Protein 8KE9 (pdb70)

Sequence (654 aa):
DLSYVNTQLSADQVVLDALSSGKADLSYVNTQLNSKANLNGAVLVNATTATPPISDNDTSLATTQHVRSFNHSRLAFNAFRGGQQGVPSLSYVTTTAQFNSSSVRSGWGDNFSSNRWLVGEGGTYLITVTTRFATVGGTPPTYFDALLFVGLSGSGVENFLTRSQSVYPSFGYTLSWVGILTFNTGQNVFLNYQVNAVGGGSYSVVLEDVRFSGIQLGDLSYVNTQLSADQVVLDALSSGKADLSYVNTQLNSKANLNGAVLVNATTATPPISDNDTSLATTQHVRSFNHSRLAFNAFRGGQQGVPSLSYVTTTAQFNSSSVRSGWGDNFSSNRWLVGEGGTYLITVTTRFATVGGTPPTYFDALLFVGLSGSGVENFLTRSQSVYPSFGYTLSWVGILTFNTGQNVFLNYQVNAVGGGSYSVVLEDVRFSGIQLGDLSYVNTQLSADQVVLDALSSGKADLSYVNTQLNSKANLNGAVLVNATTATPPISDNDTSLATTQHVRSFNHSRLAFNAFRGGQQGVPSLSYVTTTAQFNSSSVRSGWGDNFSSNRWLVGEGGTYLITVTTRFATVGGTPPTYFDALLFVGLSGSGVENFLTRSQSVYPSFGYTLSWVGILTFNTGQNVFLNYQVNAVGGGSYSVVLEDVRFSGIQLG

B-factor: mean 202.58, std 53.48, range [30.0, 263.95]

Nearest PDB structures (foldseek):
  8ke9-assembly1_A  TM=9.615E-01  e=7.642E-36  unclassified Caudoviricetes
  6a3v-assembly8_O  TM=6.879E-01  e=3.087E-04  Homo sapiens
  6x83-assembly2_E  TM=6.010E-01  e=5.884E-05  Homo sapiens
  4twt-assembly2_D  TM=5.858E-01  e=9.521E-05  Homo sapiens
  7kp8-assembly1_B  TM=5.636E-01  e=6.548E-05  Mus musculus

Secondary structure (DSSP, 8-state):
-HHHHHHHHHHHHHHHHHHHHSS-BHHHHHHHHHHBPBSSS-B-S--B-----TT--SSBBPBHHHHHHHHHHTT-EEEE--SEEE---SBS--EE---SEEEE-SSS--EEETTEEE-SS-EEEEEEEEEEEEEESSBPPSEEEEEEEE-BTTT---EEEEEEEES--TT-EE--EEEEEEE-TT-EE--EEEEEEES-BS-EEEEEEEEEEEE---/---HHHHHHHHHHHHHHHHHHTS--HHHHHHHHHTTS-BTT----S-B-PPPPTT--SSBBPBHHHHHHHHHTT--EEEE--SEEE-S-SB---EE---SEEE--SSS--EEETTEEE-SS-EEEEEEEEEEEEEESSB--SEEEEEEE-PBTTTT---EEEEE--S-TTS-EEEEEEEEEEE-TT-EE--EEEEEEESSBS-EEEEEEEEEEEEE--/-HHHHHHHHHHHHHHHHHHHHHB--HHHHHHHHHHB--SSS---SS-B-PPPPTT--SSBB-BHHHHHHHHHGGG-EEEEEEEEEE-S-TBT--EE---SEEEE-SSSS-EE-SS-EE-SS-EEEEEEEEEEEEEESSBPPSEEEEEEEE--TTT---EEEEE---S-TTS-EEEEEEEEEEE-TT-EE--EEEEEEES-BS-EEEEEEEEEEEEEE-

Foldseek 3Di:
DVVVVVVVVVVVVVVVVVPVVPDDDVVVVVVVVVVDADPPPGDDPDDDDPQDDLPDDDPDDHDPVSVVVVVVLQQAKKFKAPDKDWDDDQAQDWDFDATDDMGGRPDQQWDQPPQKTWASAWAKKKKKKKKKKAKADFFFFQKKKKWKAWAWPPPGDRHTFDMDMDRHRNPIDIPIGIDMDTGHHGTIITIIMTIHTHGTDPIIMMMDTIIITMGRDD/DDDPVVVVVVVVVVVVVVVVVPDDDPVNVVCCPPVNHADVVGDDDPDDDDADDQLDDDPDDHDPVSVVLNVVLQFFKKFKAADKAWDDDQPQPWAFDDTDDMDGHPDQQWDQPPQKTFDSAFWKKKKKKKKKKAKADWFQFQKKWKWKAWQWPPGGDRNTFDIDIDRPRHPMDMDIGIDMDGGHGGTIIHIIMTIHTHHTDPMIMMMHGIMITMGGDD/DVVVVVVVVVVVVVVVVVCVVPDDDPVRVVVVVVVDFDPPPGDDPPDDDDADDLPDDDPDDHDPVNVVLNVVLQQAKKFWAADKDFDDDQAQDKDFDAGPDMGGRPDQQWDADRQWTAASAWDKKKKKKKKKKAKDFWWQFQWKKKWWFFADPPVGPTHTFGMDIDSHRNPIDMDIGIDMDTDHGGDTTTTIMHMHGHGIDRITIIMHGIIITMGDDD

Radius of gyration: 36.48 Å; Cα contacts (8 Å, |Δi|>4): 1668; chains: 3; bounding box: 52×126×84 Å

Solvent-accessible surface area: 24895 Å² total; per-residue (Å²): 120,71,66,120,1,54,85,52,28,62,55,0,77,96,67,2,81,57,10,40,87,28,10,0,64,52,90,79,0,63,80,52,12,122,55,19,9,65,56,94,45,4,105,21,131,82,3,36,7,66,62,13,91,46,56,24,78,66,46,8,7,0,0,2,46,1,0,44,39,3,2,21,15,39,27,0,1,30,0,74,18,34,48,125,46,44,12,91,33,40,64,89,61,67,19,23,0,68,24,93,57,50,74,52,22,95,50,30,55,10,61,21,51,86,40,84,0,46,0,16,43,17,28,29,0,24,1,6,6,4,1,14,1,4,2,73,49,54,79,50,0,84,22,1,1,0,22,6,8,5,0,20,24,96,72,51,56,60,52,63,5,2,58,1,16,6,55,40,0,35,48,0,30,20,40,18,2,18,3,29,27,92,11,99,99,41,49,66,1,13,7,8,2,41,1,27,15,76,35,35,28,114,46,75,8,23,0,12,32,0,29,1,5,0,31,11,11,43,178,27,67,128,0,21,87,89,1,56,40,3,44,98,84,1,82,53,16,28,93,37,25,0,47,61,75,74,0,49,64,64,10,89,67,114,5,7,74,67,40,9,110,24,53,114,4,49,11,62,53,16,87,41,70,24,84,81,47,17,9,1,0,0,65,1,0,30,43,2,6,46,17,18,23,1,2,29,0,76,7,40,52,115,38,45,21,91,38,41,71,77,68,59,15,58,0,90,20,87,63,53,69,59,24,97,50,34,55,9,53,14,45,97,38,41,0,48,1,14,46,35,21,38,0,29,2,12,2,3,2,34,1,6,12,77,50,51,75,55,2,90,37,1,0,0,22,0,0,6,0,46,42,90,71,26,47,77,64,68,3,2,52,25,3,14,26,65,0,45,95,3,32,26,6,22,3,14,6,36,34,101,14,90,87,44,61,51,1,33,3,4,1,27,1,16,6,86,23,42,31,114,46,59,4,16,0,8,16,0,28,4,13,0,35,2,19,42,103,85,69,83,2,51,84,24,6,49,58,6,65,90,61,13,74,56,16,52,83,31,25,1,77,99,79,84,2,53,76,52,34,118,53,31,10,85,30,80,52,6,88,30,68,119,4,36,14,80,38,19,94,46,59,21,79,58,56,13,9,0,0,0,72,2,0,17,36,1,9,50,23,15,33,2,0,31,2,68,40,51,45,85,16,47,24,96,35,28,75,87,62,51,24,29,0,54,23,108,71,53,58,53,17,104,57,29,56,16,73,26,59,96,29,64,0,52,0,10,45,26,35,32,1,18,1,16,0,0,1,20,0,4,6,102,48,50,78,54,1,95,52,3,0,0,34,0,2,5,0,40,80,94,74,44,89,68,56,43,3,6,54,27,3,11,57,74,0,39,62,0,18,28,6,28,2,12,1,30,13,92,17,96,86,44,67,87,2,20,2,1,3,26,0,27,11,85,28,36,30,105,49,68,2,18,1,47,12,0,31,2,14,0,36,6,19,65

Organism: NCBI:txid1775256

Structure (mmCIF, N/CA/C/O backbone):
data_8KE9
#
_entry.id   8KE9
#
_cell.length_a   1.00
_cell.length_b   1.00
_cell.length_c   1.00
_cell.angle_alpha   90.00
_cell.angle_beta   90.00
_cell.angle_gamma   90.00
#
_symmetry.space_group_name_H-M   'P 1'
#
loop_
_atom_site.group_PDB
_atom_site.id
_atom_site.type_symbol
_atom_site.label_atom_id
_atom_site.label_alt_id
_atom_site.label_comp_id
_atom_site.label_asym_id
_atom_site.label_entity_id
_atom_site.label_seq_id
_atom_site.pdbx_PDB_ins_code
_atom_site.Cartn_x
_atom_site.Cartn_y
_atom_site.Cartn_z
_atom_site.occupancy
_atom_site.B_iso_or_equiv
_atom_site.auth_seq_id
_atom_site.auth_comp_id
_atom_site.auth_asym_id
_atom_site.auth_atom_id
_atom_site.pdbx_PDB_model_num
ATOM 1 N N . ASP A 1 245 ? 101.073 18.978 66.584 1.00 116.60 245 ASP A N 1
ATOM 2 C CA . ASP A 1 245 ? 101.462 20.092 65.730 1.00 116.60 245 ASP A CA 1
ATOM 3 C C . ASP A 1 245 ? 102.496 20.968 66.414 1.00 116.60 245 ASP A C 1
ATOM 4 O O . ASP A 1 245 ? 102.210 21.590 67.432 1.00 116.60 245 ASP A O 1
ATOM 9 N N . LEU A 1 246 ? 103.697 21.027 65.849 1.00 116.79 246 LEU A N 1
ATOM 10 C CA . LEU A 1 246 ? 104.732 21.876 66.418 1.00 116.79 246 LEU A CA 1
ATOM 11 C C . LEU A 1 246 ? 104.468 23.332 66.092 1.00 116.79 246 LEU A C 1
ATOM 12 O O . LEU A 1 246 ? 104.742 24.207 66.902 1.00 116.79 246 LEU A O 1
ATOM 17 N N . SER A 1 247 ? 103.913 23.597 64.915 1.00 113.15 247 SER A N 1
ATOM 18 C CA . SER A 1 247 ? 103.578 24.967 64.541 1.00 113.15 247 SER A CA 1
ATOM 19 C C . SER A 1 247 ? 102.680 25.603 65.586 1.00 113.15 247 SER A C 1
ATOM 20 O O . SER A 1 247 ? 102.815 26.788 65.871 1.00 113.15 247 SER A O 1
ATOM 23 N N . TYR A 1 248 ? 101.764 24.826 66.155 1.00 112.70 248 TYR A N 1
ATOM 24 C CA . TYR A 1 248 ? 100.904 25.333 67.214 1.00 112.70 248 TYR A CA 1
ATOM 25 C C . TYR A 1 248 ? 101.735 25.885 68.360 1.00 112.70 248 TYR A C 1
ATOM 26 O O . TYR A 1 248 ? 101.619 27.057 68.710 1.00 112.70 248 TYR A O 1
ATOM 35 N N . VAL A 1 249 ? 102.586 25.045 68.941 1.00 112.38 249 VAL A N 1
ATOM 36 C CA . VAL A 1 249 ? 103.436 25.492 70.041 1.00 112.38 249 VAL A CA 1
ATOM 37 C C . VAL A 1 249 ? 104.316 26.667 69.630 1.00 112.38 249 VAL A C 1
ATOM 38 O O . VAL A 1 249 ? 104.494 27.592 70.409 1.00 112.38 249 VAL A O 1
ATOM 42 N N . ASN A 1 250 ? 104.814 26.667 68.396 1.00 113.55 250 ASN A N 1
ATOM 43 C CA . ASN A 1 250 ? 105.712 27.726 67.954 1.00 113.55 250 ASN A CA 1
ATOM 44 C C . ASN A 1 250 ? 105.022 29.079 67.929 1.00 113.55 250 ASN A C 1
ATOM 45 O O . ASN A 1 250 ? 105.606 30.078 68.333 1.00 113.55 250 ASN A O 1
ATOM 50 N N . THR A 1 251 ? 103.779 29.114 67.464 1.00 113.29 251 THR A N 1
ATOM 51 C CA . THR A 1 251 ? 103.046 30.372 67.394 1.00 113.29 251 THR A CA 1
ATOM 52 C C . THR A 1 251 ? 102.646 30.858 68.777 1.00 113.29 251 THR A C 1
ATOM 53 O O . THR A 1 251 ? 102.624 32.059 69.035 1.00 113.29 251 THR A O 1
ATOM 57 N N . GLN A 1 252 ? 102.337 29.930 69.673 1.00 111.03 252 GLN A N 1
ATOM 58 C CA . GLN A 1 252 ? 101.990 30.313 71.032 1.00 111.03 252 GLN A CA 1
ATOM 59 C C . GLN A 1 252 ? 103.233 30.747 71.792 1.00 111.03 252 GLN A C 1
ATOM 60 O O . GLN A 1 252 ? 103.155 31.574 72.698 1.00 111.03 252 GLN A O 1
ATOM 66 N N . LEU A 1 253 ? 104.386 30.196 71.427 1.00 110.40 253 LEU A N 1
ATOM 67 C CA . LEU A 1 253 ? 105.634 30.590 72.065 1.00 110.40 253 LEU A CA 1
ATOM 68 C C . LEU A 1 253 ? 106.045 31.935 71.517 1.00 110.40 253 LEU A C 1
ATOM 69 O O . LEU A 1 253 ? 106.694 32.712 72.204 1.00 110.40 253 LEU A O 1
ATOM 74 N N . SER A 1 254 ? 105.671 32.219 70.275 1.00 111.49 254 SER A N 1
ATOM 75 C CA . SER A 1 254 ? 105.964 33.524 69.708 1.00 111.49 254 SER A CA 1
ATOM 76 C C . SER A 1 254 ? 105.124 34.556 70.431 1.00 111.49 254 SER A C 1
ATOM 77 O O . SER A 1 254 ? 105.589 35.659 70.679 1.00 111.49 254 SER A O 1
ATOM 80 N N . ALA A 1 255 ? 103.894 34.198 70.791 1.00 111.15 255 ALA A N 1
ATOM 81 C CA . ALA A 1 255 ? 103.051 35.111 71.551 1.00 111.15 255 ALA A CA 1
ATOM 82 C C . ALA A 1 255 ? 103.676 35.355 72.912 1.00 111.15 255 ALA A C 1
ATOM 83 O O . ALA A 1 255 ? 103.740 36.494 73.369 1.00 111.15 255 ALA A O 1
ATOM 85 N N . ASP A 1 256 ? 104.149 34.293 73.557 1.00 110.65 256 ASP A N 1
ATOM 86 C CA . ASP A 1 256 ? 104.819 34.440 74.844 1.00 110.65 256 ASP A CA 1
ATOM 87 C C . ASP A 1 256 ? 106.008 35.371 74.693 1.00 110.65 256 ASP A C 1
ATOM 88 O O . ASP A 1 256 ? 106.191 36.280 75.494 1.00 110.65 256 ASP A O 1
ATOM 93 N N . GLN A 1 257 ? 106.807 35.157 73.653 1.00 108.69 257 GLN A N 1
ATOM 94 C CA . GLN A 1 257 ? 107.984 35.985 73.425 1.00 108.69 257 GLN A CA 1
ATOM 95 C C . GLN A 1 257 ? 107.640 37.444 73.169 1.00 108.69 257 GLN A C 1
ATOM 96 O O . GLN A 1 257 ? 108.380 38.327 73.579 1.00 108.69 257 GLN A O 1
ATOM 102 N N . VAL A 1 258 ? 106.525 37.706 72.496 1.00 107.53 258 VAL A N 1
ATOM 103 C CA . VAL A 1 258 ? 106.104 39.085 72.281 1.00 107.53 258 VAL A CA 1
ATOM 104 C C . VAL A 1 258 ? 105.955 39.773 73.632 1.00 107.53 258 VAL A C 1
ATOM 105 O O . VAL A 1 258 ? 106.594 40.794 73.883 1.00 107.53 258 VAL A O 1
ATOM 109 N N . VAL A 1 259 ? 105.153 39.194 74.521 1.00 107.05 259 VAL A N 1
ATOM 110 C CA . VAL A 1 259 ? 104.987 39.772 75.848 1.00 107.05 259 VAL A CA 1
ATOM 111 C C . VAL A 1 259 ? 106.332 39.881 76.545 1.00 107.05 259 VAL A C 1
ATOM 112 O O . VAL A 1 259 ? 106.683 40.947 77.037 1.00 107.05 259 VAL A O 1
ATOM 116 N N . LEU A 1 260 ? 107.089 38.789 76.571 1.00 107.26 260 LEU A N 1
ATOM 117 C CA . LEU A 1 260 ? 108.399 38.783 77.218 1.00 107.26 260 LEU A CA 1
ATOM 118 C C . LEU A 1 260 ? 109.283 39.936 76.768 1.00 107.26 260 LEU A C 1
ATOM 119 O O . LEU A 1 260 ? 109.688 40.756 77.584 1.00 107.26 260 LEU A O 1
ATOM 124 N N . ASP A 1 261 ? 109.579 40.016 75.477 1.00 108.28 261 ASP A N 1
ATOM 125 C CA . ASP A 1 261 ? 110.494 41.050 74.999 1.00 108.28 261 ASP A CA 1
ATOM 126 C C . ASP A 1 261 ? 109.950 42.467 75.168 1.00 108.28 261 ASP A C 1
ATOM 127 O O . ASP A 1 261 ? 110.722 43.406 75.351 1.00 108.28 261 ASP A O 1
ATOM 132 N N . ALA A 1 262 ? 108.631 42.626 75.127 1.00 107.12 262 ALA A N 1
ATOM 133 C CA . ALA A 1 262 ? 108.045 43.941 75.334 1.00 107.12 262 ALA A CA 1
ATOM 134 C C . ALA A 1 262 ? 108.245 44.371 76.775 1.00 107.12 262 ALA A C 1
ATOM 135 O O . ALA A 1 262 ? 108.686 45.486 77.040 1.00 107.12 262 ALA A O 1
ATOM 137 N N . LEU A 1 263 ? 107.921 43.487 77.709 1.00 105.99 263 LEU A N 1
ATOM 138 C CA . LEU A 1 263 ? 108.060 43.831 79.113 1.00 105.99 263 LEU A CA 1
ATOM 139 C C . LEU A 1 263 ? 109.529 43.959 79.506 1.00 105.99 263 LEU A C 1
ATOM 140 O O . LEU A 1 263 ? 109.841 44.621 80.486 1.00 105.99 263 LEU A O 1
ATOM 145 N N . SER A 1 264 ? 110.431 43.346 78.742 1.00 106.59 264 SER A N 1
ATOM 146 C CA . SER A 1 264 ? 111.843 43.492 79.054 1.00 106.59 264 SER A CA 1
ATOM 147 C C . SER A 1 264 ? 112.316 44.882 78.667 1.00 106.59 264 SER A C 1
ATOM 148 O O . SER A 1 264 ? 112.935 45.579 79.471 1.00 106.59 264 SER A O 1
ATOM 151 N N . SER A 1 265 ? 112.021 45.293 77.438 1.00 107.34 265 SER A N 1
ATOM 152 C CA . SER A 1 265 ? 112.452 46.606 76.975 1.00 107.34 265 SER A CA 1
ATOM 153 C C . SER A 1 265 ? 111.777 47.702 77.779 1.00 107.34 265 SER A C 1
ATOM 154 O O . SER A 1 265 ? 112.429 48.644 78.224 1.00 107.34 265 SER A O 1
ATOM 157 N N . GLY A 1 266 ? 110.471 47.578 77.978 1.00 106.17 266 GLY A N 1
ATOM 158 C CA . GLY A 1 266 ? 109.747 48.569 78.749 1.00 106.17 266 GLY A CA 1
ATOM 159 C C . GLY A 1 266 ? 109.675 48.196 80.210 1.00 106.17 266 GLY A C 1
ATOM 160 O O . GLY A 1 266 ? 108.659 47.653 80.634 1.00 106.17 266 GLY A O 1
ATOM 161 N N . LYS A 1 267 ? 110.736 48.469 80.968 1.00 105.66 267 LYS A N 1
ATOM 162 C CA . LYS A 1 267 ? 110.760 48.182 82.403 1.00 105.66 267 LYS A CA 1
ATOM 163 C C . LYS A 1 267 ? 111.889 48.953 83.057 1.00 105.66 267 LYS A C 1
ATOM 164 O O . LYS A 1 267 ? 112.890 49.263 82.413 1.00 105.66 267 LYS A O 1
ATOM 170 N N . ALA A 1 268 ? 111.741 49.260 84.338 1.00 107.30 268 ALA A N 1
ATOM 171 C CA . ALA A 1 268 ? 112.797 49.949 85.060 1.00 107.30 268 ALA A CA 1
ATOM 172 C C . ALA A 1 268 ? 113.767 48.928 85.633 1.00 107.30 268 ALA A C 1
ATOM 173 O O . ALA A 1 268 ? 113.379 48.092 86.451 1.00 107.30 268 ALA A O 1
ATOM 175 N N . ASP A 1 269 ? 115.025 48.989 85.210 1.00 110.56 269 ASP A N 1
ATOM 176 C CA . ASP A 1 269 ? 116.019 48.010 85.653 1.00 110.56 269 ASP A CA 1
ATOM 177 C C . ASP A 1 269 ? 116.696 48.420 86.944 1.00 110.56 269 ASP A C 1
ATOM 178 O O . ASP A 1 269 ? 117.252 49.509 87.013 1.00 110.56 269 ASP A O 1
ATOM 183 N N . LEU A 1 270 ? 116.688 47.546 87.946 1.00 108.97 270 LEU A N 1
ATOM 184 C CA . LEU A 1 270 ? 117.240 47.885 89.266 1.00 108.97 270 LEU A CA 1
ATOM 185 C C . LEU A 1 270 ? 118.500 48.752 89.351 1.00 108.97 270 LEU A C 1
ATOM 186 O O . LEU A 1 270 ? 118.451 49.793 89.986 1.00 108.97 270 LEU A O 1
ATOM 191 N N . SER A 1 271 ? 119.622 48.337 88.763 1.00 110.18 271 SER A N 1
ATOM 192 C CA . SER A 1 271 ? 120.840 49.122 88.928 1.00 110.18 271 SER A CA 1
ATOM 193 C C . SER A 1 271 ? 120.618 50.563 88.487 1.00 110.18 271 SER A C 1
ATOM 194 O O . SER A 1 271 ? 121.002 51.509 89.186 1.00 110.18 271 SER A O 1
ATOM 197 N N . TYR A 1 272 ? 119.987 50.747 87.327 1.00 109.25 272 TYR A N 1
ATOM 198 C CA . TYR A 1 272 ? 119.689 52.094 86.852 1.00 109.25 272 TYR A CA 1
ATOM 199 C C . TYR A 1 272 ? 118.757 52.821 87.810 1.00 109.25 272 TYR A C 1
ATOM 200 O O . TYR A 1 272 ? 118.941 54.014 88.079 1.00 109.25 272 TYR A O 1
ATOM 209 N N . VAL A 1 273 ? 117.742 52.125 88.321 1.00 109.64 273 VAL A N 1
ATOM 210 C CA . VAL A 1 273 ? 116.806 52.756 89.246 1.00 109.64 273 VAL A CA 1
ATOM 211 C C . VAL A 1 273 ? 117.537 53.234 90.490 1.00 109.64 273 VAL A C 1
ATOM 212 O O . VAL A 1 273 ? 117.324 54.357 90.963 1.00 109.64 273 VAL A O 1
ATOM 216 N N . ASN A 1 274 ? 118.401 52.386 91.046 1.00 108.96 274 ASN A N 1
ATOM 217 C CA . ASN A 1 274 ? 119.155 52.772 92.231 1.00 108.96 274 ASN A CA 1
ATOM 218 C C . ASN A 1 274 ? 120.071 53.947 91.932 1.00 108.96 274 ASN A C 1
ATOM 219 O O . ASN A 1 274 ? 120.220 54.852 92.760 1.00 108.96 274 ASN A O 1
ATOM 224 N N . THR A 1 275 ? 120.704 53.948 90.759 1.00 111.47 275 THR A N 1
ATOM 225 C CA . THR A 1 275 ? 121.546 55.078 90.382 1.00 111.47 275 THR A CA 1
ATOM 226 C C . THR A 1 275 ? 120.739 56.369 90.369 1.00 111.47 275 THR A C 1
ATOM 227 O O . THR A 1 275 ? 121.129 57.371 90.983 1.00 111.47 275 THR A O 1
ATOM 231 N N . GLN A 1 276 ? 119.597 56.358 89.680 1.00 112.48 276 GLN A N 1
ATOM 232 C CA . GLN A 1 276 ? 118.767 57.555 89.623 1.00 112.48 276 GLN A CA 1
ATOM 233 C C . GLN A 1 276 ? 118.360 58.000 91.021 1.00 112.48 276 GLN A C 1
ATOM 234 O O . GLN A 1 276 ? 118.480 59.182 91.364 1.00 112.48 276 GLN A O 1
ATOM 240 N N . LEU A 1 277 ? 117.885 57.066 91.844 1.00 113.20 277 LEU A N 1
ATOM 241 C CA . LEU A 1 277 ? 117.466 57.417 93.196 1.00 113.20 277 LEU A CA 1
ATOM 242 C C . LEU A 1 277 ? 118.609 58.058 93.968 1.00 113.20 277 LEU A C 1
ATOM 243 O O . LEU A 1 277 ? 118.439 59.108 94.598 1.00 113.20 277 LEU A O 1
ATOM 248 N N . ASN A 1 278 ? 119.788 57.437 93.927 1.00 114.42 278 ASN A N 1
ATOM 249 C CA . ASN A 1 278 ? 120.947 58.016 94.592 1.00 114.42 278 ASN A CA 1
ATOM 250 C C . ASN A 1 278 ? 121.201 59.429 94.093 1.00 114.42 278 ASN A C 1
ATOM 251 O O . ASN A 1 278 ? 121.621 60.303 94.861 1.00 114.42 278 ASN A O 1
ATOM 256 N N . SER A 1 279 ? 120.951 59.675 92.805 1.00 116.57 279 SER A N 1
ATOM 257 C CA . SER A 1 279 ? 121.069 61.035 92.292 1.00 116.57 279 SER A CA 1
ATOM 258 C C . SER A 1 279 ? 120.022 61.954 92.906 1.00 116.57 279 SER A C 1
ATOM 259 O O . SER A 1 279 ? 120.255 63.161 93.037 1.00 116.57 279 SER A O 1
ATOM 262 N N . LYS A 1 280 ? 118.869 61.410 93.288 1.00 118.70 280 LYS A N 1
ATOM 263 C CA . LYS A 1 280 ? 117.809 62.220 93.866 1.00 118.70 280 LYS A CA 1
ATOM 264 C C . LYS A 1 280 ? 118.187 62.641 95.284 1.00 118.70 280 LYS A C 1
ATOM 265 O O . LYS A 1 280 ? 119.178 62.181 95.857 1.00 118.70 280 LYS A O 1
ATOM 271 N N . ALA A 1 281 ? 117.382 63.531 95.858 1.00 122.99 281 ALA A N 1
ATOM 272 C CA . ALA A 1 281 ? 117.664 64.127 97.158 1.00 122.99 281 ALA A CA 1
ATOM 273 C C . ALA A 1 281 ? 116.834 63.416 98.221 1.00 122.99 281 ALA A C 1
ATOM 274 O O . ALA A 1 281 ? 115.600 63.415 98.158 1.00 122.99 281 ALA A O 1
ATOM 276 N N . ASN A 1 282 ? 117.513 62.813 99.194 1.00 124.71 282 ASN A N 1
ATOM 277 C CA . ASN A 1 282 ? 116.819 62.190 100.310 1.00 124.71 282 ASN A CA 1
ATOM 278 C C . ASN A 1 282 ? 116.176 63.253 101.190 1.00 124.71 282 ASN A C 1
ATOM 279 O O . ASN A 1 282 ? 116.782 64.284 101.493 1.00 124.71 282 ASN A O 1
ATOM 284 N N . LEU A 1 283 ? 114.934 62.993 101.602 1.00 126.80 283 LEU A N 1
ATOM 285 C CA . LEU A 1 283 ? 113.994 63.789 102.384 1.00 126.80 283 LEU A CA 1
ATOM 286 C C . LEU A 1 283 ? 114.523 64.061 103.787 1.00 126.80 283 LEU A C 1
ATOM 287 O O . LEU A 1 283 ? 114.383 65.174 104.304 1.00 126.80 283 LEU A O 1
ATOM 292 N N . ASN A 1 284 ? 115.127 63.057 104.422 1.00 131.47 284 ASN A N 1
ATOM 293 C CA . ASN A 1 284 ? 115.571 63.188 105.806 1.00 131.47 284 ASN A CA 1
ATOM 294 C C . ASN A 1 284 ? 116.982 63.766 105.904 1.00 131.47 284 ASN A C 1
ATOM 295 O O . ASN A 1 284 ? 117.187 64.822 106.510 1.00 131.47 284 ASN A O 1
ATOM 300 N N . GLY A 1 285 ? 117.960 63.090 105.309 1.00 133.95 285 GLY A N 1
ATOM 301 C CA . GLY A 1 285 ? 119.328 63.568 105.335 1.00 133.95 285 GLY A CA 1
ATOM 302 C C . GLY A 1 285 ? 119.667 64.390 104.110 1.00 133.95 285 GLY A C 1
ATOM 303 O O . GLY A 1 285 ? 120.656 64.118 103.424 1.00 133.95 285 GLY A O 1
ATOM 304 N N . ALA A 1 286 ? 118.856 65.405 103.831 1.00 134.45 286 ALA A N 1
ATOM 305 C CA . ALA A 1 286 ? 118.972 66.161 102.589 1.00 134.45 286 ALA A CA 1
ATOM 306 C C . ALA A 1 286 ? 120.245 66.996 102.617 1.00 134.45 286 ALA A C 1
ATOM 307 O O . ALA A 1 286 ? 120.390 67.899 103.449 1.00 134.45 286 ALA A O 1
ATOM 309 N N . VAL A 1 287 ? 121.168 66.696 101.706 1.00 134.94 287 VAL A N 1
ATOM 310 C CA . VAL A 1 287 ? 122.363 67.506 101.506 1.00 134.94 287 VAL A CA 1
ATOM 311 C C . VAL A 1 287 ? 122.621 67.588 100.009 1.00 134.94 287 VAL A C 1
ATOM 312 O O . VAL A 1 287 ? 123.083 66.621 99.394 1.00 134.94 287 VAL A O 1
ATOM 316 N N . LEU A 1 288 ? 122.330 68.740 99.415 1.00 133.33 288 LEU A N 1
ATOM 317 C CA . LEU A 1 288 ? 122.300 69.236 98.047 1.00 133.33 288 LEU A CA 1
ATOM 318 C C . LEU A 1 288 ? 123.354 70.294 97.755 1.00 133.33 288 LEU A C 1
ATOM 319 O O . LEU A 1 288 ? 123.609 71.182 98.573 1.00 133.33 288 LEU A O 1
ATOM 324 N N . VAL A 1 289 ? 123.966 70.188 96.575 1.00 132.58 289 VAL A N 1
ATOM 325 C CA . VAL A 1 289 ? 124.979 71.160 96.176 1.00 132.58 289 VAL A CA 1
ATOM 326 C C . VAL A 1 289 ? 124.390 72.564 96.185 1.00 132.58 289 VAL A C 1
ATOM 327 O O . VAL A 1 289 ? 124.970 73.499 96.748 1.00 132.58 289 VAL A O 1
ATOM 331 N N . ASN A 1 290 ? 123.229 72.731 95.561 1.00 132.43 290 ASN A N 1
ATOM 332 C CA . ASN A 1 290 ? 122.535 74.007 95.575 1.00 132.43 290 ASN A CA 1
ATOM 333 C C . ASN A 1 290 ? 121.074 73.764 95.238 1.00 132.43 290 ASN A C 1
ATOM 334 O O . ASN A 1 290 ? 120.695 72.690 94.766 1.00 132.43 290 ASN A O 1
ATOM 339 N N . ALA A 1 291 ? 120.253 74.777 95.495 1.00 139.03 291 ALA A N 1
ATOM 340 C CA . ALA A 1 291 ? 118.828 74.684 95.220 1.00 139.03 291 ALA A CA 1
ATOM 341 C C . ALA A 1 291 ? 118.226 76.073 95.329 1.00 139.03 291 ALA A C 1
ATOM 342 O O . ALA 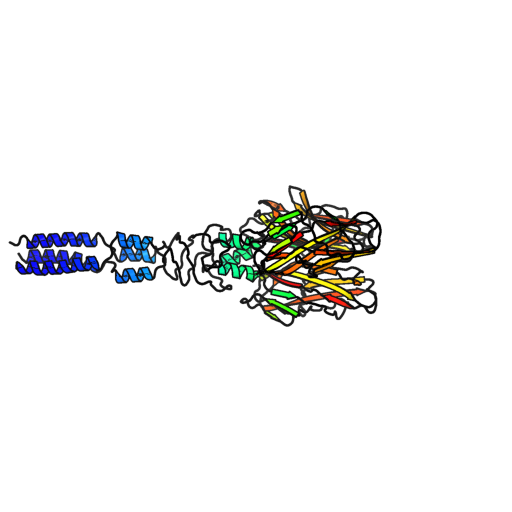A 1 291 ? 118.664 76.877 96.155 1.00 139.03 291 ALA A O 1
ATOM 344 N N . THR A 1 292 ? 117.226 76.344 94.499 1.00 143.45 292 THR A N 1
ATOM 345 C CA . THR A 1 292 ? 116.606 77.656 94.429 1.00 143.45 292 THR A CA 1
ATOM 346 C C . THR A 1 292 ? 115.096 77.512 94.529 1.00 143.45 292 THR A C 1
ATOM 347 O O . THR A 1 292 ? 114.533 76.447 94.268 1.00 143.45 292 THR A O 1
ATOM 351 N N . THR A 1 293 ? 114.445 78.598 94.934 1.00 147.56 293 THR A N 1
ATOM 352 C CA . THR A 1 293 ? 112.994 78.657 95.003 1.00 147.56 293 THR A CA 1
ATOM 353 C C . THR A 1 293 ? 112.550 80.078 94.695 1.00 147.56 293 THR A C 1
ATOM 354 O O . THR A 1 293 ? 113.338 81.022 94.786 1.00 147.56 293 THR A O 1
ATOM 358 N N . ALA A 1 294 ? 111.280 80.222 94.331 1.00 151.16 294 ALA A N 1
ATOM 359 C CA . ALA A 1 294 ? 110.733 81.546 94.080 1.00 151.16 294 ALA A CA 1
ATOM 360 C C . ALA A 1 294 ? 110.894 82.415 95.318 1.00 151.16 294 ALA A C 1
ATOM 361 O O . ALA A 1 294 ? 110.584 81.989 96.435 1.00 151.16 294 ALA A O 1
ATOM 363 N N . THR A 1 295 ? 111.388 83.632 95.121 1.00 154.33 295 THR A N 1
ATOM 364 C CA . THR A 1 295 ? 111.555 84.559 96.230 1.00 154.33 295 THR A CA 1
ATOM 365 C C . THR A 1 295 ? 110.206 84.755 96.912 1.00 154.33 295 THR A C 1
ATOM 366 O O . THR A 1 295 ? 109.316 85.396 96.340 1.00 154.33 295 THR A O 1
ATOM 370 N N . PRO A 1 296 ? 110.006 84.228 98.117 1.00 154.45 296 PRO A N 1
ATOM 371 C CA . PRO A 1 296 ? 108.708 84.372 98.772 1.00 154.45 296 PRO A CA 1
ATOM 372 C C . PRO A 1 296 ? 108.451 85.821 99.140 1.00 154.45 296 PRO A C 1
ATOM 373 O O . PRO A 1 296 ? 109.399 86.601 99.317 1.00 154.45 296 PRO A O 1
ATOM 377 N N . PRO A 1 297 ? 107.188 86.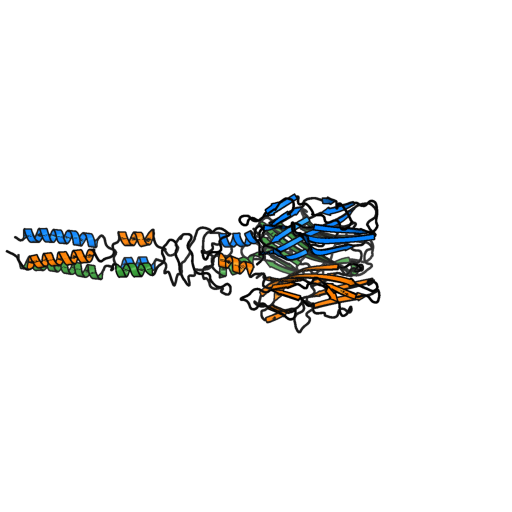224 99.261 1.00 160.54 297 PRO A N 1
ATOM 378 C CA . PRO A 1 297 ? 106.899 87.625 99.579 1.00 160.54 297 PRO A CA 1
ATOM 379 C C . PRO A 1 297 ? 107.510 88.015 100.914 1.00 160.54 297 PRO A C 1
ATOM 380 O O . PRO A 1 297 ? 107.607 87.207 101.839 1.00 160.54 297 PRO A O 1
ATOM 384 N N . ILE A 1 298 ? 107.927 89.280 101.005 1.00 171.08 298 ILE A N 1
ATOM 385 C CA . ILE A 1 298 ? 108.628 89.738 102.199 1.00 171.08 298 ILE A CA 1
ATOM 386 C C . ILE A 1 298 ? 107.781 89.509 103.441 1.00 171.08 298 ILE A C 1
ATOM 387 O O . ILE A 1 298 ? 108.305 89.157 104.505 1.00 171.08 298 ILE A O 1
ATOM 392 N N . SER A 1 299 ? 106.471 89.696 103.332 1.00 167.10 299 SER A N 1
ATOM 393 C CA . SER A 1 299 ? 105.567 89.591 104.468 1.00 167.10 299 SER A CA 1
ATOM 394 C C . SER A 1 299 ? 105.388 88.163 104.966 1.00 167.10 299 SER A C 1
ATOM 395 O O . SER A 1 299 ? 104.817 87.970 106.044 1.00 167.10 299 SER A O 1
ATOM 398 N N . ASP A 1 300 ? 105.855 87.164 104.223 1.00 161.63 300 ASP A N 1
ATOM 399 C CA . ASP A 1 300 ? 105.590 85.780 104.591 1.00 161.63 300 ASP A CA 1
ATOM 400 C C . ASP A 1 300 ? 106.188 85.469 105.957 1.00 161.63 300 ASP A C 1
ATOM 401 O O . ASP A 1 300 ? 107.269 85.956 106.301 1.00 161.63 300 ASP A O 1
ATOM 406 N N . ASN A 1 301 ? 105.476 84.655 106.736 1.00 162.29 301 ASN A N 1
ATOM 407 C CA . ASN A 1 301 ? 105.938 84.220 108.048 1.00 162.29 301 ASN A CA 1
ATOM 408 C C . ASN A 1 301 ? 105.742 82.724 108.261 1.00 162.29 301 ASN A C 1
ATOM 409 O O . ASN A 1 301 ? 105.825 82.255 109.401 1.00 162.29 301 ASN A O 1
ATOM 414 N N . ASP A 1 302 ? 105.479 81.965 107.202 1.00 158.45 302 ASP A N 1
ATOM 415 C CA . ASP A 1 302 ? 105.299 80.525 107.320 1.00 158.45 302 ASP A CA 1
ATOM 416 C C . ASP A 1 302 ? 106.671 79.864 107.442 1.00 158.45 302 ASP A C 1
ATOM 417 O O . ASP A 1 302 ? 107.694 80.527 107.631 1.00 158.45 302 ASP A O 1
ATOM 422 N N . THR A 1 303 ? 106.708 78.537 107.331 1.00 151.95 303 THR A N 1
ATOM 423 C CA . THR A 1 303 ? 107.955 77.791 107.380 1.00 151.95 303 THR A CA 1
ATOM 424 C C . THR A 1 303 ? 108.551 77.574 105.996 1.00 151.95 303 THR A C 1
ATOM 425 O O . THR A 1 303 ? 109.366 76.662 105.814 1.00 151.95 303 THR A O 1
ATOM 429 N N . SER A 1 304 ? 108.154 78.383 105.020 1.00 154.60 304 SER A N 1
ATOM 430 C CA . SER A 1 304 ? 108.721 78.283 103.685 1.00 154.60 304 SER A CA 1
ATOM 431 C C . SER A 1 304 ? 110.187 78.693 103.704 1.00 154.60 304 SER A C 1
ATOM 432 O O . SER A 1 304 ? 110.599 79.554 104.485 1.00 154.60 304 SER A O 1
ATOM 435 N N . LEU A 1 305 ? 110.976 78.071 102.834 1.00 150.65 305 LEU A N 1
ATOM 436 C CA . LEU A 1 305 ? 112.400 78.361 102.781 1.00 150.65 305 LEU A CA 1
ATOM 437 C C . LEU A 1 305 ? 112.636 79.800 102.345 1.00 150.65 305 LEU A C 1
ATOM 438 O O . LEU A 1 305 ? 111.831 80.387 101.618 1.00 150.65 305 LEU A O 1
ATOM 443 N N . ALA A 1 306 ? 113.749 80.369 102.798 1.00 153.97 306 ALA A N 1
ATOM 444 C CA . ALA A 1 306 ? 114.074 81.765 102.538 1.00 153.97 306 ALA A CA 1
ATOM 445 C C . ALA A 1 306 ? 115.130 81.850 101.444 1.00 153.97 306 ALA A C 1
ATOM 446 O O . ALA A 1 306 ? 116.049 81.026 101.393 1.00 153.97 306 ALA A O 1
ATOM 448 N N . THR A 1 307 ? 114.995 82.844 100.573 1.00 154.70 307 THR A N 1
ATOM 449 C CA . THR A 1 307 ? 115.983 83.091 99.537 1.00 154.70 307 THR A CA 1
ATOM 450 C C . THR A 1 307 ? 116.902 84.235 99.946 1.00 154.70 307 THR A C 1
ATOM 451 O O . THR A 1 307 ? 116.531 85.119 100.724 1.00 154.70 307 THR A O 1
ATOM 455 N N . THR A 1 308 ? 118.118 84.215 99.399 1.00 157.88 308 THR A N 1
ATOM 456 C CA . THR A 1 308 ? 119.042 85.315 99.642 1.00 157.88 308 THR A CA 1
ATOM 457 C C . THR A 1 308 ? 118.388 86.646 99.300 1.00 157.88 308 THR A C 1
ATOM 458 O O . THR A 1 308 ? 118.555 87.637 100.023 1.00 157.88 308 THR A O 1
ATOM 462 N N . GLN A 1 309 ? 117.627 86.684 98.203 1.00 158.70 309 GLN A N 1
ATOM 463 C CA . GLN A 1 309 ? 116.863 87.884 97.886 1.00 158.70 309 GLN A CA 1
ATOM 464 C C . GLN A 1 309 ? 115.919 88.235 99.023 1.00 158.70 309 GLN A C 1
ATOM 465 O O . GLN A 1 309 ? 115.799 89.405 99.404 1.00 158.70 309 GLN A O 1
ATOM 471 N N . HIS A 1 310 ? 115.233 87.233 99.574 1.00 160.08 310 HIS A N 1
ATOM 472 C CA . HIS A 1 310 ? 114.313 87.488 100.675 1.00 160.08 310 HIS A CA 1
ATOM 473 C C . HIS A 1 310 ? 115.052 88.004 101.901 1.00 160.08 310 HIS A C 1
ATOM 474 O O . HIS A 1 310 ? 114.578 88.924 102.577 1.00 160.08 310 HIS A O 1
ATOM 481 N N . VAL A 1 311 ? 116.210 87.418 102.211 1.00 162.88 311 VAL A N 1
ATOM 482 C CA . VAL A 1 311 ? 116.977 87.878 103.363 1.00 162.88 311 VAL A CA 1
ATOM 483 C C . VAL A 1 311 ? 117.373 89.335 103.183 1.00 162.88 311 VAL A C 1
ATOM 484 O O . VAL A 1 311 ? 117.210 90.156 104.095 1.00 162.88 311 VAL A O 1
ATOM 488 N N . ARG A 1 312 ? 117.896 89.684 102.007 1.00 173.99 312 ARG A N 1
ATOM 489 C CA . ARG A 1 312 ? 118.271 91.073 101.760 1.00 173.99 312 ARG A CA 1
ATOM 490 C C . ARG A 1 312 ? 117.064 91.991 101.886 1.00 173.99 312 ARG A C 1
ATOM 491 O O . ARG A 1 312 ? 117.116 93.017 102.576 1.00 173.99 312 ARG A O 1
ATOM 499 N N . SER A 1 313 ? 115.962 91.632 101.231 1.00 172.50 313 SER A N 1
ATOM 500 C CA . SER A 1 313 ? 114.790 92.492 101.230 1.00 172.50 313 SER A CA 1
ATOM 501 C C . SER A 1 313 ? 114.253 92.720 102.633 1.00 172.50 313 SER A C 1
ATOM 502 O O . SER A 1 313 ? 113.957 93.863 102.997 1.00 172.50 313 SER A O 1
ATOM 505 N N . PHE A 1 314 ? 114.129 91.663 103.436 1.00 174.60 314 PHE A N 1
ATOM 506 C CA . PHE A 1 314 ? 113.532 91.823 104.755 1.00 174.60 314 PHE A CA 1
ATOM 507 C C . PHE A 1 314 ? 114.335 92.799 105.602 1.00 174.60 314 PHE A C 1
ATOM 508 O O . PHE A 1 314 ? 113.777 93.738 106.181 1.00 174.60 314 PHE A O 1
ATOM 516 N N . ASN A 1 315 ? 115.651 92.597 105.688 1.00 181.56 315 ASN A N 1
ATOM 517 C CA . ASN A 1 315 ? 116.483 93.553 106.408 1.00 181.56 315 ASN A CA 1
ATOM 518 C C . ASN A 1 315 ? 116.302 94.951 105.841 1.00 181.56 315 ASN A C 1
ATOM 519 O O . ASN A 1 315 ? 116.080 95.911 106.587 1.00 181.56 315 ASN A O 1
ATOM 524 N N . HIS A 1 316 ? 116.382 95.083 104.517 1.00 184.84 316 HIS A N 1
ATOM 525 C CA . HIS A 1 316 ? 116.132 96.376 103.895 1.00 184.84 316 HIS A CA 1
ATOM 526 C C . HIS A 1 316 ? 114.689 96.813 104.109 1.00 184.84 316 HIS A C 1
ATOM 527 O O . HIS A 1 316 ? 114.390 98.012 104.124 1.00 184.84 316 HIS A O 1
ATOM 534 N N . SER A 1 317 ? 113.778 95.852 104.279 1.00 187.88 317 SER A N 1
ATOM 535 C CA . SER A 1 317 ? 112.378 96.194 104.501 1.00 187.88 317 SER A CA 1
ATOM 536 C C . SER A 1 317 ? 112.128 96.665 105.927 1.00 187.88 317 SER A C 1
ATOM 537 O O . SER A 1 317 ? 111.103 97.301 106.195 1.00 187.88 317 SER A O 1
ATOM 540 N N . ARG A 1 318 ? 113.040 96.373 106.848 1.00 191.20 318 ARG A N 1
ATOM 541 C CA . ARG A 1 318 ? 112.821 96.722 108.249 1.00 191.20 318 ARG A CA 1
ATOM 542 C C . ARG A 1 318 ? 113.002 98.208 108.529 1.00 191.20 318 ARG A C 1
ATOM 543 O O . ARG A 1 318 ? 112.967 98.593 109.704 1.00 191.20 318 ARG A O 1
ATOM 551 N N . LEU A 1 319 ? 113.193 99.058 107.520 1.00 207.30 319 LEU A N 1
ATOM 552 C CA . LEU A 1 319 ? 113.336 100.490 107.746 1.00 207.30 319 LEU A CA 1
ATOM 553 C C . LEU A 1 319 ? 112.026 101.163 108.131 1.00 207.30 319 LEU A C 1
ATOM 554 O O . LEU A 1 319 ? 112.053 102.309 108.589 1.00 207.30 319 LEU A O 1
ATOM 559 N N . ALA A 1 320 ? 110.890 100.495 107.942 1.00 210.10 320 ALA A N 1
ATOM 560 C CA . ALA A 1 320 ? 109.598 101.037 108.346 1.00 210.10 320 ALA A CA 1
ATOM 561 C C . ALA A 1 320 ? 109.230 102.251 107.503 1.00 210.10 320 ALA A C 1
ATOM 562 O O . ALA A 1 320 ? 108.365 102.161 106.627 1.00 210.10 320 ALA A O 1
ATOM 564 N N . PHE A 1 321 ? 109.872 103.388 107.753 1.00 219.57 321 PHE A N 1
ATOM 565 C CA . PHE A 1 321 ? 109.543 104.606 107.023 1.00 219.57 321 PHE A CA 1
ATOM 566 C C . PHE A 1 321 ? 110.618 105.650 107.287 1.00 219.57 321 PHE A C 1
ATOM 567 O O . PHE A 1 321 ? 111.532 105.445 108.089 1.00 219.57 321 PHE A O 1
ATOM 575 N N . ASN A 1 322 ? 110.485 106.779 106.595 1.00 224.66 322 ASN A N 1
ATOM 576 C CA . ASN A 1 322 ? 111.370 107.917 106.781 1.00 224.66 322 ASN A CA 1
ATOM 577 C C . ASN A 1 322 ? 110.633 109.181 106.371 1.00 224.66 322 ASN A C 1
ATOM 578 O O . ASN A 1 322 ? 109.819 109.158 105.445 1.00 224.66 322 ASN A O 1
ATOM 583 N N . ALA A 1 323 ? 110.923 110.281 107.063 1.00 230.31 323 ALA A N 1
ATOM 584 C CA . ALA A 1 323 ? 110.353 111.577 106.728 1.00 230.31 323 ALA A CA 1
ATOM 585 C C . ALA A 1 323 ? 111.411 112.652 106.922 1.00 230.31 323 ALA A C 1
ATOM 586 O O . ALA A 1 323 ? 112.140 112.657 107.918 1.00 230.31 323 ALA A O 1
ATOM 588 N N . PHE A 1 324 ? 111.483 113.567 105.958 1.00 236.56 324 PHE A N 1
ATOM 589 C CA . PHE A 1 324 ? 112.487 114.619 105.962 1.00 236.56 324 PHE A CA 1
ATOM 590 C C . PHE A 1 324 ? 111.844 115.919 105.506 1.00 236.56 324 PHE A C 1
ATOM 591 O O . PHE A 1 324 ? 110.909 115.919 104.701 1.00 236.56 324 PHE A O 1
ATOM 599 N N . ARG A 1 325 ? 112.357 117.029 106.031 1.00 240.94 325 ARG A N 1
ATOM 600 C CA . ARG A 1 325 ? 111.916 118.366 105.653 1.00 240.94 325 ARG A CA 1
ATOM 601 C C . ARG A 1 325 ? 113.069 119.085 104.972 1.00 240.94 325 ARG A C 1
ATOM 602 O O . ARG A 1 325 ? 114.186 119.114 105.500 1.00 240.94 325 ARG A O 1
ATOM 610 N N . GLY A 1 326 ? 112.793 119.672 103.809 1.00 240.12 326 GLY A N 1
ATOM 611 C CA . GLY A 1 326 ? 113.757 120.504 103.114 1.00 240.12 326 GLY A CA 1
ATOM 612 C C . GLY A 1 326 ? 113.390 121.969 103.262 1.00 240.12 326 GLY A C 1
ATOM 613 O O . GLY A 1 326 ? 112.272 122.377 102.937 1.00 240.12 326 GLY A O 1
ATOM 614 N N . GLY A 1 327 ? 114.339 122.748 103.757 1.00 243.37 327 GLY A N 1
ATOM 615 C CA . GLY A 1 327 ? 114.155 124.169 103.953 1.00 243.37 327 GLY A CA 1
ATOM 616 C C . GLY A 1 327 ? 113.920 124.530 105.406 1.00 243.37 327 GLY A C 1
ATOM 617 O O . GLY A 1 327 ? 114.196 123.758 106.330 1.00 243.37 327 GLY A O 1
ATOM 618 N N . GLN A 1 328 ? 113.393 125.737 105.605 1.00 245.91 328 GLN A N 1
ATOM 619 C CA . GLN A 1 328 ? 113.148 126.280 106.933 1.00 245.91 328 GLN A CA 1
ATOM 620 C C . GLN A 1 328 ? 111.690 126.688 107.066 1.00 245.91 328 GLN A C 1
ATOM 621 O O . GLN A 1 328 ? 111.079 127.172 106.109 1.00 245.91 328 GLN A O 1
ATOM 627 N N . GLN A 1 329 ? 111.141 126.489 108.261 1.00 246.18 329 GLN A N 1
ATOM 628 C CA . GLN A 1 329 ? 109.793 126.918 108.601 1.00 246.18 329 GLN A CA 1
ATOM 629 C C . GLN A 1 329 ? 109.851 127.740 109.878 1.00 246.18 329 GLN A C 1
ATOM 630 O O . GLN A 1 329 ? 110.700 127.501 110.740 1.00 246.18 329 GLN A O 1
ATOM 636 N N . GLY A 1 330 ? 108.950 128.712 109.993 1.00 250.49 330 GLY A N 1
ATOM 637 C CA . GLY A 1 330 ? 108.903 129.539 111.187 1.00 250.49 330 GLY A CA 1
ATOM 638 C C . GLY A 1 330 ? 108.026 128.915 112.262 1.00 250.49 330 GLY A C 1
ATOM 639 O O . GLY A 1 330 ? 106.946 128.391 111.991 1.00 250.49 330 GLY A O 1
ATOM 640 N N . VAL A 1 331 ? 108.507 128.979 113.499 1.00 253.90 331 VAL A N 1
ATOM 641 C CA . VAL A 1 331 ? 107.748 128.483 114.643 1.00 253.90 331 VAL A CA 1
ATOM 642 C C . VAL A 1 331 ? 106.601 129.456 114.892 1.00 253.90 331 VAL A C 1
ATOM 643 O O . VAL A 1 331 ? 106.845 130.652 115.109 1.00 253.90 331 VAL A O 1
ATOM 647 N N . PRO A 1 332 ? 105.344 129.003 114.874 1.00 252.40 332 PRO A N 1
ATOM 648 C CA . PRO A 1 332 ? 104.239 129.973 114.947 1.00 252.40 332 PRO A CA 1
ATOM 649 C C . PRO A 1 332 ? 104.125 130.672 116.288 1.00 252.40 332 PRO A C 1
ATOM 650 O O . PRO A 1 332 ? 104.006 131.903 116.326 1.00 252.40 332 PRO A O 1
ATOM 654 N N . SER A 1 333 ? 104.160 129.930 117.393 1.00 254.62 333 SER A N 1
ATOM 655 C CA . SER A 1 333 ? 103.875 130.484 118.712 1.00 254.62 333 SER A CA 1
ATOM 656 C C . SER A 1 333 ? 104.893 129.972 119.717 1.00 254.62 333 SER A C 1
ATOM 657 O O . SER A 1 333 ? 105.146 128.766 119.790 1.00 254.62 333 SER A O 1
ATOM 660 N N . LEU A 1 334 ? 105.469 130.888 120.486 1.00 254.90 334 LEU A N 1
ATOM 661 C CA . LEU A 1 334 ? 106.347 130.551 121.607 1.00 254.90 334 LEU A CA 1
ATOM 662 C C . LEU A 1 334 ? 105.565 130.525 122.913 1.00 254.90 334 LEU A C 1
ATOM 663 O O . LEU A 1 334 ? 105.938 131.162 123.897 1.00 254.90 334 LEU A O 1
ATOM 668 N N . SER A 1 335 ? 104.461 129.782 122.932 1.00 254.86 335 SER A N 1
ATOM 669 C CA . SER A 1 335 ? 103.546 129.775 124.067 1.00 254.86 335 SER A CA 1
ATOM 670 C C . SER A 1 335 ? 103.089 128.357 124.379 1.00 254.86 335 SER A C 1
ATOM 671 O O . SER A 1 335 ? 101.908 128.110 124.642 1.00 254.86 335 SER A O 1
ATOM 674 N N . TYR A 1 336 ? 104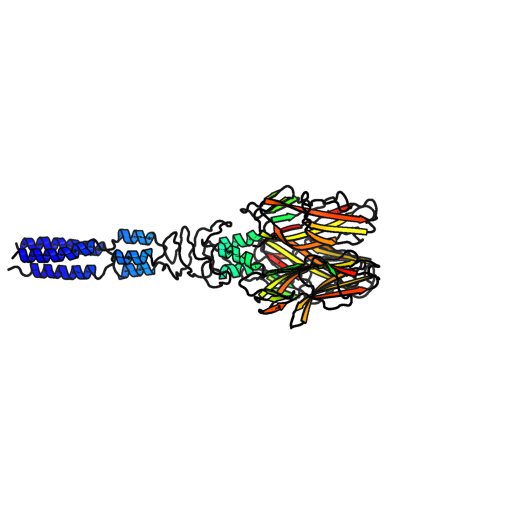.021 127.405 124.358 1.00 253.51 336 TYR A N 1
ATOM 675 C CA . TYR A 1 336 ? 103.700 126.002 124.620 1.00 253.51 336 TYR A CA 1
ATOM 676 C C . TYR A 1 336 ? 102.523 125.546 123.764 1.00 253.51 336 TYR A C 1
ATOM 677 O O . TYR A 1 336 ? 101.659 124.788 124.208 1.00 253.51 336 TYR A O 1
ATOM 686 N N . VAL A 1 337 ? 102.483 126.021 122.525 1.00 253.14 337 VAL A N 1
ATOM 687 C CA . VAL A 1 337 ? 101.406 125.687 121.603 1.00 253.14 337 VAL A CA 1
ATOM 688 C C . VAL A 1 337 ? 101.725 124.347 120.958 1.00 253.14 337 VAL A C 1
ATOM 689 O O . VAL A 1 337 ? 102.765 124.191 120.308 1.00 253.14 337 VAL A O 1
ATOM 693 N N . THR A 1 338 ? 100.833 123.378 121.138 1.00 247.99 338 THR A N 1
ATOM 694 C CA . THR A 1 338 ? 100.997 122.073 120.513 1.00 247.99 338 THR A CA 1
ATOM 695 C C . THR A 1 338 ? 100.998 122.252 119.001 1.00 247.99 338 THR A C 1
ATOM 696 O O . THR A 1 338 ? 99.959 122.548 118.403 1.00 247.99 338 THR A O 1
ATOM 700 N N . THR A 1 339 ? 102.161 122.074 118.380 1.00 247.32 339 THR A N 1
ATOM 701 C CA . THR A 1 339 ? 102.325 122.282 116.949 1.00 247.32 339 THR A CA 1
ATOM 702 C C . THR A 1 339 ? 102.956 121.048 116.326 1.00 247.32 339 THR A C 1
ATOM 703 O O . THR A 1 339 ? 103.904 120.479 116.875 1.00 247.32 339 THR A O 1
ATOM 707 N N . THR A 1 340 ? 102.426 120.644 115.177 1.00 241.67 340 THR A N 1
ATOM 708 C CA . THR A 1 340 ? 102.914 119.486 114.440 1.00 241.67 340 THR A CA 1
ATOM 709 C C . THR A 1 340 ? 103.701 119.974 113.232 1.00 241.67 340 THR A C 1
ATOM 710 O O . THR A 1 340 ? 103.134 120.595 112.327 1.00 241.67 340 THR A O 1
ATOM 714 N N . ALA A 1 341 ? 105.000 119.690 113.219 1.00 241.69 341 ALA A N 1
ATOM 715 C CA . ALA A 1 341 ? 105.840 120.107 112.106 1.00 241.69 341 ALA A CA 1
ATOM 716 C C . ALA A 1 341 ? 105.464 119.344 110.844 1.00 241.69 341 ALA A C 1
ATOM 717 O O . ALA A 1 341 ? 105.245 118.130 110.873 1.00 241.69 341 ALA A O 1
ATOM 719 N N . GLN A 1 342 ? 105.393 120.063 109.730 1.00 240.23 342 GLN A N 1
ATOM 720 C CA . GLN A 1 342 ? 105.061 119.461 108.450 1.00 240.23 342 GLN A CA 1
ATOM 721 C C . GLN A 1 342 ? 106.324 118.945 107.768 1.00 240.23 342 GLN A C 1
ATOM 722 O O . GLN A 1 342 ? 107.447 119.312 108.121 1.00 240.23 342 GLN A O 1
ATOM 728 N N . PHE A 1 343 ? 106.124 118.082 106.777 1.00 235.87 343 PHE A N 1
ATOM 729 C CA . PHE A 1 343 ? 107.213 117.432 106.068 1.00 235.87 343 PHE A CA 1
ATOM 730 C C . PHE A 1 343 ? 107.053 117.628 104.568 1.00 235.87 343 PHE A C 1
ATOM 731 O O . PHE A 1 343 ? 105.939 117.610 104.036 1.00 235.87 343 PHE A O 1
ATOM 739 N N . ASN A 1 344 ? 108.185 117.813 103.891 1.00 236.31 344 ASN A N 1
ATOM 740 C CA . ASN A 1 344 ? 108.202 117.978 102.445 1.00 236.31 344 ASN A CA 1
ATOM 741 C C . ASN A 1 344 ? 108.442 116.673 101.701 1.00 236.31 344 ASN A C 1
ATOM 742 O O . ASN A 1 344 ? 107.993 116.539 100.558 1.00 236.31 344 ASN A O 1
ATOM 747 N N . SER A 1 345 ? 109.132 115.716 102.318 1.00 234.30 345 SER A N 1
ATOM 748 C CA . SER A 1 345 ? 109.422 114.438 101.685 1.00 234.30 345 SER A CA 1
ATOM 749 C C . SER A 1 345 ? 109.385 113.347 102.743 1.00 234.30 345 SER A C 1
ATOM 750 O O . SER A 1 345 ? 109.793 113.568 103.886 1.00 234.30 345 SER A O 1
ATOM 753 N N . SER A 1 346 ? 108.899 112.170 102.354 1.00 226.69 346 SER A N 1
ATOM 754 C CA . SER A 1 346 ? 108.828 111.041 103.269 1.00 226.69 346 SER A CA 1
ATOM 755 C C . SER A 1 346 ? 108.575 109.773 102.469 1.00 226.69 346 SER A C 1
ATOM 756 O O . SER A 1 346 ? 107.772 109.776 101.534 1.00 226.69 346 SER A O 1
ATOM 759 N N . SER A 1 347 ? 109.261 108.697 102.849 1.00 221.19 347 SER A N 1
ATOM 760 C CA . SER A 1 347 ? 109.135 107.408 102.190 1.00 221.19 347 SER A CA 1
ATOM 761 C C . SER A 1 347 ? 108.812 106.338 103.221 1.00 221.19 347 SER A C 1
ATOM 762 O O . SER A 1 347 ? 109.233 106.421 104.378 1.00 221.19 347 SER A O 1
ATOM 765 N N . VAL A 1 348 ? 108.060 105.327 102.786 1.00 215.18 348 VAL A N 1
ATOM 766 C CA . VAL A 1 348 ? 107.646 104.229 103.646 1.00 215.18 348 VAL A CA 1
ATOM 767 C C . VAL A 1 348 ? 107.990 102.913 102.966 1.00 215.18 348 VAL A C 1
ATOM 768 O O . VAL A 1 348 ? 108.045 102.814 101.738 1.00 215.18 348 VAL A O 1
ATOM 772 N N . ARG A 1 349 ? 108.224 101.894 103.786 1.00 202.80 349 ARG A N 1
ATOM 773 C CA . ARG A 1 349 ? 108.396 100.548 103.264 1.00 202.80 349 ARG A CA 1
ATOM 774 C C . ARG A 1 349 ? 107.073 100.056 102.694 1.00 202.80 349 ARG A C 1
ATOM 775 O O . ARG A 1 349 ? 106.007 100.318 103.260 1.00 202.80 349 ARG A O 1
ATOM 783 N N . SER A 1 350 ? 107.137 99.348 101.574 1.00 197.08 350 SER A N 1
ATOM 784 C CA . SER A 1 350 ? 105.929 98.813 100.972 1.00 197.08 350 SER A CA 1
ATOM 785 C C . SER A 1 350 ? 105.632 97.420 101.519 1.00 197.08 350 SER A C 1
ATOM 786 O O . SER A 1 350 ? 106.487 96.760 102.115 1.00 197.08 350 SER A O 1
ATOM 789 N N . GLY A 1 351 ? 104.397 96.976 101.305 1.00 193.01 351 GLY A N 1
ATOM 790 C CA . GLY A 1 351 ? 103.993 95.647 101.714 1.00 193.01 351 GLY A CA 1
ATOM 791 C C . GLY A 1 351 ? 103.673 95.492 103.182 1.00 193.01 351 GLY A C 1
ATOM 792 O O . GLY A 1 351 ? 103.655 94.364 103.682 1.00 193.01 351 GLY A O 1
ATOM 793 N N . TRP A 1 352 ? 103.428 96.591 103.897 1.00 195.14 352 TRP A N 1
ATOM 794 C CA . TRP A 1 352 ? 103.054 96.511 105.302 1.00 195.14 352 TRP A CA 1
ATOM 795 C C . TRP A 1 352 ? 101.923 97.452 105.687 1.00 195.14 352 TRP A C 1
ATOM 796 O O . TRP A 1 352 ? 101.511 97.441 106.851 1.00 195.14 352 TRP A O 1
ATOM 807 N N . GLY A 1 353 ? 101.414 98.262 104.764 1.00 205.03 353 GLY A N 1
ATOM 808 C CA . GLY A 1 353 ? 100.396 99.235 105.084 1.00 205.03 353 GLY A CA 1
ATOM 809 C C . GLY A 1 353 ? 100.921 100.522 105.675 1.00 205.03 353 GLY A C 1
ATOM 810 O O . GLY A 1 353 ? 100.125 101.431 105.943 1.00 205.03 353 GLY A O 1
ATOM 811 N N . ASP A 1 354 ? 102.228 100.633 105.887 1.00 213.59 354 ASP A N 1
ATOM 812 C CA . ASP A 1 354 ? 102.798 101.864 106.410 1.00 213.59 354 ASP A CA 1
ATOM 813 C C . ASP A 1 354 ? 102.565 103.009 105.433 1.00 213.59 354 ASP A C 1
ATOM 814 O O . ASP A 1 354 ? 102.708 102.860 104.217 1.00 213.59 354 ASP A O 1
ATOM 819 N N . ASN A 1 355 ? 102.197 104.163 105.980 1.00 220.11 355 ASN A N 1
ATOM 820 C CA . ASN A 1 355 ? 101.969 105.347 105.169 1.00 220.11 355 ASN A CA 1
ATOM 821 C C . ASN A 1 355 ? 102.257 106.584 106.002 1.00 220.11 355 ASN A C 1
ATOM 822 O O . ASN A 1 355 ? 101.930 106.641 107.191 1.00 220.11 355 ASN A O 1
ATOM 827 N N . PHE A 1 356 ? 102.868 107.575 105.363 1.00 226.16 356 PHE A N 1
ATOM 828 C CA . PHE A 1 356 ? 103.149 108.867 105.980 1.00 226.16 356 PHE A CA 1
ATOM 829 C C . PHE A 1 356 ? 102.373 109.917 105.195 1.00 226.16 356 PHE A C 1
ATOM 830 O O . PHE A 1 356 ? 102.817 110.363 104.132 1.00 226.16 356 PHE A O 1
ATOM 838 N N . SER A 1 357 ? 101.215 110.308 105.718 1.00 228.98 357 SER A N 1
ATOM 839 C CA . SER A 1 357 ? 100.329 111.244 105.046 1.00 228.98 357 SER A CA 1
ATOM 840 C C . SER A 1 357 ? 99.956 112.372 105.994 1.00 228.98 357 SER A C 1
ATOM 841 O O . SER A 1 357 ? 99.904 112.191 107.214 1.00 228.98 357 SER A O 1
ATOM 844 N N . SER A 1 358 ? 99.696 113.544 105.416 1.00 231.48 358 SER A N 1
ATOM 845 C CA . SER A 1 358 ? 99.275 114.716 106.181 1.00 231.48 358 SER A CA 1
ATOM 846 C C . SER A 1 358 ? 100.313 115.081 107.236 1.00 231.48 358 SER A C 1
ATOM 847 O O . SER A 1 358 ? 99.989 115.641 108.284 1.00 231.48 358 SER A O 1
ATOM 850 N N . ASN A 1 359 ? 101.577 114.770 106.954 1.00 234.14 359 ASN A N 1
ATOM 851 C CA . ASN A 1 359 ? 102.659 114.982 107.909 1.00 234.14 359 ASN A CA 1
ATOM 852 C C . ASN A 1 359 ? 102.446 114.159 109.174 1.00 234.14 359 ASN A C 1
ATOM 853 O O . ASN A 1 359 ? 102.804 114.585 110.275 1.00 234.14 359 ASN A O 1
ATOM 858 N N . ARG A 1 360 ? 101.857 112.974 109.025 1.00 232.61 360 ARG A N 1
ATOM 859 C CA . ARG A 1 360 ? 101.572 112.097 110.148 1.00 232.61 360 ARG A CA 1
ATOM 860 C C . ARG A 1 360 ? 101.798 110.655 109.724 1.00 232.61 360 ARG A C 1
ATOM 861 O O . ARG A 1 360 ? 101.297 110.212 108.688 1.00 232.61 360 ARG A O 1
ATOM 869 N N . TRP A 1 361 ? 102.555 109.925 110.536 1.00 223.68 361 TRP A N 1
ATOM 870 C CA . TRP A 1 361 ? 102.910 108.544 110.239 1.00 223.68 361 TRP A CA 1
ATOM 871 C C . TRP A 1 361 ? 101.770 107.630 110.665 1.00 223.6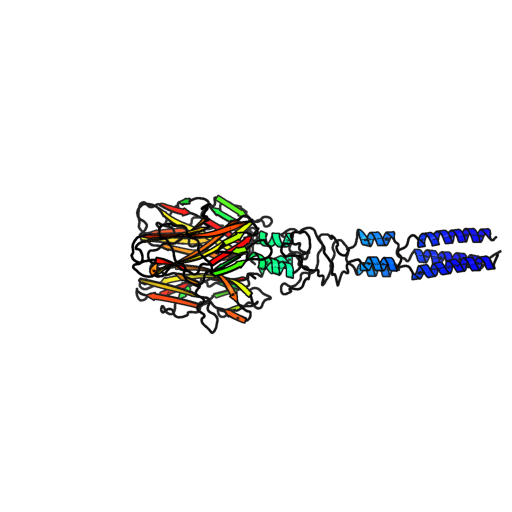8 361 TRP A C 1
ATOM 872 O O . TRP A 1 361 ? 101.424 107.573 111.849 1.00 223.68 361 TRP A O 1
ATOM 883 N N . LEU A 1 362 ? 101.193 106.922 109.701 1.00 221.96 362 LEU A N 1
ATOM 884 C CA . LEU A 1 362 ? 100.206 105.891 109.982 1.00 221.96 362 LEU A CA 1
ATOM 885 C C . LEU A 1 362 ? 100.942 104.588 110.259 1.00 221.96 362 LEU A C 1
ATOM 886 O O . LEU A 1 362 ? 101.760 104.147 109.446 1.00 221.96 362 LEU A O 1
ATOM 891 N N . VAL A 1 363 ? 100.657 103.976 111.405 1.00 222.23 363 VAL A N 1
ATOM 892 C CA . VAL A 1 363 ? 101.336 102.741 111.783 1.00 222.23 363 VAL A CA 1
ATOM 893 C C . VAL A 1 363 ? 100.730 101.605 110.968 1.00 222.23 363 VAL A C 1
ATOM 894 O O . VAL A 1 363 ? 99.692 101.050 111.335 1.00 222.23 363 VAL A O 1
ATOM 898 N N . GLY A 1 364 ? 101.382 101.255 109.859 1.00 216.46 364 GLY A N 1
ATOM 899 C CA . GLY A 1 364 ? 100.890 100.155 109.049 1.00 216.46 364 GLY A CA 1
ATOM 900 C C . GLY A 1 364 ? 100.869 98.845 109.809 1.00 216.46 364 GLY A C 1
ATOM 901 O O . GLY A 1 364 ? 99.905 98.081 109.721 1.00 216.46 364 GLY A O 1
ATOM 902 N N . GLU A 1 365 ? 101.927 98.569 110.566 1.00 215.09 365 GLU A N 1
ATOM 903 C CA . GLU A 1 365 ? 102.025 97.351 111.353 1.00 215.09 365 GLU A CA 1
ATOM 904 C C . GLU A 1 365 ? 102.339 97.709 112.795 1.00 215.09 365 GLU A C 1
ATOM 905 O O . GLU A 1 365 ? 103.266 98.478 113.064 1.00 215.09 365 GLU A O 1
ATOM 911 N N . GLY A 1 366 ? 101.561 97.152 113.720 1.00 219.17 366 GLY A N 1
ATOM 912 C CA . GLY A 1 366 ? 101.862 97.312 115.130 1.00 219.17 366 GLY A CA 1
ATOM 913 C C . GLY A 1 366 ? 103.122 96.548 115.502 1.00 219.17 366 GLY A C 1
ATOM 914 O O . GLY A 1 366 ? 103.564 95.648 114.789 1.00 219.17 366 GLY A O 1
ATOM 915 N N . GLY A 1 367 ? 103.703 96.922 116.632 1.00 219.24 367 GLY A N 1
ATOM 916 C CA . GLY A 1 367 ? 104.902 96.249 117.104 1.00 219.24 367 GLY A CA 1
ATOM 917 C C . GLY A 1 367 ? 105.831 97.231 117.797 1.00 219.24 367 GLY A C 1
ATOM 918 O O . GLY A 1 367 ? 105.410 98.306 118.225 1.00 219.24 367 GLY A O 1
ATOM 919 N N . THR A 1 368 ? 107.095 96.831 117.891 1.00 214.52 368 THR A N 1
ATOM 920 C CA . THR A 1 368 ? 108.132 97.623 118.535 1.00 214.52 368 THR A CA 1
ATOM 921 C C . THR A 1 368 ? 108.954 98.329 117.467 1.00 214.52 368 THR A C 1
ATOM 922 O O . THR A 1 368 ? 109.508 97.679 116.574 1.00 214.52 368 THR A O 1
ATOM 926 N N . TYR A 1 369 ? 109.031 99.652 117.561 1.00 216.45 369 TYR A N 1
ATOM 927 C CA . TYR A 1 369 ? 109.730 100.465 116.580 1.00 216.45 369 TYR A CA 1
ATOM 928 C C . TYR A 1 369 ? 110.707 101.392 117.284 1.00 216.45 369 TYR A C 1
ATOM 929 O O . TYR A 1 369 ? 110.421 101.921 118.361 1.00 216.45 369 TYR A O 1
ATOM 938 N N . LEU A 1 370 ? 111.863 101.587 116.660 1.00 218.61 370 LEU A N 1
ATOM 939 C CA . LEU A 1 370 ? 112.834 102.576 117.103 1.00 218.61 370 LEU A CA 1
ATOM 940 C C . LEU A 1 370 ? 112.602 103.858 116.321 1.00 218.61 370 LEU A C 1
ATOM 941 O O . LEU A 1 370 ? 112.663 103.856 115.089 1.00 218.61 370 LEU A O 1
ATOM 946 N N . ILE A 1 371 ? 112.338 104.946 117.037 1.00 224.24 371 ILE A N 1
ATOM 947 C CA . ILE A 1 371 ? 111.943 106.214 116.438 1.00 224.24 371 ILE A CA 1
ATOM 948 C C . ILE A 1 371 ? 113.129 107.164 116.486 1.00 224.24 371 ILE A C 1
ATOM 949 O O . ILE A 1 371 ? 113.798 107.284 117.521 1.00 224.24 371 ILE A O 1
ATOM 954 N N . THR A 1 372 ? 113.388 107.836 115.368 1.00 228.49 372 THR A N 1
ATOM 955 C CA . THR A 1 372 ? 114.477 108.793 115.243 1.00 228.49 372 THR A CA 1
ATOM 956 C C . THR A 1 372 ? 113.898 110.145 114.856 1.00 228.49 372 THR A C 1
ATOM 957 O O . THR A 1 372 ? 113.220 110.262 113.830 1.00 228.49 372 THR A O 1
ATOM 961 N N . VAL A 1 373 ? 114.169 111.160 115.673 1.00 236.56 373 VAL A N 1
ATOM 962 C CA . VAL A 1 373 ? 113.621 112.496 115.472 1.00 236.56 373 VAL A CA 1
ATOM 963 C C . VAL A 1 373 ? 114.739 113.515 115.640 1.00 236.56 373 VAL A C 1
ATOM 964 O O . VAL A 1 373 ? 115.535 113.431 116.581 1.00 236.56 373 VAL A O 1
ATOM 968 N N . THR A 1 374 ? 114.800 114.475 114.720 1.00 241.52 374 THR A N 1
ATOM 969 C CA . THR A 1 374 ? 115.771 115.562 114.800 1.00 241.52 374 THR A CA 1
ATOM 970 C C . THR A 1 374 ? 115.075 116.845 114.382 1.00 241.52 374 THR A C 1
ATOM 971 O O . THR A 1 374 ? 114.549 116.928 113.268 1.00 241.52 374 THR A O 1
ATOM 975 N N . THR A 1 375 ? 115.073 117.838 115.267 1.00 247.55 375 THR A N 1
ATOM 976 C CA . THR A 1 375 ? 114.473 119.133 114.983 1.00 247.55 375 THR A CA 1
ATOM 977 C C . THR A 1 375 ? 115.359 120.221 115.565 1.00 247.55 375 THR A C 1
ATOM 978 O O . THR A 1 375 ? 115.952 120.038 116.632 1.00 247.55 375 THR A O 1
ATOM 982 N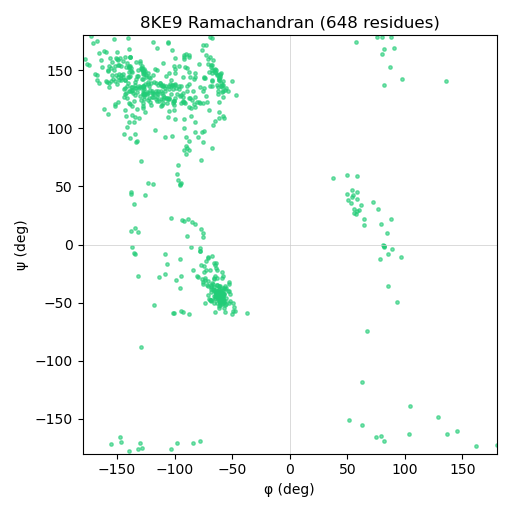 N . ARG A 1 376 ? 115.445 121.349 114.867 1.00 250.34 376 ARG A N 1
ATOM 983 C CA . ARG A 1 376 ? 116.203 122.503 115.330 1.00 250.34 376 ARG A CA 1
ATOM 984 C C . ARG A 1 376 ? 115.274 123.698 115.484 1.00 250.34 376 ARG A C 1
ATOM 985 O O . ARG A 1 376 ? 114.558 124.059 114.545 1.00 250.34 376 ARG A O 1
ATOM 993 N N . PHE A 1 377 ? 115.297 124.312 116.665 1.00 251.98 377 PHE A N 1
ATOM 994 C CA . PHE A 1 377 ? 114.560 125.541 116.940 1.00 251.98 377 PHE A CA 1
ATOM 995 C C . PHE A 1 377 ? 115.573 126.660 117.132 1.00 251.98 377 PHE A C 1
ATOM 996 O O . PHE A 1 377 ? 116.404 126.599 118.045 1.00 251.98 377 PHE A O 1
ATOM 1004 N N . ALA A 1 378 ? 115.501 127.681 116.282 1.00 254.37 378 ALA A N 1
ATOM 1005 C CA . ALA A 1 378 ? 116.395 128.825 116.359 1.00 254.37 378 ALA A CA 1
ATOM 1006 C C . ALA A 1 378 ? 115.584 130.110 116.291 1.00 254.37 378 ALA A C 1
ATOM 1007 O O . ALA A 1 378 ? 114.567 130.185 115.596 1.00 254.37 378 ALA A O 1
ATOM 1009 N N . THR A 1 379 ? 116.042 131.120 117.024 1.00 254.41 379 THR A N 1
ATOM 1010 C CA . THR A 1 379 ? 115.426 132.438 117.027 1.00 254.41 379 THR A CA 1
ATOM 1011 C C . THR A 1 379 ? 116.216 133.360 116.108 1.00 254.41 379 THR A C 1
ATOM 1012 O O . THR A 1 379 ? 117.451 133.341 116.107 1.00 254.41 379 THR A O 1
ATOM 1016 N N . VAL A 1 380 ? 115.501 134.156 115.316 1.00 255.32 380 VAL A N 1
ATOM 1017 C CA . VAL A 1 380 ? 116.096 134.957 114.253 1.00 255.32 380 VAL A CA 1
ATOM 1018 C C . VAL A 1 380 ? 115.651 136.403 114.413 1.00 255.32 380 VAL A C 1
ATOM 1019 O O . VAL A 1 380 ? 114.455 136.678 114.564 1.00 255.32 380 VAL A O 1
ATOM 1023 N N . GLY A 1 381 ? 116.613 137.321 114.376 1.00 257.82 381 GLY A N 1
ATOM 1024 C CA . GLY A 1 381 ? 116.317 138.741 114.379 1.00 257.82 381 GLY A CA 1
ATOM 1025 C C . GLY A 1 381 ? 116.045 139.282 115.772 1.00 257.82 381 GLY A C 1
ATOM 1026 O O . GLY A 1 381 ? 115.879 138.552 116.748 1.00 257.82 381 GLY A O 1
ATOM 1027 N N . GLY A 1 382 ? 116.006 140.610 115.849 1.00 256.91 382 GLY A N 1
ATOM 1028 C CA . GLY A 1 382 ? 115.678 141.300 117.081 1.00 256.91 382 GLY A CA 1
ATOM 1029 C C . GLY A 1 382 ? 116.492 140.847 118.274 1.00 256.91 382 GLY A C 1
ATOM 1030 O O . GLY A 1 382 ? 117.640 140.416 118.129 1.00 256.91 382 GLY A O 1
ATOM 1031 N N . THR A 1 383 ? 115.902 140.941 119.463 1.00 257.73 383 THR A N 1
ATOM 1032 C CA . THR A 1 383 ? 116.585 140.553 120.690 1.00 257.73 383 THR A CA 1
ATOM 1033 C C . THR A 1 383 ? 116.291 139.091 120.999 1.00 257.73 383 THR A C 1
ATOM 1034 O O . THR A 1 383 ? 115.115 138.721 121.112 1.00 257.73 383 THR A O 1
ATOM 1038 N N . PRO A 1 384 ? 117.301 138.233 121.134 1.00 255.35 384 PRO A N 1
ATOM 1039 C CA . PRO A 1 384 ? 117.027 136.852 121.517 1.00 255.35 384 PRO A CA 1
ATOM 1040 C C . PRO A 1 384 ? 116.361 136.800 122.876 1.00 255.35 384 PRO A C 1
ATOM 1041 O O . PRO A 1 384 ? 116.682 137.601 123.774 1.00 255.35 384 PRO A O 1
ATOM 1045 N N . PRO A 1 385 ? 115.426 135.872 123.078 1.00 256.51 385 PRO A N 1
ATOM 1046 C CA . PRO A 1 385 ? 114.737 135.807 124.371 1.00 256.51 385 PRO A CA 1
ATOM 1047 C C . PRO A 1 385 ? 115.696 135.504 125.511 1.00 256.51 385 PRO A C 1
ATOM 1048 O O . PRO A 1 385 ? 116.678 134.776 125.353 1.00 256.51 385 PRO A O 1
ATOM 1052 N N . THR A 1 386 ? 115.397 136.082 126.673 1.00 257.83 386 THR A N 1
ATOM 1053 C CA . THR A 1 386 ? 116.174 135.847 127.883 1.00 257.83 386 THR A CA 1
ATOM 1054 C C . THR A 1 386 ? 116.106 134.399 128.354 1.00 257.83 386 THR A C 1
ATOM 1055 O O . THR A 1 386 ? 116.922 133.992 129.188 1.00 257.83 386 THR A O 1
ATOM 1059 N N . TYR A 1 387 ? 115.147 133.619 127.862 1.00 255.04 387 TYR A N 1
ATOM 1060 C CA . TYR A 1 387 ? 115.123 132.190 128.131 1.00 255.04 387 TYR A CA 1
ATOM 1061 C C . TYR A 1 387 ? 114.299 131.517 127.049 1.00 255.04 387 TYR A C 1
ATOM 1062 O O . TYR A 1 387 ? 113.379 132.127 126.496 1.00 255.04 387 TYR A O 1
ATOM 1071 N N . PHE A 1 388 ? 114.638 130.267 126.751 1.00 254.19 388 PHE A N 1
ATOM 1072 C CA . PHE A 1 388 ? 113.960 129.498 125.723 1.00 254.19 388 PHE A CA 1
ATOM 1073 C C . PHE A 1 388 ? 113.526 128.147 126.274 1.00 254.19 388 PHE A C 1
ATOM 1074 O O . PHE A 1 388 ? 114.172 127.582 127.162 1.00 254.19 388 PHE A O 1
ATOM 1082 N N . ASP A 1 389 ? 112.427 127.632 125.730 1.00 255.15 389 ASP A N 1
ATOM 1083 C CA . ASP A 1 389 ? 111.879 126.350 126.160 1.00 255.15 389 ASP A CA 1
ATOM 1084 C C . ASP A 1 389 ? 111.194 125.703 124.968 1.00 255.15 389 ASP A C 1
ATOM 1085 O O . ASP A 1 389 ? 110.290 126.300 124.377 1.00 255.15 389 ASP A O 1
ATOM 1090 N N . ALA A 1 390 ? 111.626 124.495 124.611 1.00 253.50 390 ALA A N 1
ATOM 1091 C CA . ALA A 1 390 ? 111.019 123.771 123.497 1.00 253.50 390 ALA A CA 1
ATOM 1092 C C . ALA A 1 390 ? 110.970 122.294 123.857 1.00 253.50 390 ALA A C 1
ATOM 1093 O O . ALA A 1 390 ? 112.011 121.635 123.927 1.00 253.50 390 ALA A O 1
ATOM 1095 N N . LEU A 1 391 ? 109.763 121.782 124.080 1.00 251.00 391 LEU A N 1
ATOM 1096 C CA . LEU A 1 391 ? 109.561 120.379 124.406 1.00 251.00 391 LEU A CA 1
ATOM 1097 C C . LEU A 1 391 ? 109.386 119.575 123.125 1.00 251.00 391 LEU A C 1
ATOM 1098 O O . LEU A 1 391 ? 108.677 120.001 122.208 1.00 251.00 391 LEU A O 1
ATOM 1103 N N . LEU A 1 392 ? 110.033 118.415 123.067 1.00 247.17 392 LEU A N 1
ATOM 1104 C CA . LEU A 1 392 ? 109.909 117.490 121.949 1.00 247.17 392 LEU A CA 1
ATOM 1105 C C . LEU A 1 392 ? 109.229 116.222 122.446 1.00 247.17 392 LEU A C 1
ATOM 1106 O O . LEU A 1 392 ? 109.711 115.584 123.388 1.00 247.17 392 LEU A O 1
ATOM 1111 N N . PHE A 1 393 ? 108.117 115.861 121.812 1.00 246.40 393 PHE A N 1
ATOM 1112 C CA . PHE A 1 393 ? 107.350 114.696 122.223 1.00 246.40 393 PHE A CA 1
ATOM 1113 C C . PHE A 1 393 ? 106.607 114.133 121.022 1.00 246.40 393 PHE A C 1
ATOM 1114 O O . PHE A 1 393 ? 106.241 114.873 120.106 1.00 246.40 393 PHE A O 1
ATOM 1122 N N . VAL A 1 394 ? 106.389 112.820 121.037 1.00 244.27 394 VAL A N 1
ATOM 1123 C CA . VAL A 1 394 ? 105.721 112.127 119.938 1.00 244.27 394 VAL A CA 1
ATOM 1124 C C . VAL A 1 394 ? 104.221 112.179 120.209 1.00 244.27 394 VAL A C 1
ATOM 1125 O O . VAL A 1 394 ? 103.663 111.280 120.839 1.00 244.27 394 VAL A O 1
ATOM 1129 N N . GLY A 1 395 ? 103.562 113.229 119.730 1.00 245.71 395 GLY A N 1
ATOM 1130 C CA . GLY A 1 395 ? 102.122 113.297 119.841 1.00 245.71 395 GLY A CA 1
ATOM 1131 C C . GLY A 1 395 ? 101.443 112.198 119.048 1.00 245.71 395 GLY A C 1
ATOM 1132 O O . GLY A 1 395 ? 101.936 111.727 118.024 1.00 245.71 395 GLY A O 1
ATOM 1133 N N . LEU A 1 396 ? 100.279 111.779 119.539 1.00 248.47 396 LEU A N 1
ATOM 1134 C CA . LEU A 1 396 ? 99.549 110.664 118.948 1.00 248.47 396 LEU A CA 1
ATOM 1135 C C . LEU A 1 396 ? 98.157 111.139 118.566 1.00 248.47 396 LEU A C 1
ATOM 1136 O O . LEU A 1 396 ? 97.421 111.655 119.412 1.00 248.47 396 LEU A O 1
ATOM 1141 N N . SER A 1 397 ? 97.803 110.966 117.296 1.00 249.18 397 SER A N 1
ATOM 1142 C CA . SER A 1 397 ? 96.480 111.349 116.823 1.00 249.18 397 SER A CA 1
ATOM 1143 C C . SER A 1 397 ? 95.411 110.457 117.440 1.00 249.18 397 SER A C 1
ATOM 1144 O O . SER A 1 397 ? 95.605 109.250 117.607 1.00 249.18 397 SER A O 1
ATOM 1147 N N . GLY A 1 398 ? 94.274 111.060 117.776 1.00 261.98 398 GLY A N 1
ATOM 1148 C CA . GLY A 1 398 ? 93.145 110.311 118.290 1.00 261.98 398 GLY A CA 1
ATOM 1149 C C . GLY A 1 398 ? 93.205 110.067 119.783 1.00 261.98 398 GLY A C 1
ATOM 1150 O O . GLY A 1 398 ? 92.171 110.068 120.458 1.00 261.98 398 GLY A O 1
ATOM 1151 N N . SER A 1 399 ? 94.410 109.858 120.313 1.00 260.73 399 SER A N 1
ATOM 1152 C CA . SER A 1 399 ? 94.599 109.574 121.729 1.00 260.73 399 SER A CA 1
ATOM 1153 C C . SER A 1 399 ? 95.220 110.724 122.504 1.00 260.73 399 SER A C 1
ATOM 1154 O O . SER A 1 399 ? 95.009 110.818 123.714 1.00 260.73 399 SER A O 1
ATOM 1157 N N . GLY A 1 400 ? 95.974 111.599 121.842 1.00 258.39 400 GLY A N 1
ATOM 1158 C CA . GLY A 1 400 ? 96.611 112.702 122.532 1.00 258.39 400 GLY A CA 1
ATOM 1159 C C . GLY A 1 400 ? 97.775 112.311 123.411 1.00 258.39 400 GLY A C 1
ATOM 1160 O O . GLY A 1 400 ? 97.946 112.894 124.486 1.00 258.39 400 GLY A O 1
ATOM 1161 N N . VAL A 1 401 ? 98.580 111.335 122.993 1.00 254.80 401 VAL A N 1
ATOM 1162 C CA . VAL A 1 401 ? 99.728 110.889 123.776 1.00 254.80 401 VAL A CA 1
ATOM 1163 C C . VAL A 1 401 ? 100.959 111.693 123.380 1.00 254.80 401 VAL A C 1
ATOM 1164 O O . VAL A 1 401 ? 101.670 111.333 122.434 1.00 254.80 401 VAL A O 1
ATOM 1168 N N . GLU A 1 402 ? 101.221 112.785 124.099 1.00 247.62 402 GLU A N 1
ATOM 1169 C CA . GLU A 1 402 ? 102.428 113.583 123.887 1.00 247.62 402 GLU A CA 1
ATOM 1170 C C . GLU A 1 402 ? 103.544 112.997 124.747 1.00 247.62 402 GLU A C 1
ATOM 1171 O O . GLU A 1 402 ? 103.857 113.477 125.839 1.00 247.62 402 GLU A O 1
ATOM 1177 N N . ASN A 1 403 ? 104.155 111.931 124.233 1.00 246.59 403 ASN A N 1
ATOM 1178 C CA . ASN A 1 403 ? 105.221 111.237 124.949 1.00 246.59 403 ASN A CA 1
ATOM 1179 C C . ASN A 1 403 ? 106.421 112.161 125.097 1.00 246.59 403 ASN A C 1
ATOM 1180 O O . ASN A 1 403 ? 107.147 112.409 124.130 1.00 246.59 403 ASN A O 1
ATOM 1185 N N . PHE A 1 404 ? 106.639 112.660 126.310 1.00 246.28 404 PHE A N 1
ATOM 1186 C CA . PHE A 1 404 ? 107.737 113.584 126.572 1.00 246.28 404 PHE A CA 1
ATOM 1187 C C . PHE A 1 404 ? 109.062 112.895 126.271 1.00 246.28 404 PHE A C 1
ATOM 1188 O O . PHE A 1 404 ? 109.443 111.939 126.954 1.00 246.28 404 PHE A O 1
ATOM 1196 N N . LEU A 1 405 ? 109.768 113.377 125.247 1.00 243.36 405 LEU A N 1
ATOM 1197 C CA . LEU A 1 405 ? 111.061 112.820 124.862 1.00 243.36 405 LEU A CA 1
ATOM 1198 C C . LEU A 1 405 ? 112.221 113.659 125.385 1.00 243.36 405 LEU A C 1
ATOM 1199 O O . LEU A 1 405 ? 113.071 113.160 126.127 1.00 243.36 405 LEU A O 1
ATOM 1204 N N . THR A 1 406 ? 112.269 114.935 125.009 1.00 247.11 406 THR A N 1
ATOM 1205 C CA . THR A 1 406 ? 113.360 115.807 125.411 1.00 247.11 406 THR A CA 1
ATOM 1206 C C . THR A 1 406 ? 112.885 117.250 125.369 1.00 247.11 406 THR A C 1
ATOM 1207 O O . THR A 1 406 ? 111.889 117.580 124.719 1.00 247.11 406 THR A O 1
ATOM 1211 N N . ARG A 1 407 ? 113.617 118.109 126.075 1.00 251.61 407 ARG A N 1
ATOM 1212 C CA . ARG A 1 407 ? 113.266 119.518 126.206 1.00 251.61 407 ARG A CA 1
ATOM 1213 C C . ARG A 1 407 ? 114.488 120.349 125.855 1.00 251.61 407 ARG A C 1
ATOM 1214 O O . ARG A 1 407 ? 115.555 120.165 126.448 1.00 251.61 407 ARG A O 1
ATOM 1222 N N . SER A 1 408 ? 114.333 121.257 124.897 1.00 252.09 408 SER A N 1
ATOM 1223 C CA . SER A 1 408 ? 115.413 122.132 124.462 1.00 252.09 408 SER A CA 1
ATOM 1224 C C . SER A 1 408 ? 115.241 123.496 125.113 1.00 252.09 408 SER A C 1
ATOM 1225 O O . SER A 1 408 ? 114.193 124.133 124.966 1.00 252.09 408 SER A O 1
ATOM 1228 N N . GLN A 1 409 ? 116.270 123.935 125.830 1.00 252.81 409 GLN A N 1
ATOM 1229 C CA . GLN A 1 409 ? 116.219 125.175 126.585 1.00 252.81 409 GLN A CA 1
ATOM 1230 C C . GLN A 1 409 ? 117.520 125.934 126.380 1.00 252.81 409 GLN A C 1
ATOM 1231 O O . GLN A 1 409 ? 118.576 125.325 126.188 1.00 252.81 409 GLN A O 1
ATOM 1237 N N . SER A 1 410 ? 117.439 127.261 126.419 1.00 253.85 410 SER A N 1
ATOM 1238 C CA . SER A 1 410 ? 118.627 128.095 126.302 1.00 253.85 410 SER A CA 1
ATOM 1239 C C . SER A 1 410 ? 118.236 129.548 126.517 1.00 253.85 410 SER A C 1
ATOM 1240 O O . SER A 1 410 ? 117.090 129.945 126.287 1.00 253.85 410 SER A O 1
ATOM 1243 N N . VAL A 1 411 ? 119.215 130.337 126.959 1.00 253.41 411 VAL A N 1
ATOM 1244 C CA . VAL A 1 411 ? 119.064 131.777 127.123 1.00 253.41 411 VAL A CA 1
ATOM 1245 C C . VAL A 1 411 ? 119.565 132.546 125.912 1.00 253.41 411 VAL A C 1
ATOM 1246 O O . VAL A 1 411 ? 119.274 133.745 125.787 1.00 253.41 411 VAL A O 1
ATOM 1250 N N . TYR A 1 412 ? 120.285 131.893 125.002 1.00 251.71 412 TYR A N 1
ATOM 1251 C CA . TYR A 1 412 ? 120.725 132.495 123.743 1.00 251.71 412 TYR A CA 1
ATOM 1252 C C . TYR A 1 412 ? 120.340 131.565 122.599 1.00 251.71 412 TYR A C 1
ATOM 1253 O O . TYR A 1 412 ? 121.196 130.917 121.986 1.00 251.71 412 TYR A O 1
ATOM 1262 N N . PRO A 1 413 ? 119.043 131.477 122.286 1.00 254.48 413 PRO A N 1
ATOM 1263 C CA . PRO A 1 413 ? 118.593 130.581 121.213 1.00 254.48 413 PRO A CA 1
ATOM 1264 C C . PRO A 1 413 ? 118.683 131.197 119.826 1.00 254.48 413 PRO A C 1
ATOM 1265 O O . PRO A 1 413 ? 118.025 130.725 118.893 1.00 254.48 413 PRO A O 1
ATOM 1269 N N . SER A 1 414 ? 119.481 132.243 119.674 1.00 251.38 414 SER A N 1
ATOM 1270 C CA . SER A 1 414 ? 119.607 132.907 118.380 1.00 251.38 414 SER A CA 1
ATOM 1271 C C . SER A 1 414 ? 120.451 132.132 117.392 1.00 251.38 414 SER A C 1
ATOM 1272 O O . SER A 1 414 ? 120.776 132.685 116.332 1.00 251.38 414 SER A O 1
ATOM 1275 N N . PHE A 1 415 ? 120.819 130.885 117.691 1.00 253.07 415 PHE A N 1
ATOM 1276 C CA . PHE A 1 415 ? 121.647 130.089 116.800 1.00 253.07 415 PHE A CA 1
ATOM 1277 C C . PHE A 1 415 ? 121.146 128.665 116.611 1.00 253.07 415 PHE A C 1
ATOM 1278 O O . PHE A 1 415 ? 121.692 127.950 115.764 1.00 253.07 415 PHE A O 1
ATOM 1286 N N . GLY A 1 416 ? 120.141 128.230 117.368 1.00 253.26 416 GLY A N 1
ATOM 1287 C CA . GLY A 1 416 ? 119.531 126.934 117.151 1.00 253.26 416 GLY A CA 1
ATOM 1288 C C . GLY A 1 416 ? 120.044 125.837 118.059 1.00 253.26 416 GLY A C 1
ATOM 1289 O O . GLY A 1 416 ? 121.235 125.781 118.375 1.00 253.26 416 GLY A O 1
ATOM 1290 N N . TYR A 1 417 ? 119.138 124.955 118.485 1.00 252.63 417 TYR A N 1
ATOM 1291 C CA . TYR A 1 417 ? 119.509 123.790 119.287 1.00 252.63 417 TYR A CA 1
ATOM 1292 C C . TYR A 1 417 ? 118.755 122.594 118.716 1.00 252.63 417 TYR A C 1
ATOM 1293 O O . TYR A 1 417 ? 117.524 122.621 118.625 1.00 252.63 417 TYR A O 1
ATOM 1302 N N . THR A 1 418 ? 119.496 121.558 118.336 1.00 248.59 418 THR A N 1
ATOM 1303 C CA . THR A 1 418 ? 118.905 120.345 117.780 1.00 248.59 418 THR A CA 1
ATOM 1304 C C . THR A 1 418 ? 119.034 119.235 118.815 1.00 248.59 418 THR A C 1
ATOM 1305 O O . THR A 1 418 ? 120.045 118.530 118.865 1.00 248.59 418 THR A O 1
ATOM 1309 N N . LEU A 1 419 ? 118.007 119.078 119.645 1.00 246.74 419 LEU A N 1
ATOM 1310 C CA . LEU A 1 419 ? 117.952 118.004 120.633 1.00 246.74 419 LEU A CA 1
ATOM 1311 C C . LEU A 1 419 ? 117.287 116.803 119.970 1.00 246.74 419 LEU A C 1
ATOM 1312 O O . LEU A 1 419 ? 116.106 116.529 120.195 1.00 246.74 419 LEU A O 1
ATOM 1317 N N . SER A 1 420 ? 118.052 116.091 119.150 1.00 240.58 420 SER A N 1
ATOM 1318 C CA . SER A 1 420 ? 117.565 114.888 118.495 1.00 240.58 420 SER A CA 1
ATOM 1319 C C . SER A 1 420 ? 117.480 113.761 119.510 1.00 240.58 420 SER A C 1
ATOM 1320 O O . SER A 1 420 ? 118.323 113.651 120.405 1.00 240.58 420 SER A O 1
ATOM 1323 N N . TRP A 1 421 ? 116.458 112.925 119.369 1.00 235.37 421 TRP A N 1
ATOM 1324 C CA . TRP A 1 421 ? 116.188 111.865 120.325 1.00 235.37 421 TRP A CA 1
ATOM 1325 C C . TRP A 1 421 ? 116.092 110.523 119.615 1.00 235.37 421 TRP A C 1
ATOM 1326 O O . TRP A 1 421 ? 115.682 110.449 118.452 1.00 235.37 421 TRP A O 1
ATOM 1337 N N . VAL A 1 422 ? 116.472 109.467 120.327 1.00 230.70 422 VAL A N 1
ATOM 1338 C CA . VAL A 1 422 ? 116.385 108.102 119.826 1.00 230.70 422 VAL A CA 1
ATOM 1339 C C . VAL A 1 422 ? 115.987 107.187 120.974 1.00 230.70 422 VAL A C 1
ATOM 1340 O O . VAL A 1 422 ? 116.441 107.362 122.110 1.00 230.70 422 VAL A O 1
ATOM 1344 N N . GLY A 1 423 ? 115.137 106.213 120.674 1.00 223.58 423 GLY A N 1
ATOM 1345 C CA . GLY A 1 423 ? 114.735 105.228 121.661 1.00 223.58 423 GLY A CA 1
ATOM 1346 C C . GLY A 1 423 ? 113.762 104.253 121.044 1.00 223.58 423 GLY A C 1
ATOM 1347 O O . GLY A 1 423 ? 113.514 104.267 119.835 1.00 223.58 423 GLY A O 1
ATOM 1348 N N . ILE A 1 424 ? 113.207 103.401 121.899 1.00 216.76 424 ILE A N 1
ATOM 1349 C CA . ILE A 1 424 ? 112.335 102.314 121.472 1.00 216.76 424 ILE A CA 1
ATOM 1350 C C . ILE A 1 424 ? 110.904 102.650 121.864 1.00 216.76 424 ILE A C 1
ATOM 1351 O O . ILE A 1 424 ? 110.621 102.939 123.033 1.00 216.76 424 ILE A O 1
ATOM 1356 N N . LEU A 1 425 ? 110.002 102.608 120.886 1.00 222.63 425 LEU A N 1
ATOM 1357 C CA . LEU A 1 425 ? 108.585 102.856 121.096 1.00 222.63 425 LEU A CA 1
ATOM 1358 C C . LEU A 1 425 ? 107.768 101.697 120.544 1.00 222.63 425 LEU A C 1
ATOM 1359 O O . LEU A 1 425 ? 108.135 101.079 119.539 1.00 222.63 425 LEU A O 1
ATOM 1364 N N . THR A 1 426 ? 106.652 101.413 121.209 1.00 219.05 426 THR A N 1
ATOM 1365 C CA . THR A 1 426 ? 105.712 100.384 120.786 1.00 219.05 426 THR A CA 1
ATOM 1366 C C . THR A 1 426 ? 104.465 101.063 120.241 1.00 219.05 426 THR A C 1
ATOM 1367 O O . THR A 1 426 ? 104.070 102.126 120.731 1.00 219.05 426 THR A O 1
ATOM 1371 N N . PHE A 1 427 ? 103.854 100.457 119.228 1.00 221.79 427 PHE A N 1
ATOM 1372 C CA . PHE A 1 427 ? 102.646 100.995 118.623 1.00 221.79 427 PHE A CA 1
ATOM 1373 C C . PHE A 1 427 ? 101.735 99.857 118.192 1.00 221.79 427 PHE A C 1
ATOM 1374 O O . PHE A 1 427 ? 102.205 98.789 117.791 1.00 221.79 427 PHE A O 1
ATOM 1382 N N . ASN A 1 428 ? 100.432 100.096 118.280 1.00 219.54 428 ASN A N 1
ATOM 1383 C CA . ASN A 1 428 ? 99.436 99.142 117.824 1.00 219.54 428 ASN A CA 1
ATOM 1384 C C . ASN A 1 428 ? 99.086 99.405 116.366 1.00 219.54 428 ASN A C 1
ATOM 1385 O O . ASN A 1 428 ? 99.187 100.532 115.874 1.00 219.54 428 ASN A O 1
ATOM 1390 N N . THR A 1 429 ? 98.672 98.346 115.677 1.00 220.82 429 THR A N 1
ATOM 1391 C CA . THR A 1 429 ? 98.376 98.449 114.255 1.00 220.82 429 THR A CA 1
ATOM 1392 C C . THR A 1 429 ? 97.309 99.504 114.002 1.00 220.82 429 THR A C 1
ATOM 1393 O O . THR A 1 429 ? 96.316 99.599 114.728 1.00 220.82 429 THR A O 1
ATOM 1397 N N . GLY A 1 430 ? 97.524 100.305 112.961 1.00 222.20 430 GLY A N 1
ATOM 1398 C CA . GLY A 1 430 ? 96.553 101.282 112.526 1.00 222.20 430 GLY A CA 1
ATOM 1399 C C . GLY A 1 430 ? 96.609 102.611 113.244 1.00 222.20 430 GLY A C 1
ATOM 1400 O O . GLY A 1 430 ? 95.915 103.548 112.831 1.00 222.20 430 GLY A O 1
ATOM 1401 N N . GLN A 1 431 ? 97.408 102.730 114.301 1.00 224.24 431 GLN A N 1
ATOM 1402 C CA . GLN A 1 431 ? 97.530 104.007 114.988 1.00 224.24 431 GLN A CA 1
ATOM 1403 C C . GLN A 1 431 ? 98.112 105.053 114.048 1.00 224.24 431 GLN A C 1
ATOM 1404 O O . GLN A 1 431 ? 99.117 104.810 113.374 1.00 224.24 431 GLN A O 1
ATOM 1410 N N . ASN A 1 432 ? 97.479 106.220 114.007 1.00 231.08 432 ASN A N 1
ATOM 1411 C CA . ASN A 1 432 ? 98.009 107.359 113.272 1.00 231.08 432 ASN A CA 1
ATOM 1412 C C . ASN A 1 432 ? 98.880 108.173 114.219 1.00 231.08 432 ASN A C 1
ATOM 1413 O O . ASN A 1 432 ? 98.407 108.636 115.261 1.00 231.08 432 ASN A O 1
ATOM 1418 N N . VAL A 1 433 ? 100.148 108.344 113.857 1.00 232.07 433 VAL A N 1
ATOM 1419 C CA . VAL A 1 433 ? 101.128 108.974 114.729 1.00 232.07 433 VAL A CA 1
ATOM 1420 C C . VAL A 1 433 ? 101.733 110.177 114.022 1.00 232.07 433 VAL A C 1
ATOM 1421 O O . VAL A 1 433 ? 102.070 110.127 112.835 1.00 232.07 433 VAL A O 1
ATOM 1425 N N . PHE A 1 434 ? 101.862 111.268 114.773 1.00 240.07 434 PHE A N 1
ATOM 1426 C CA . PHE A 1 434 ? 102.551 112.466 114.322 1.00 240.07 434 PHE A CA 1
ATOM 1427 C C . PHE A 1 434 ? 103.569 112.852 115.386 1.00 240.07 434 PHE A C 1
ATOM 1428 O O . PHE A 1 434 ? 103.773 112.131 116.367 1.00 240.07 434 PHE A O 1
ATOM 1436 N N . LEU A 1 435 ? 104.221 113.992 115.187 1.00 240.16 435 LEU A N 1
ATOM 1437 C CA . LEU A 1 435 ? 105.131 114.553 116.174 1.00 240.16 435 LEU A CA 1
ATOM 1438 C C . LEU A 1 435 ? 104.667 115.958 116.518 1.00 240.16 435 LEU A C 1
ATOM 1439 O O . LEU A 1 435 ? 104.400 116.766 115.623 1.00 240.16 435 LEU A O 1
ATOM 1444 N N . ASN A 1 436 ? 104.566 116.244 117.810 1.00 243.96 436 ASN A N 1
ATOM 1445 C CA . ASN A 1 436 ? 104.156 117.554 118.285 1.00 243.96 436 ASN A CA 1
ATOM 1446 C C . ASN A 1 436 ? 105.244 118.141 119.170 1.00 243.96 436 ASN A C 1
ATOM 1447 O O . ASN A 1 436 ? 105.911 117.427 119.925 1.00 243.96 436 ASN A O 1
ATOM 1452 N N . TYR A 1 437 ? 105.424 119.451 119.054 1.00 247.74 437 TYR A N 1
ATOM 1453 C CA . TYR A 1 437 ? 106.414 120.174 119.832 1.00 247.74 437 TYR A CA 1
ATOM 1454 C C . TYR A 1 437 ? 105.768 121.422 120.411 1.00 247.74 437 TYR A C 1
ATOM 1455 O O . TYR A 1 437 ? 105.055 122.151 119.716 1.00 247.74 437 TYR A O 1
ATOM 1464 N N . GLN A 1 438 ? 106.023 121.658 121.693 1.00 251.26 438 GLN A N 1
ATOM 1465 C CA . GLN A 1 438 ? 105.553 122.848 122.387 1.00 251.26 438 GLN A CA 1
ATOM 1466 C C . GLN A 1 438 ? 106.750 123.735 122.687 1.00 251.26 438 GLN A C 1
ATOM 1467 O O . GLN A 1 438 ? 107.718 123.288 123.311 1.00 251.26 438 GLN A O 1
ATOM 1473 N N . VAL A 1 439 ? 106.679 124.986 122.242 1.00 254.66 439 VAL A N 1
ATOM 1474 C CA . VAL A 1 439 ? 107.789 125.926 122.330 1.00 254.66 439 VAL A CA 1
ATOM 1475 C C . VAL A 1 439 ? 107.345 127.118 123.160 1.00 254.66 439 VAL A C 1
ATOM 1476 O O . VAL A 1 439 ? 106.259 127.667 122.939 1.00 254.66 439 VAL A O 1
ATOM 1480 N N . ASN A 1 440 ? 108.182 127.512 124.115 1.00 254.98 440 ASN A N 1
ATOM 1481 C CA . ASN A 1 440 ? 107.940 128.703 124.909 1.00 254.98 440 ASN A CA 1
ATOM 1482 C C . ASN A 1 440 ? 109.252 129.449 125.091 1.00 254.98 440 ASN A C 1
ATOM 1483 O O . ASN A 1 440 ? 110.279 128.856 125.430 1.00 254.98 440 ASN A O 1
ATOM 1488 N N . ALA A 1 441 ? 109.206 130.757 124.856 1.00 255.99 441 ALA A N 1
ATOM 1489 C CA . ALA A 1 441 ? 110.372 131.615 124.989 1.00 255.99 441 ALA A CA 1
ATOM 1490 C C . ALA A 1 441 ? 110.018 132.785 125.890 1.00 255.99 441 ALA A C 1
ATOM 1491 O O . ALA A 1 441 ? 108.861 133.211 125.940 1.00 255.99 441 ALA A O 1
ATOM 1493 N N . VAL A 1 442 ? 111.018 133.301 126.599 1.00 256.24 442 VAL A N 1
ATOM 1494 C CA . VAL A 1 442 ? 110.833 134.380 127.560 1.00 256.24 442 VAL A CA 1
ATOM 1495 C C . VAL A 1 442 ? 111.822 135.488 127.233 1.00 256.24 442 VAL A C 1
ATOM 1496 O O . VAL A 1 442 ? 113.010 135.223 127.014 1.00 256.24 442 VAL A O 1
ATOM 1500 N N . GLY A 1 443 ? 111.334 136.721 127.205 1.00 256.88 443 GLY A N 1
ATOM 1501 C CA . GLY A 1 443 ? 112.172 137.858 126.898 1.00 256.88 443 GLY A CA 1
ATOM 1502 C C . GLY A 1 443 ? 112.370 138.045 125.409 1.00 256.88 443 GLY A C 1
ATOM 1503 O O . GLY A 1 443 ? 111.720 137.419 124.565 1.00 256.88 443 GLY A O 1
ATOM 1504 N N . GLY A 1 444 ? 113.305 138.934 125.085 1.00 256.66 444 GLY A N 1
ATOM 1505 C CA . GLY A 1 444 ? 113.617 139.229 123.704 1.00 256.66 444 GLY A CA 1
ATOM 1506 C C . GLY A 1 444 ? 112.561 140.106 123.062 1.00 256.66 444 GLY A C 1
ATOM 1507 O O . GLY A 1 444 ? 111.551 140.475 123.663 1.00 256.66 444 GLY A O 1
ATOM 1508 N N . GLY A 1 445 ? 112.807 140.442 121.799 1.00 256.90 445 GLY A N 1
ATOM 1509 C CA . GLY A 1 445 ? 111.878 141.267 121.055 1.00 256.90 445 GLY A CA 1
ATOM 1510 C C . GLY A 1 445 ? 112.180 141.324 119.573 1.00 256.90 445 GLY A C 1
ATOM 1511 O O . GLY A 1 445 ? 113.343 141.268 119.165 1.00 256.90 445 GLY A O 1
ATOM 1512 N N . SER A 1 446 ? 111.131 141.436 118.757 1.00 255.81 446 SER A N 1
ATOM 1513 C CA . SER A 1 446 ? 111.272 141.562 117.307 1.00 255.81 446 SER A CA 1
ATOM 1514 C C . SER A 1 446 ? 112.109 140.424 116.730 1.00 255.81 446 SER A C 1
ATOM 1515 O O . SER A 1 446 ? 112.939 140.627 115.842 1.00 255.81 446 SER A O 1
ATOM 1518 N N . TYR A 1 447 ? 111.882 139.214 117.230 1.00 257.02 447 TYR A N 1
ATOM 1519 C CA . TYR A 1 447 ? 112.611 138.038 116.788 1.00 257.02 447 TYR A CA 1
ATOM 1520 C C . TYR A 1 447 ? 111.642 137.008 116.223 1.00 257.02 447 TYR A C 1
ATOM 1521 O O . TYR A 1 447 ? 110.555 136.782 116.760 1.00 257.02 447 TYR A O 1
ATOM 1530 N N . SER A 1 448 ? 112.054 136.390 115.119 1.00 256.00 448 SER A N 1
ATOM 1531 C CA . SER A 1 448 ? 111.290 135.341 114.462 1.00 256.00 448 SER A CA 1
ATOM 1532 C C . SER A 1 448 ? 111.989 134.008 114.678 1.00 256.00 448 SER A C 1
ATOM 1533 O O . SER A 1 448 ? 113.202 133.893 114.480 1.00 256.00 448 SER A O 1
ATOM 1536 N N . VAL A 1 449 ? 111.218 133.004 115.083 1.00 255.63 449 VAL A N 1
ATOM 1537 C CA . VAL A 1 449 ? 111.742 131.693 115.444 1.00 255.63 449 VAL A CA 1
ATOM 1538 C C . VAL A 1 449 ? 111.557 130.753 114.263 1.00 255.63 449 VAL A C 1
ATOM 1539 O O . VAL A 1 449 ? 110.484 130.712 113.649 1.00 255.63 449 VAL A O 1
ATOM 1543 N N . VAL A 1 450 ? 112.605 129.995 113.949 1.00 254.66 450 VAL A N 1
ATOM 1544 C CA . VAL A 1 450 ? 112.657 129.173 112.747 1.00 254.66 450 VAL A CA 1
ATOM 1545 C C . VAL A 1 450 ? 112.865 127.718 113.139 1.00 254.66 450 VAL A C 1
ATOM 1546 O O . VAL A 1 450 ? 113.722 127.403 113.973 1.00 254.66 450 VAL A O 1
ATOM 1550 N N . LEU A 1 451 ? 112.071 126.836 112.541 1.00 249.31 451 LEU A N 1
ATOM 1551 C CA . LEU A 1 451 ? 112.233 125.395 112.669 1.00 249.31 451 LEU A CA 1
ATOM 1552 C C . LEU A 1 451 ? 112.820 124.861 111.370 1.00 249.31 451 LEU A C 1
ATOM 1553 O O . LEU A 1 451 ? 112.262 125.095 110.293 1.00 249.31 451 LEU A O 1
ATOM 1558 N N . GLU A 1 452 ? 113.941 124.151 111.470 1.00 247.45 452 GLU A N 1
ATOM 1559 C CA . GLU A 1 452 ? 114.667 123.727 110.282 1.00 247.45 452 GLU A CA 1
ATOM 1560 C C . GLU A 1 452 ? 115.221 122.326 110.485 1.00 247.45 452 GLU A C 1
ATOM 1561 O O . GLU A 1 452 ? 115.441 121.877 111.613 1.00 247.45 452 GLU A O 1
ATOM 1567 N N . ASP A 1 453 ? 115.450 121.643 109.366 1.00 245.40 453 ASP A N 1
ATOM 1568 C CA . ASP A 1 453 ? 116.117 120.345 109.349 1.00 245.40 453 ASP A CA 1
ATOM 1569 C C . ASP A 1 453 ? 115.356 119.332 110.202 1.00 245.40 453 ASP A C 1
ATOM 1570 O O . ASP A 1 453 ? 115.880 118.756 111.158 1.00 245.40 453 ASP A O 1
ATOM 1575 N N . VAL A 1 454 ? 114.097 119.119 109.837 1.00 241.52 454 VAL A N 1
ATOM 1576 C CA . VAL A 1 454 ? 113.229 118.194 110.554 1.00 241.52 454 VAL A CA 1
ATOM 1577 C C . VAL A 1 454 ? 113.334 116.823 109.902 1.00 241.52 454 VAL A C 1
ATOM 1578 O O . VAL A 1 454 ? 112.830 116.611 108.794 1.00 241.52 454 VAL A O 1
ATOM 1582 N N . ARG A 1 455 ? 113.992 115.890 110.587 1.00 237.85 455 ARG A N 1
ATOM 1583 C CA . ARG A 1 455 ? 114.042 114.493 110.176 1.00 237.85 455 ARG A CA 1
ATOM 1584 C C . ARG A 1 455 ? 113.201 113.684 111.149 1.00 237.85 455 ARG A C 1
ATOM 1585 O O . ARG A 1 455 ? 113.403 113.766 112.365 1.00 237.85 455 ARG A O 1
ATOM 1593 N N . PHE A 1 456 ? 112.263 112.909 110.615 1.00 231.53 456 PHE A N 1
ATOM 1594 C CA . PHE A 1 456 ? 111.411 112.036 111.413 1.00 231.53 456 PHE A CA 1
ATOM 1595 C C . PHE A 1 456 ? 111.405 110.673 110.738 1.00 231.53 456 PHE A C 1
ATOM 1596 O O . PHE A 1 456 ? 110.948 110.544 109.599 1.00 231.53 456 PHE A O 1
ATOM 1604 N N . SER A 1 457 ? 111.920 109.661 111.430 1.00 226.23 457 SER A N 1
ATOM 1605 C CA . SER A 1 457 ? 112.018 108.331 110.851 1.00 226.23 457 SER A CA 1
ATOM 1606 C C . SER A 1 457 ? 112.117 107.302 111.963 1.00 226.23 457 SER A C 1
ATOM 1607 O O . SER A 1 457 ? 112.654 107.586 113.036 1.00 226.23 457 SER A O 1
ATOM 1610 N N . GLY A 1 458 ? 111.596 106.113 111.695 1.00 218.64 458 GLY A N 1
ATOM 1611 C CA . GLY A 1 458 ? 111.720 105.005 112.618 1.00 218.64 458 GLY A CA 1
ATOM 1612 C C . GLY A 1 458 ? 111.986 103.717 111.869 1.00 218.64 458 GLY A C 1
ATOM 1613 O O . GLY A 1 458 ? 111.868 103.650 110.647 1.00 218.64 458 GLY A O 1
ATOM 1614 N N . ILE A 1 459 ? 112.364 102.689 112.624 1.00 213.58 459 ILE A N 1
ATOM 1615 C CA . ILE A 1 459 ? 112.624 101.363 112.078 1.00 213.58 459 ILE A CA 1
ATOM 1616 C C . ILE A 1 459 ? 111.943 100.336 112.968 1.00 213.58 459 ILE A C 1
ATOM 1617 O O . ILE A 1 459 ? 111.993 100.443 114.198 1.00 213.58 459 ILE A O 1
ATOM 1622 N N . GLN A 1 460 ? 111.304 99.345 112.348 1.00 207.50 460 GLN A N 1
ATOM 1623 C CA . GLN A 1 460 ? 110.603 98.316 113.102 1.00 207.50 460 GLN A CA 1
ATOM 1624 C C . GLN A 1 460 ? 111.584 97.336 113.726 1.00 207.50 460 GLN A C 1
ATOM 1625 O O . GLN A 1 460 ? 111.907 96.306 113.124 1.00 207.50 460 GLN A O 1
ATOM 1631 N N . LEU A 1 461 ? 112.064 97.640 114.925 1.00 211.30 461 LEU A N 1
ATOM 1632 C CA . LEU A 1 461 ? 112.853 96.668 115.659 1.00 211.30 461 LEU A CA 1
ATOM 1633 C C . LEU A 1 461 ? 111.965 95.513 116.106 1.00 211.30 461 LEU A C 1
ATOM 1634 O O . LEU A 1 461 ? 110.754 95.498 115.872 1.00 211.30 461 LEU A O 1
ATOM 1639 N N . GLY A 1 462 ? 112.581 94.537 116.760 1.00 201.85 462 GLY A N 1
ATOM 1640 C CA . GLY A 1 462 ? 111.839 93.399 117.263 1.00 201.85 462 GLY A CA 1
ATOM 1641 C C . GLY A 1 462 ? 110.834 93.783 118.330 1.00 201.85 462 GLY A C 1
ATOM 1642 O O . GLY A 1 462 ? 109.655 93.440 118.241 1.00 201.85 462 GLY A O 1
ATOM 1644 N N . ASP B 1 245 ? 99.629 14.177 69.702 1.00 30.00 245 ASP B N 1
ATOM 1645 C CA . ASP B 1 245 ? 99.139 15.341 70.429 1.00 30.00 245 ASP B CA 1
ATOM 1646 C C . ASP B 1 245 ? 100.008 15.640 71.644 1.00 30.00 245 ASP B C 1
ATOM 1647 O O . ASP B 1 245 ? 100.243 14.769 72.482 1.00 30.00 245 ASP B O 1
ATOM 1652 N N . LEU B 1 246 ? 100.479 16.879 71.736 1.00 111.39 246 LEU B N 1
ATOM 1653 C CA . LEU B 1 246 ? 101.179 17.344 72.926 1.00 111.39 246 LEU B CA 1
ATOM 1654 C C . LEU B 1 246 ? 100.177 17.757 73.999 1.00 111.39 246 LEU B C 1
ATOM 1655 O O . LEU B 1 246 ? 99.106 18.283 73.689 1.00 111.39 246 LEU B O 1
ATOM 1660 N N . SER B 1 247 ? 100.504 17.506 75.261 1.00 111.27 247 SER B N 1
ATOM 1661 C CA . SER B 1 247 ? 99.554 17.799 76.330 1.00 111.27 247 SER B CA 1
ATOM 1662 C C . SER B 1 247 ? 100.162 18.627 77.442 1.00 111.27 247 SER B C 1
ATOM 1663 O O . SER B 1 247 ? 100.092 19.851 77.403 1.00 111.27 247 SER B O 1
ATOM 1666 N N . TYR B 1 248 ? 100.770 17.969 78.425 1.00 111.13 248 TYR B N 1
ATOM 1667 C CA . TYR B 1 248 ? 101.363 18.670 79.568 1.00 111.13 248 TYR B CA 1
ATOM 1668 C C . TYR B 1 248 ? 102.336 19.770 79.171 1.00 111.13 248 TYR B C 1
ATOM 1669 O O . TYR B 1 248 ? 102.457 20.773 79.867 1.00 111.13 248 TYR B O 1
ATOM 1678 N N . VAL B 1 249 ? 103.031 19.591 78.057 1.00 110.29 249 VAL B N 1
ATOM 1679 C CA . VAL B 1 249 ? 104.019 20.560 77.628 1.00 110.29 249 VAL B CA 1
ATOM 1680 C C . VAL B 1 249 ? 103.370 21.862 77.192 1.00 110.29 249 VAL B C 1
ATOM 1681 O O . VAL B 1 249 ? 103.927 22.933 77.409 1.00 110.29 249 VAL B O 1
ATOM 1685 N N . ASN B 1 250 ? 102.190 21.777 76.587 1.00 109.50 250 ASN B N 1
ATOM 1686 C CA . ASN B 1 250 ? 101.477 22.980 76.183 1.00 109.50 250 ASN B CA 1
ATOM 1687 C C . ASN B 1 250 ? 100.749 23.613 77.357 1.00 109.50 250 ASN B C 1
ATOM 1688 O O . ASN B 1 250 ? 100.521 24.818 77.370 1.00 109.50 250 ASN B O 1
ATOM 1693 N N . THR B 1 251 ? 100.370 22.805 78.341 1.00 108.54 251 THR B N 1
ATOM 1694 C CA . THR B 1 251 ? 99.719 23.362 79.515 1.00 108.54 251 THR B CA 1
ATOM 1695 C C . THR B 1 251 ? 100.729 24.086 80.389 1.00 108.54 251 THR B C 1
ATOM 1696 O O . THR B 1 251 ? 100.376 25.045 81.065 1.00 108.54 251 THR B O 1
ATOM 1700 N N . GLN B 1 252 ? 101.979 23.632 80.381 1.00 108.16 252 GLN B N 1
ATOM 1701 C CA . GLN B 1 252 ? 103.009 24.312 81.154 1.00 108.16 252 GLN B CA 1
ATOM 1702 C C . GLN B 1 252 ? 103.483 25.509 80.363 1.00 108.16 252 GLN B C 1
ATOM 1703 O O . GLN B 1 252 ? 103.950 26.486 80.939 1.00 108.16 252 GLN B O 1
ATOM 1709 N N . LEU B 1 253 ? 103.371 25.446 79.041 1.00 107.77 253 LEU B N 1
ATOM 1710 C CA . LEU B 1 253 ? 103.712 26.601 78.227 1.00 107.77 253 LEU B CA 1
ATOM 1711 C C . LEU B 1 253 ? 102.731 27.682 78.626 1.00 107.77 253 LEU B C 1
ATOM 1712 O O . LEU B 1 253 ? 103.124 28.793 78.964 1.00 107.77 253 LEU B O 1
ATOM 1717 N N . SER B 1 254 ? 101.446 27.344 78.630 1.00 106.92 254 SER B N 1
ATOM 1718 C CA . SER B 1 254 ? 100.424 28.308 79.016 1.00 106.92 254 SER B CA 1
ATOM 1719 C C . SER B 1 254 ? 100.563 28.766 80.466 1.00 106.92 254 SER B C 1
ATOM 1720 O O . SER B 1 254 ? 100.283 29.918 80.777 1.00 106.92 254 SER B O 1
ATOM 1723 N N . ALA B 1 255 ? 100.998 27.875 81.353 1.00 107.10 255 ALA B N 1
ATOM 1724 C CA . ALA B 1 255 ? 101.195 28.247 82.748 1.00 107.10 255 ALA B CA 1
ATOM 1725 C C . ALA B 1 255 ? 102.289 29.288 82.844 1.00 107.10 255 ALA B C 1
ATOM 1726 O O . ALA B 1 255 ? 102.141 30.274 83.555 1.00 107.10 255 ALA B O 1
ATOM 1728 N N . ASP B 1 256 ? 103.383 29.081 82.118 1.00 109.19 256 ASP B N 1
ATOM 1729 C CA . ASP B 1 256 ? 104.463 30.059 82.106 1.00 109.19 256 ASP B CA 1
ATOM 1730 C C . ASP B 1 256 ? 103.931 31.412 81.651 1.00 109.19 256 ASP B C 1
ATOM 1731 O O . ASP B 1 256 ? 104.264 32.430 82.243 1.00 109.19 256 ASP B O 1
ATOM 1736 N N . GLN B 1 257 ? 103.087 31.423 80.622 1.00 106.58 257 GLN B N 1
ATOM 1737 C CA . GLN B 1 257 ? 102.518 32.672 80.128 1.00 106.58 257 GLN B CA 1
ATOM 1738 C C . GLN B 1 257 ? 101.770 33.426 81.219 1.00 106.58 257 GLN B C 1
ATOM 1739 O O . GLN B 1 257 ? 101.895 34.641 81.326 1.00 106.58 257 GLN B O 1
ATOM 1745 N N . VAL B 1 258 ? 100.990 32.712 82.025 1.00 104.92 258 VAL B N 1
ATOM 1746 C CA . VAL B 1 258 ? 100.267 33.348 83.124 1.00 104.92 258 VAL B CA 1
ATOM 1747 C C . VAL B 1 258 ? 101.226 34.012 84.108 1.00 104.92 258 VAL B C 1
ATOM 1748 O O . VAL B 1 258 ? 101.077 35.191 84.426 1.00 104.92 258 VAL B O 1
ATOM 1752 N N . VAL B 1 259 ? 102.223 33.268 84.576 1.00 105.20 259 VAL B N 1
ATOM 1753 C CA . VAL B 1 259 ? 103.192 33.828 85.516 1.00 105.20 259 VAL B CA 1
ATOM 1754 C C . VAL B 1 259 ? 103.942 34.999 84.893 1.00 105.20 259 VAL B C 1
ATOM 1755 O O . VAL B 1 259 ? 104.206 35.990 85.562 1.00 105.20 259 VAL B O 1
ATOM 1759 N N . LEU B 1 260 ? 104.270 34.899 83.611 1.00 105.16 260 LEU B N 1
ATOM 1760 C CA . LEU B 1 260 ? 104.958 35.982 82.920 1.00 105.16 260 LEU B CA 1
ATOM 1761 C C . LEU B 1 260 ? 104.116 37.247 82.908 1.00 105.16 260 LEU B C 1
ATOM 1762 O O . LEU B 1 260 ? 104.623 38.339 83.151 1.00 105.16 260 LEU B O 1
ATOM 1767 N N . ASP B 1 261 ? 102.827 37.104 82.627 1.00 106.80 261 ASP B N 1
ATOM 1768 C CA . ASP B 1 261 ? 101.934 38.256 82.610 1.00 106.80 261 ASP B CA 1
ATOM 1769 C C . ASP B 1 261 ? 101.812 38.859 84.008 1.00 106.80 261 ASP B C 1
ATOM 1770 O O . ASP B 1 261 ? 101.811 40.081 84.162 1.00 106.80 261 ASP B O 1
ATOM 1775 N N . ALA B 1 262 ? 101.745 38.010 85.030 1.00 103.30 262 ALA B N 1
ATOM 1776 C CA . ALA B 1 262 ? 101.644 38.496 86.400 1.00 103.30 262 ALA B CA 1
ATOM 1777 C C . ALA B 1 262 ? 102.924 39.203 86.800 1.00 103.30 262 ALA B C 1
ATOM 1778 O O . ALA B 1 262 ? 102.891 40.173 87.556 1.00 103.30 262 ALA B O 1
ATOM 1780 N N . LEU B 1 263 ? 104.055 38.724 86.295 1.00 102.69 263 LEU B N 1
ATOM 1781 C CA . LEU B 1 263 ? 105.331 39.356 86.591 1.00 102.69 263 LEU B CA 1
ATOM 1782 C C . LEU B 1 263 ? 105.312 40.794 86.087 1.00 102.69 263 LEU B C 1
ATOM 1783 O O . LEU B 1 263 ? 105.614 41.715 86.838 1.00 102.69 263 LEU B O 1
ATOM 1788 N N . SER B 1 264 ? 104.904 40.995 84.837 1.00 102.59 264 SER B N 1
ATOM 1789 C CA . SER B 1 264 ? 104.840 42.343 84.286 1.00 102.59 264 SER B CA 1
ATOM 1790 C C . SER B 1 264 ? 103.879 43.217 85.072 1.00 102.59 264 SER B C 1
ATOM 1791 O O . SER B 1 264 ? 104.175 44.380 85.343 1.00 102.59 264 SER B O 1
ATOM 1794 N N . SER B 1 265 ? 102.731 42.661 85.445 1.00 101.73 265 SER B N 1
ATOM 1795 C CA . SER B 1 265 ? 101.727 43.434 86.171 1.00 101.73 265 SER B CA 1
ATOM 1796 C C . SER B 1 265 ? 102.218 43.938 87.527 1.00 101.73 265 SER B C 1
ATOM 1797 O O . SER B 1 265 ? 101.930 45.072 87.906 1.00 101.73 265 SER B O 1
ATOM 1800 N N . GLY B 1 266 ? 102.963 43.112 88.254 1.00 104.06 266 GLY B N 1
ATOM 1801 C CA . GLY B 1 266 ? 103.451 43.511 89.562 1.00 104.06 266 GLY B CA 1
ATOM 1802 C C . GLY B 1 266 ? 104.878 44.008 89.527 1.00 104.06 266 GLY B C 1
ATOM 1803 O O . GLY B 1 266 ? 105.746 43.438 90.188 1.00 104.06 266 GLY B O 1
ATOM 1804 N N . LYS B 1 267 ? 105.130 45.076 88.776 1.00 104.32 267 LYS B N 1
ATOM 1805 C CA . LYS B 1 267 ? 106.492 45.577 88.634 1.00 104.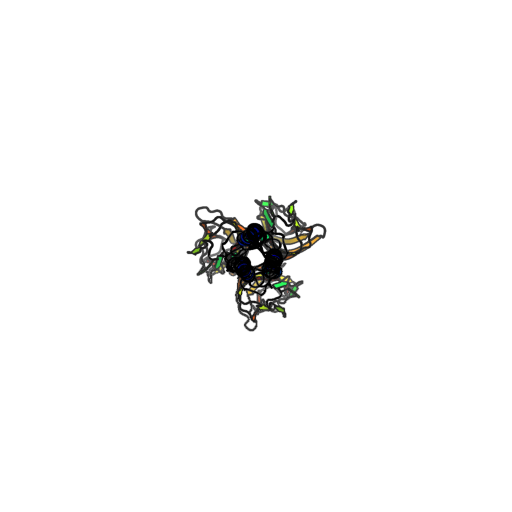32 267 LYS B CA 1
ATOM 1806 C C . LYS B 1 267 ? 106.570 47.091 88.491 1.00 104.32 267 LYS B C 1
ATOM 1807 O O . LYS B 1 267 ? 105.575 47.785 88.692 1.00 104.32 267 LYS B O 1
ATOM 1813 N N . ALA B 1 268 ? 107.748 47.606 88.152 1.00 104.91 268 ALA B N 1
ATOM 1814 C CA . ALA B 1 268 ? 107.952 49.040 87.966 1.00 104.91 268 ALA B CA 1
ATOM 1815 C C . ALA B 1 268 ? 108.431 49.329 86.552 1.00 104.91 268 ALA B C 1
ATOM 1816 O O . ALA B 1 268 ? 109.485 48.846 86.141 1.00 104.91 268 ALA B O 1
ATOM 1818 N N . ASP B 1 269 ? 107.671 50.124 85.808 1.00 107.09 269 ASP B N 1
ATOM 1819 C CA . ASP B 1 269 ? 108.025 50.413 84.420 1.00 107.09 269 ASP B CA 1
ATOM 1820 C C . ASP B 1 269 ? 108.967 51.593 84.273 1.00 107.09 269 ASP B C 1
ATOM 1821 O O . ASP B 1 269 ? 109.083 52.413 85.178 1.00 107.09 269 ASP B O 1
ATOM 1826 N N . LEU B 1 270 ? 109.635 51.683 83.128 1.00 107.58 270 LEU B N 1
ATOM 1827 C CA . LEU B 1 270 ? 110.527 52.805 82.870 1.00 107.58 270 LEU B CA 1
ATOM 1828 C C . LEU B 1 270 ? 109.741 54.090 82.791 1.00 107.58 270 LEU B C 1
ATOM 1829 O O . LEU B 1 270 ? 109.997 55.017 83.546 1.00 107.58 270 LEU B O 1
ATOM 1834 N N . SER B 1 271 ? 108.785 54.150 81.872 1.00 106.00 271 SER B N 1
ATOM 1835 C CA . SER B 1 271 ? 107.978 55.353 81.695 1.00 106.00 271 SER B CA 1
ATOM 1836 C C . SER B 1 271 ? 107.377 55.831 83.002 1.00 106.00 271 SER B C 1
ATOM 1837 O O . SER B 1 271 ? 107.459 57.016 83.329 1.00 106.00 271 SER B O 1
ATOM 1840 N N . TYR B 1 272 ? 106.771 54.915 83.749 1.00 106.01 272 TYR B N 1
ATOM 1841 C CA . TYR B 1 272 ? 106.177 55.268 85.030 1.00 106.01 272 TYR B CA 1
ATOM 1842 C C . TYR B 1 272 ? 107.213 55.903 85.944 1.00 106.01 272 TYR B C 1
ATOM 1843 O O . TYR B 1 272 ? 106.990 56.991 86.475 1.00 106.01 272 TYR B O 1
ATOM 1852 N N . VAL B 1 273 ? 108.352 55.244 86.119 1.00 108.18 273 VAL B N 1
ATOM 1853 C CA . VAL B 1 273 ? 109.339 55.760 87.054 1.00 108.18 273 VAL B CA 1
ATOM 1854 C C . VAL B 1 273 ? 109.909 57.105 86.597 1.00 108.18 273 VAL B C 1
ATOM 1855 O O . VAL B 1 273 ? 110.066 57.995 87.415 1.00 108.18 273 VAL B O 1
ATOM 1859 N N . ASN B 1 274 ? 110.146 57.282 85.299 1.00 109.78 274 ASN B N 1
ATOM 1860 C CA . ASN B 1 274 ? 110.742 58.519 84.806 1.00 109.78 274 ASN B CA 1
ATOM 1861 C C . ASN B 1 274 ? 109.866 59.717 85.148 1.00 109.78 274 ASN B C 1
ATOM 1862 O O . ASN B 1 274 ? 110.358 60.749 85.622 1.00 109.78 274 ASN B O 1
ATOM 1867 N N . THR B 1 275 ? 108.559 59.598 84.909 1.00 111.53 275 THR B N 1
ATOM 1868 C CA . THR B 1 275 ? 107.647 60.694 85.207 1.00 111.53 275 THR B CA 1
ATOM 1869 C C . THR B 1 275 ? 107.718 61.066 86.679 1.00 111.53 275 THR B C 1
ATOM 1870 O O . THR B 1 275 ? 107.798 62.248 87.032 1.00 111.53 275 THR B O 1
ATOM 1874 N N . GLN B 1 276 ? 107.695 60.063 87.557 1.00 110.88 276 GLN B N 1
ATOM 1875 C CA . GLN B 1 276 ? 107.831 60.346 88.980 1.00 110.88 276 GLN B CA 1
ATOM 1876 C C . GLN B 1 276 ? 109.141 61.060 89.275 1.00 110.88 276 GLN B C 1
ATOM 1877 O O . GLN B 1 276 ? 109.170 62.003 90.072 1.00 110.88 276 GLN B O 1
ATOM 1883 N N . LEU B 1 277 ? 110.229 60.634 88.635 1.00 112.01 277 LEU B N 1
ATOM 1884 C CA . LEU B 1 277 ? 111.548 61.135 88.996 1.00 112.01 277 LEU B CA 1
ATOM 1885 C C . LEU B 1 277 ? 111.809 62.550 88.495 1.00 112.01 277 LEU B C 1
ATOM 1886 O O . LEU B 1 277 ? 112.530 63.304 89.156 1.00 112.01 277 LEU B O 1
ATOM 1891 N N . ASN B 1 278 ? 111.251 62.938 87.348 1.00 115.40 278 ASN B N 1
ATOM 1892 C CA . ASN B 1 278 ? 111.646 64.188 86.708 1.00 115.40 278 ASN B CA 1
ATOM 1893 C C . ASN B 1 278 ? 110.645 65.313 86.941 1.00 115.40 278 ASN B C 1
ATOM 1894 O O . ASN B 1 278 ? 111.010 66.350 87.502 1.00 115.40 278 ASN B O 1
ATOM 1899 N N . SER B 1 279 ? 109.387 65.142 86.535 1.00 117.70 279 SER B N 1
ATOM 1900 C CA . SER B 1 279 ? 108.415 66.218 86.700 1.00 117.70 279 SER B CA 1
ATOM 1901 C C . SER B 1 279 ? 107.802 66.227 88.094 1.00 117.70 279 SER B C 1
ATOM 1902 O O . SER B 1 279 ? 107.302 67.268 88.536 1.00 117.70 279 SER B O 1
ATOM 1905 N N . LYS B 1 280 ? 107.834 65.092 88.797 1.00 118.44 280 LYS B N 1
ATOM 1906 C CA . LYS B 1 280 ? 107.210 64.964 90.109 1.00 118.44 280 LYS B CA 1
ATOM 1907 C C . LYS B 1 280 ? 108.186 64.456 91.168 1.00 118.44 280 LYS B C 1
ATOM 1908 O O . LYS B 1 280 ? 107.823 63.602 91.983 1.00 118.44 280 LYS B O 1
ATOM 1914 N N . ALA B 1 281 ? 109.420 64.956 91.172 1.00 118.82 281 ALA B N 1
ATOM 1915 C CA . ALA B 1 281 ? 110.377 64.632 92.220 1.00 118.82 281 ALA B CA 1
ATOM 1916 C C . ALA B 1 281 ? 111.492 65.666 92.217 1.00 118.82 281 ALA B C 1
ATOM 1917 O O . ALA B 1 281 ? 111.639 66.449 91.276 1.00 118.82 281 ALA B O 1
ATOM 1919 N N . ASN B 1 282 ? 112.279 65.665 93.290 1.00 126.15 282 ASN B N 1
ATOM 1920 C CA . ASN B 1 282 ? 113.383 66.608 93.461 1.00 126.15 282 ASN B CA 1
ATOM 1921 C C . ASN B 1 282 ? 114.762 65.977 93.290 1.00 126.15 282 ASN B C 1
ATOM 1922 O O . ASN B 1 282 ? 115.019 64.880 93.798 1.00 126.15 282 ASN B O 1
ATOM 1927 N N . LEU B 1 283 ? 115.640 66.669 92.571 1.00 123.36 283 LEU B N 1
ATOM 1928 C CA . LEU B 1 283 ? 116.984 66.173 92.327 1.00 123.36 283 LEU B CA 1
ATOM 1929 C C . LEU B 1 283 ? 117.969 66.797 93.313 1.00 123.36 283 LEU B C 1
ATOM 1930 O O . LEU B 1 283 ? 117.592 67.468 94.278 1.00 123.36 283 LEU B O 1
ATOM 1935 N N . ASN B 1 284 ? 119.252 66.559 93.057 1.00 122.94 284 ASN B N 1
ATOM 1936 C CA . ASN B 1 284 ? 120.309 67.287 93.741 1.00 122.94 284 ASN B CA 1
ATOM 1937 C C . ASN B 1 284 ? 120.869 68.349 92.806 1.00 122.94 284 ASN B C 1
ATOM 1938 O O . ASN B 1 284 ? 121.227 68.064 91.660 1.00 122.94 284 ASN B O 1
ATOM 1943 N N . GLY B 1 285 ? 120.950 69.575 93.306 1.00 129.97 285 GLY B N 1
ATOM 1944 C CA . GLY B 1 285 ? 121.050 70.715 92.416 1.00 129.97 285 GLY B CA 1
ATOM 1945 C C . GLY B 1 285 ? 119.708 71.037 91.794 1.00 129.97 285 GLY B C 1
ATOM 1946 O O . GLY B 1 285 ? 119.653 71.543 90.666 1.00 129.97 285 GLY B O 1
ATOM 1947 N N . ALA B 1 286 ? 118.621 70.753 92.509 1.00 133.94 286 ALA B N 1
ATOM 1948 C CA . ALA B 1 286 ? 117.280 70.926 91.978 1.00 133.94 286 ALA B CA 1
ATOM 1949 C C . ALA B 1 286 ? 116.893 72.403 91.969 1.00 133.94 286 ALA B C 1
ATOM 1950 O O . ALA B 1 286 ? 117.555 73.254 92.568 1.00 133.94 286 ALA B O 1
ATOM 1952 N N . VAL B 1 287 ? 115.800 72.702 91.271 1.00 135.61 287 VAL B N 1
ATOM 1953 C CA . VAL B 1 287 ? 115.335 74.074 91.119 1.00 135.61 287 VAL B CA 1
ATOM 1954 C C . VAL B 1 287 ? 114.095 74.371 91.952 1.00 135.61 287 VAL B C 1
ATOM 1955 O O . VAL B 1 287 ? 113.761 75.556 92.119 1.00 135.61 287 VAL B O 1
ATOM 1959 N N . LEU B 1 288 ? 113.377 73.346 92.425 1.00 132.66 288 LEU B N 1
ATOM 1960 C CA . LEU B 1 288 ? 112.302 73.480 93.410 1.00 132.66 288 LEU B CA 1
ATOM 1961 C C . LEU B 1 288 ? 111.139 74.405 93.068 1.00 132.66 288 LEU B C 1
ATOM 1962 O O . LEU B 1 288 ? 111.161 75.094 92.044 1.00 132.66 288 LEU B O 1
ATOM 1967 N N . VAL B 1 289 ? 110.121 74.417 93.923 1.00 133.67 289 VAL B N 1
ATOM 1968 C CA . VAL B 1 289 ? 109.062 75.414 93.907 1.00 133.67 289 VAL B CA 1
ATOM 1969 C C . VAL B 1 289 ? 108.870 75.913 95.334 1.00 133.67 289 VAL B C 1
ATOM 1970 O O . VAL B 1 289 ? 109.600 75.528 96.251 1.00 133.67 289 VAL B O 1
ATOM 1974 N N . ASN B 1 290 ? 107.873 76.777 95.523 1.00 136.12 290 ASN B N 1
ATOM 1975 C CA . ASN B 1 290 ? 107.599 77.341 96.846 1.00 136.12 290 ASN B CA 1
ATOM 1976 C C . ASN B 1 290 ? 107.080 76.304 97.841 1.00 136.12 290 ASN B C 1
ATOM 1977 O O . ASN B 1 290 ? 105.878 76.139 98.062 1.00 136.12 290 ASN B O 1
ATOM 1982 N N . ALA B 1 291 ? 108.020 75.586 98.443 1.00 135.09 291 ALA B N 1
ATOM 1983 C CA . ALA B 1 291 ? 107.738 74.512 99.380 1.00 135.09 291 ALA B CA 1
ATOM 1984 C C . ALA B 1 291 ? 107.984 75.006 100.801 1.00 135.09 291 ALA B C 1
ATOM 1985 O O . ALA B 1 291 ? 108.288 76.179 101.033 1.00 135.09 291 ALA B O 1
ATOM 1987 N N . THR B 1 292 ? 107.848 74.094 101.762 1.00 143.19 292 THR B N 1
ATOM 1988 C CA . THR B 1 292 ? 107.942 74.447 103.168 1.00 143.19 292 THR B CA 1
ATOM 1989 C C . THR B 1 292 ? 108.723 73.380 103.919 1.00 143.19 292 THR B C 1
ATOM 1990 O O . THR B 1 292 ? 108.881 72.248 103.457 1.00 143.19 292 THR B O 1
ATOM 1994 N N . THR B 1 293 ? 109.207 73.766 105.096 1.00 146.69 293 THR B N 1
ATOM 1995 C CA . THR B 1 293 ? 110.031 72.902 105.926 1.00 146.69 293 THR B CA 1
ATOM 1996 C C . THR B 1 293 ? 109.751 73.233 107.383 1.00 146.69 293 THR B C 1
ATOM 1997 O O . THR B 1 293 ? 108.770 73.902 107.712 1.00 146.69 293 THR B O 1
ATOM 2001 N N . ALA B 1 294 ? 110.623 72.745 108.258 1.00 148.60 294 ALA B N 1
ATOM 2002 C CA . ALA B 1 294 ? 110.492 73.025 109.680 1.00 148.60 294 ALA B CA 1
ATOM 2003 C C . ALA B 1 294 ? 111.301 74.258 110.062 1.00 148.60 294 ALA B C 1
ATOM 2004 O O . ALA B 1 294 ? 112.382 74.506 109.523 1.00 148.60 294 ALA B O 1
ATOM 2006 N N . THR B 1 295 ? 110.769 75.031 111.003 1.00 154.39 295 THR B N 1
ATOM 2007 C CA . THR B 1 295 ? 111.439 76.244 111.454 1.00 154.39 295 THR B CA 1
ATOM 2008 C C . THR B 1 295 ? 112.570 75.884 112.410 1.00 154.39 295 THR B C 1
ATOM 2009 O O . THR B 1 295 ? 112.315 75.247 113.438 1.00 154.39 295 THR B O 1
ATOM 2013 N N . PRO B 1 296 ? 113.818 76.258 112.118 1.00 157.94 296 PRO B N 1
ATOM 2014 C CA . PRO B 1 296 ? 114.898 75.958 113.051 1.00 157.94 296 PRO B CA 1
ATOM 2015 C C . PRO B 1 296 ? 114.899 76.938 114.207 1.00 157.94 296 PRO B C 1
ATOM 2016 O O . PRO B 1 296 ? 114.403 78.072 114.079 1.00 157.94 296 PRO B O 1
ATOM 2020 N N . PRO B 1 297 ? 115.444 76.554 115.356 1.00 164.07 297 PRO B N 1
ATOM 2021 C CA . PRO B 1 297 ? 115.526 77.480 116.487 1.00 164.07 297 PRO B CA 1
ATOM 2022 C C . PRO B 1 297 ? 116.542 78.583 116.223 1.00 164.07 297 PRO B C 1
ATOM 2023 O O . PRO B 1 297 ? 117.548 78.394 115.541 1.00 164.07 297 PRO B O 1
ATOM 2027 N N . ILE B 1 298 ? 116.262 79.755 116.795 1.00 173.69 298 ILE B N 1
ATOM 2028 C CA . ILE B 1 298 ? 117.141 80.902 116.586 1.00 173.69 298 ILE B CA 1
ATOM 2029 C C . ILE B 1 298 ? 118.534 80.612 117.124 1.00 173.69 298 ILE B C 1
ATOM 2030 O O . ILE B 1 298 ? 119.540 81.050 116.554 1.00 173.69 298 ILE B O 1
ATOM 2035 N N . SER B 1 299 ? 118.619 79.871 118.226 1.00 170.72 299 SER B N 1
ATOM 2036 C CA . SER B 1 299 ? 119.903 79.593 118.857 1.00 170.72 299 SER B CA 1
ATOM 2037 C C . SER B 1 299 ? 120.876 78.873 117.933 1.00 170.72 299 SER B C 1
ATOM 2038 O O . SER B 1 299 ? 122.088 78.969 118.148 1.00 170.72 299 SER B O 1
ATOM 2041 N N . ASP B 1 300 ? 120.385 78.161 116.924 1.00 168.99 300 ASP B N 1
ATOM 2042 C CA . ASP B 1 300 ? 121.249 77.341 116.089 1.00 168.99 300 ASP B CA 1
ATOM 2043 C C . ASP B 1 300 ? 122.131 78.207 115.201 1.00 168.99 300 ASP B C 1
ATOM 2044 O O . ASP B 1 300 ? 121.791 79.350 114.882 1.00 168.99 300 ASP B O 1
ATOM 2049 N N . ASN B 1 301 ? 123.272 77.647 114.801 1.00 165.99 301 ASN B N 1
ATOM 2050 C CA . ASN B 1 301 ? 124.149 78.257 113.810 1.00 165.99 301 ASN B CA 1
ATOM 2051 C C . ASN B 1 301 ? 124.572 77.258 112.743 1.00 165.99 301 ASN B C 1
ATOM 2052 O O . ASN B 1 301 ? 125.459 77.561 111.936 1.00 165.99 301 ASN B O 1
ATOM 2057 N N . ASP B 1 302 ? 123.956 76.081 112.710 1.00 159.36 302 ASP B N 1
ATOM 2058 C CA . ASP B 1 302 ? 124.306 75.087 111.713 1.00 159.36 302 ASP B CA 1
ATOM 2059 C C . ASP B 1 302 ? 123.890 75.571 110.326 1.00 159.36 302 ASP B C 1
ATOM 2060 O O . ASP B 1 302 ? 123.313 76.646 110.155 1.00 159.36 302 ASP B O 1
ATOM 2065 N N . THR B 1 303 ? 124.203 74.755 109.320 1.00 156.62 303 THR B N 1
ATOM 2066 C CA . THR B 1 303 ? 123.887 75.074 107.935 1.00 156.62 303 THR B CA 1
ATOM 2067 C C . THR B 1 303 ? 122.502 74.591 107.529 1.00 156.62 303 THR B C 1
ATOM 2068 O O . THR B 1 303 ? 122.239 74.393 106.335 1.00 156.62 303 THR B O 1
ATOM 2072 N N . SER B 1 304 ? 121.612 74.385 108.495 1.00 155.36 304 SER B N 1
ATOM 2073 C CA . SER B 1 304 ? 120.240 74.030 108.183 1.00 155.36 304 SER B CA 1
ATOM 2074 C C . SER B 1 304 ? 119.540 75.196 107.492 1.00 155.36 304 SER B C 1
ATOM 2075 O O . SER B 1 304 ? 119.954 76.354 107.589 1.00 155.36 304 SER B O 1
ATOM 2078 N N . LEU B 1 305 ? 118.464 74.875 106.781 1.00 150.15 305 LEU B N 1
ATOM 2079 C CA . LEU B 1 305 ? 117.774 75.865 105.967 1.00 150.15 305 LEU B CA 1
ATOM 2080 C C . LEU B 1 305 ? 116.973 76.810 106.854 1.00 150.15 305 LEU B C 1
ATOM 2081 O O . LEU B 1 305 ? 116.397 76.390 107.863 1.00 150.15 305 LEU B O 1
ATOM 2086 N N . ALA B 1 306 ? 116.937 78.083 106.474 1.00 155.61 306 ALA B N 1
ATOM 2087 C CA . ALA B 1 306 ? 116.232 79.104 107.235 1.00 155.61 306 ALA B CA 1
ATOM 2088 C C . ALA B 1 306 ? 114.899 79.427 106.574 1.00 155.61 306 ALA B C 1
ATOM 2089 O O . ALA B 1 306 ? 114.819 79.544 105.348 1.00 155.61 306 ALA B O 1
ATOM 2091 N N . THR B 1 307 ? 113.858 79.568 107.390 1.00 154.86 307 THR B N 1
ATOM 2092 C CA . THR B 1 307 ? 112.551 79.955 106.888 1.00 154.86 307 THR B CA 1
ATOM 2093 C C . THR B 1 307 ? 112.309 81.442 107.122 1.00 154.86 307 THR B C 1
ATOM 2094 O O . THR B 1 307 ? 112.952 82.081 107.960 1.00 154.86 307 THR B O 1
ATOM 2098 N N . THR B 1 308 ? 111.357 81.994 106.366 1.00 158.05 308 THR B N 1
ATOM 2099 C CA . THR B 1 308 ? 111.017 83.402 106.535 1.00 158.05 308 THR B CA 1
ATOM 2100 C C . THR B 1 308 ? 110.691 83.718 107.986 1.00 158.05 308 THR B C 1
ATOM 2101 O O . THR B 1 308 ? 111.087 84.773 108.498 1.00 158.05 308 THR B O 1
ATOM 2105 N N . GLN B 1 309 ? 109.978 82.819 108.665 1.00 158.55 309 GLN B N 1
ATOM 2106 C CA . GLN B 1 309 ? 109.743 82.998 110.092 1.00 158.55 309 GLN B CA 1
ATOM 2107 C C . GLN B 1 309 ? 111.057 83.082 110.850 1.00 158.55 309 GLN B C 1
ATOM 2108 O O . GLN B 1 309 ? 111.201 83.894 111.770 1.00 158.55 309 GLN B O 1
ATOM 2114 N N . HIS B 1 310 ? 112.022 82.235 110.493 1.00 159.12 310 HIS B N 1
ATOM 2115 C CA . HIS B 1 310 ? 113.315 82.276 111.163 1.00 159.12 310 HIS B CA 1
ATOM 2116 C C . HIS B 1 310 ? 114.008 83.609 110.929 1.00 159.12 310 HIS B C 1
ATOM 2117 O O . HIS B 1 310 ? 114.622 84.166 111.845 1.00 159.12 310 HIS B O 1
ATOM 2124 N N . VAL B 1 311 ? 113.930 84.134 109.707 1.00 162.10 311 VAL B N 1
ATOM 2125 C CA . VAL B 1 311 ? 114.531 85.434 109.429 1.00 162.10 311 VAL B CA 1
ATOM 2126 C C . VAL B 1 311 ? 113.873 86.511 110.279 1.00 162.10 311 VAL B C 1
ATOM 2127 O O . VAL B 1 311 ? 114.554 87.348 110.885 1.00 162.10 311 VAL B O 1
ATOM 2131 N N . ARG B 1 312 ? 112.539 86.515 110.330 1.00 168.24 312 ARG B N 1
ATOM 2132 C CA . ARG B 1 312 ? 111.840 87.477 111.175 1.00 168.24 312 ARG B CA 1
ATOM 2133 C C . ARG B 1 312 ? 112.315 87.376 112.615 1.00 168.24 312 ARG B C 1
ATOM 2134 O O . ARG B 1 312 ? 112.675 88.381 113.239 1.00 168.24 312 ARG B O 1
ATOM 2142 N N . SER B 1 313 ? 112.314 86.159 113.160 1.00 170.15 313 SER B N 1
ATOM 2143 C CA . SER B 1 313 ? 112.661 85.975 114.562 1.00 170.15 313 SER B CA 1
ATOM 2144 C C . SER B 1 313 ? 114.085 86.426 114.838 1.00 170.15 313 SER B C 1
ATOM 2145 O O . SER B 1 313 ? 114.351 87.071 115.857 1.00 170.15 313 SER B O 1
ATOM 2148 N N . PHE B 1 314 ? 115.017 86.097 113.946 1.00 177.93 314 PHE B N 1
ATOM 2149 C CA . PHE B 1 314 ? 116.412 86.427 114.199 1.00 177.93 314 PHE B CA 1
ATOM 2150 C C . PHE B 1 314 ? 116.651 87.926 114.085 1.00 177.93 314 PHE B C 1
ATOM 2151 O O . PHE B 1 314 ? 117.342 88.517 114.922 1.00 177.93 314 PHE B O 1
ATOM 2159 N N . ASN B 1 315 ? 116.086 88.564 113.058 1.00 180.80 315 ASN B N 1
ATOM 2160 C CA . ASN B 1 315 ? 116.271 90.002 112.911 1.00 180.80 315 ASN B CA 1
ATOM 2161 C C . ASN B 1 315 ? 115.607 90.765 114.045 1.00 180.80 315 ASN B C 1
ATOM 2162 O O . ASN B 1 315 ? 116.138 91.783 114.502 1.00 180.80 315 ASN B O 1
ATOM 2167 N N . HIS B 1 316 ? 114.450 90.297 114.514 1.00 183.81 316 HIS B N 1
ATOM 2168 C CA . HIS B 1 316 ? 113.793 90.946 115.639 1.00 183.81 316 HIS B CA 1
ATOM 2169 C C . HIS B 1 316 ? 114.496 90.647 116.956 1.00 183.81 316 HIS B C 1
ATOM 2170 O O . HIS B 1 316 ? 114.379 91.424 117.909 1.00 183.81 316 HIS B O 1
ATOM 2177 N N . SER B 1 317 ? 115.231 89.537 117.025 1.00 188.97 317 SER B N 1
ATOM 2178 C CA . SER B 1 317 ? 115.964 89.204 118.237 1.00 188.97 317 SER B CA 1
ATOM 2179 C C . SER B 1 317 ? 117.243 90.016 118.372 1.00 188.97 317 SER B C 1
ATOM 2180 O O . SER B 1 317 ? 117.946 89.879 119.378 1.00 188.97 317 SER B O 1
ATOM 2183 N N . ARG B 1 318 ? 117.559 90.852 117.391 1.00 192.00 318 ARG B N 1
ATOM 2184 C CA . ARG B 1 318 ? 118.815 91.588 117.392 1.00 192.00 318 ARG B CA 1
ATOM 2185 C C . ARG B 1 318 ? 118.768 92.851 118.242 1.00 192.00 318 ARG B C 1
ATOM 2186 O O . ARG B 1 318 ? 119.637 93.714 118.072 1.00 192.00 318 ARG B O 1
ATOM 2194 N N . LEU B 1 319 ? 117.805 93.010 119.150 1.00 207.40 319 LEU B N 1
ATOM 2195 C CA . LEU B 1 319 ? 117.837 94.108 120.111 1.00 207.40 319 LEU B CA 1
ATOM 2196 C C . LEU B 1 319 ? 118.526 93.669 121.400 1.00 207.40 319 LEU B C 1
ATOM 2197 O O . LEU B 1 319 ? 119.537 94.249 121.804 1.00 207.40 319 LEU B O 1
ATOM 2202 N N . ALA B 1 320 ? 118.001 92.629 122.035 1.00 207.71 320 ALA B N 1
ATOM 2203 C CA . ALA B 1 320 ? 118.580 91.882 123.141 1.00 207.71 320 ALA B CA 1
ATOM 2204 C C . ALA B 1 320 ? 118.442 92.575 124.497 1.00 207.71 320 ALA B C 1
ATOM 2205 O O . ALA B 1 320 ? 118.661 91.919 125.514 1.00 207.71 320 ALA B O 1
ATOM 2207 N N . PHE B 1 321 ? 118.070 93.853 124.564 1.00 215.07 321 PHE B N 1
ATOM 2208 C CA . PHE B 1 321 ? 117.593 94.430 125.820 1.00 215.07 321 PHE B CA 1
ATOM 2209 C C . PHE B 1 321 ? 117.193 95.880 125.591 1.00 215.07 321 PHE B C 1
ATOM 2210 O O . PHE B 1 321 ? 117.625 96.522 124.629 1.00 215.07 321 PHE B O 1
ATOM 2218 N N . ASN B 1 322 ? 116.368 96.386 126.505 1.00 216.13 322 ASN B N 1
ATOM 2219 C CA . ASN B 1 322 ? 115.949 97.783 126.503 1.00 216.13 322 ASN B CA 1
ATOM 2220 C C . ASN B 1 322 ? 115.413 98.114 127.886 1.00 216.13 322 ASN B C 1
ATOM 2221 O O . ASN B 1 322 ? 114.403 97.543 128.308 1.00 216.13 322 ASN B O 1
ATOM 2226 N N . ALA B 1 323 ? 116.077 99.031 128.582 1.00 224.57 323 ALA B N 1
ATOM 2227 C CA . ALA B 1 323 ? 115.698 99.429 129.932 1.00 224.57 323 ALA B CA 1
ATOM 2228 C C . ALA B 1 323 ? 115.207 100.868 129.918 1.00 224.57 323 ALA B C 1
ATOM 2229 O O . ALA B 1 323 ? 115.785 101.719 129.234 1.00 224.57 323 ALA B O 1
ATOM 2231 N N . PHE B 1 324 ? 114.145 101.136 130.673 1.00 231.11 324 PHE B N 1
ATOM 2232 C CA . PHE B 1 324 ? 113.553 102.462 130.748 1.00 231.11 324 PHE B CA 1
ATOM 2233 C C . PHE B 1 324 ? 113.187 102.782 132.188 1.00 231.11 324 PHE B C 1
ATOM 2234 O O . PHE B 1 324 ? 112.618 101.946 132.896 1.00 231.11 324 PHE B O 1
ATOM 2242 N N . ARG B 1 325 ? 113.516 103.998 132.613 1.00 237.17 325 ARG B N 1
ATOM 2243 C CA . ARG B 1 325 ? 113.125 104.523 133.914 1.00 237.17 325 ARG B CA 1
ATOM 2244 C C . ARG B 1 325 ? 111.999 105.527 133.710 1.00 237.17 325 ARG B C 1
ATOM 2245 O O . ARG B 1 325 ? 112.143 106.474 132.930 1.00 237.17 325 ARG B O 1
ATOM 2253 N N . GLY B 1 326 ? 110.894 105.325 134.417 1.00 234.64 326 GLY B N 1
ATOM 2254 C CA . GLY B 1 326 ? 109.799 106.279 134.438 1.00 234.64 326 GLY B CA 1
ATOM 2255 C C . GLY B 1 326 ? 109.814 107.067 135.737 1.00 234.64 326 GLY B C 1
ATOM 2256 O O . GLY B 1 326 ? 110.012 106.506 136.814 1.00 234.64 326 GLY B O 1
ATOM 2257 N N . GLY B 1 327 ? 109.609 108.371 135.620 1.00 238.53 327 GLY B N 1
ATOM 2258 C CA . GLY B 1 327 ? 109.614 109.251 136.768 1.00 238.53 327 GLY B CA 1
ATOM 2259 C C . GLY B 1 327 ? 110.887 110.067 136.875 1.00 238.53 327 GLY B C 1
ATOM 2260 O O . GLY B 1 327 ? 111.434 110.570 135.891 1.00 238.53 327 GLY B O 1
ATOM 2261 N N . GLN B 1 328 ? 111.363 110.194 138.112 1.00 241.67 328 GLN B N 1
ATOM 2262 C CA . GLN B 1 328 ? 112.546 110.984 138.418 1.00 241.67 328 GLN B CA 1
ATOM 2263 C C . GLN B 1 328 ? 113.412 110.261 139.437 1.00 241.67 328 GLN B C 1
ATOM 2264 O O . GLN B 1 328 ? 112.948 109.353 140.133 1.00 241.67 328 GLN B O 1
ATOM 2270 N N . GLN B 1 329 ? 114.675 110.672 139.514 1.00 243.28 329 GLN B N 1
ATOM 2271 C CA . GLN B 1 329 ? 115.622 110.189 140.509 1.00 243.28 329 GLN B CA 1
ATOM 2272 C C . GLN B 1 329 ? 116.507 111.350 140.933 1.00 243.28 329 GLN B C 1
ATOM 2273 O O . GLN B 1 329 ? 116.882 112.182 140.102 1.00 243.28 329 GLN B O 1
ATOM 2279 N N . GLY B 1 330 ? 116.839 111.404 142.221 1.00 246.26 330 GLY B N 1
ATOM 2280 C CA . GLY B 1 330 ? 117.693 112.469 142.721 1.00 246.26 330 GLY B CA 1
ATOM 2281 C C . GLY B 1 330 ? 119.166 112.116 142.588 1.00 246.26 330 GLY B C 1
ATOM 2282 O O . GLY B 1 330 ? 119.561 110.953 142.667 1.00 246.26 330 GLY B O 1
ATOM 2283 N N . VAL B 1 331 ? 119.981 113.140 142.381 1.00 248.58 331 VAL B N 1
ATOM 2284 C CA . VAL B 1 331 ? 121.431 112.948 142.327 1.00 248.58 331 VAL B CA 1
ATOM 2285 C C . VAL B 1 331 ? 121.965 112.863 143.755 1.00 248.58 331 VAL B C 1
ATOM 2286 O O . VAL B 1 331 ? 121.762 113.803 144.538 1.00 248.58 331 VAL B O 1
ATOM 2290 N N . PRO B 1 332 ? 122.646 111.776 144.132 1.00 248.45 332 PRO B N 1
ATOM 2291 C CA . PRO B 1 332 ? 123.060 111.625 145.534 1.00 248.45 332 PRO B CA 1
ATOM 2292 C C . PRO B 1 332 ? 124.128 112.618 145.959 1.00 248.45 332 PRO B C 1
ATOM 2293 O O . PRO B 1 332 ? 124.008 113.254 147.010 1.00 248.45 332 PRO B O 1
ATOM 2297 N N . SER B 1 333 ? 125.177 112.763 145.151 1.00 247.40 333 SER B N 1
ATOM 2298 C CA . SER B 1 333 ? 126.303 113.612 145.519 1.00 247.40 333 SER B CA 1
ATOM 2299 C C . SER B 1 333 ? 126.834 114.305 144.276 1.00 247.40 333 SER B C 1
ATOM 2300 O O . SER B 1 333 ? 127.018 113.664 143.237 1.00 247.40 333 SER B O 1
ATOM 2303 N N . LEU B 1 334 ? 127.074 115.609 144.388 1.00 248.99 334 LEU B N 1
ATOM 2304 C CA . LEU B 1 334 ? 127.613 116.403 143.285 1.00 248.99 334 LEU B CA 1
ATOM 2305 C C . LEU B 1 334 ? 129.129 116.544 143.427 1.00 248.99 334 LEU B C 1
ATOM 2306 O O . LEU B 1 334 ? 129.691 117.639 143.447 1.00 248.99 334 LEU B O 1
ATOM 2311 N N . SER B 1 335 ? 129.791 115.393 143.523 1.00 247.66 335 SER B N 1
ATOM 2312 C CA . SER B 1 335 ? 131.232 115.333 143.743 1.00 247.66 335 SER B CA 1
ATOM 2313 C C . SER B 1 335 ? 131.865 114.306 142.816 1.00 247.66 335 SER B C 1
ATOM 2314 O O . SER B 1 335 ? 132.833 113.629 143.179 1.00 247.66 335 SER B O 1
ATOM 2317 N N . TYR B 1 336 ? 131.327 114.175 141.604 1.00 246.38 336 TYR B N 1
ATOM 2318 C CA . TYR B 1 336 ? 131.822 113.195 140.638 1.00 246.38 336 TYR B CA 1
ATOM 2319 C C . TYR B 1 336 ? 131.802 111.785 141.219 1.00 246.38 336 TYR B C 1
ATOM 2320 O O . TYR B 1 336 ? 132.592 110.924 140.827 1.00 246.38 336 TYR B O 1
ATOM 2329 N N . VAL B 1 337 ? 130.902 111.539 142.164 1.00 245.25 337 VAL B N 1
ATOM 2330 C CA . VAL B 1 337 ? 130.803 110.241 142.818 1.00 245.25 337 VAL B CA 1
ATOM 2331 C C . VAL B 1 337 ? 130.194 109.250 141.839 1.00 245.25 337 VAL B C 1
ATOM 2332 O O . VAL B 1 337 ? 129.138 109.512 141.250 1.00 245.25 337 VAL B O 1
ATOM 2336 N N . THR B 1 338 ? 130.864 108.114 141.652 1.00 242.81 338 THR B N 1
ATOM 2337 C CA . THR B 1 338 ? 130.355 107.081 140.760 1.00 242.81 338 THR B CA 1
ATOM 2338 C C . THR B 1 338 ? 128.970 106.653 141.222 1.00 242.81 338 THR B C 1
ATOM 2339 O O . THR B 1 338 ? 128.826 106.021 142.273 1.00 242.81 338 THR B O 1
ATOM 2343 N N . THR B 1 339 ? 127.948 106.990 140.442 1.00 242.84 339 THR B N 1
ATOM 2344 C CA . THR B 1 339 ? 126.564 106.715 140.796 1.00 242.84 339 THR B CA 1
ATOM 2345 C C . THR B 1 339 ? 125.977 105.743 139.787 1.00 242.84 339 THR B C 1
ATOM 2346 O O . THR B 1 339 ? 126.009 106.001 138.580 1.00 242.84 339 THR B O 1
ATOM 2350 N N . THR B 1 340 ? 125.443 104.633 140.283 1.00 237.09 340 THR B N 1
ATOM 2351 C CA . THR B 1 340 ? 124.829 103.626 139.433 1.00 237.09 340 THR B CA 1
ATOM 2352 C C . THR B 1 340 ? 123.378 104.001 139.172 1.00 237.09 340 THR B C 1
ATOM 2353 O O . THR B 1 340 ? 122.543 103.951 140.081 1.00 237.09 340 THR B O 1
ATOM 2357 N N . ALA B 1 341 ? 123.083 104.379 137.934 1.00 237.95 341 ALA B N 1
ATOM 2358 C CA . ALA B 1 341 ? 121.722 104.718 137.558 1.00 237.95 341 ALA B CA 1
ATOM 2359 C C . ALA B 1 341 ? 120.816 103.510 137.745 1.00 237.95 341 ALA B C 1
ATOM 2360 O O . ALA B 1 341 ? 121.211 102.371 137.480 1.00 237.95 341 ALA B O 1
ATOM 2362 N N . GLN B 1 342 ? 119.598 103.765 138.206 1.00 234.74 342 GLN B N 1
ATOM 2363 C CA . GLN B 1 342 ? 118.615 102.727 138.469 1.00 234.74 342 GLN B CA 1
ATOM 2364 C C . GLN B 1 342 ? 117.491 102.812 137.444 1.00 234.74 342 GLN B C 1
ATOM 2365 O O . GLN B 1 342 ? 117.241 103.862 136.847 1.00 234.74 342 GLN B O 1
ATOM 2371 N N . PHE B 1 343 ? 116.813 101.685 137.245 1.00 231.58 343 PHE B N 1
ATOM 2372 C CA . PHE B 1 343 ? 115.793 101.558 136.218 1.00 231.58 343 PHE B CA 1
ATOM 2373 C C . PHE B 1 343 ? 114.535 100.939 136.809 1.00 231.58 343 PHE B C 1
ATOM 2374 O O . PHE B 1 343 ? 114.587 100.146 137.752 1.00 231.58 343 PHE B O 1
ATOM 2382 N N . ASN B 1 344 ? 113.394 101.314 136.230 1.00 231.04 344 ASN B N 1
ATOM 2383 C CA . ASN B 1 344 ? 112.099 100.816 136.669 1.00 231.04 344 ASN B CA 1
ATOM 2384 C C . ASN B 1 344 ? 111.609 99.626 135.859 1.00 231.04 344 ASN B C 1
ATOM 2385 O O . ASN B 1 344 ? 111.008 98.712 136.433 1.00 231.04 344 ASN B O 1
ATOM 2390 N N . SER B 1 345 ? 111.851 99.614 134.550 1.00 226.82 345 SER B N 1
ATOM 2391 C CA . SER B 1 345 ? 111.347 98.559 133.682 1.00 226.82 345 SER B CA 1
ATOM 2392 C C . SER B 1 345 ? 112.439 98.162 132.702 1.00 226.82 345 SER B C 1
ATOM 2393 O O . SER B 1 345 ? 113.272 98.986 132.315 1.00 226.82 345 SER B O 1
ATOM 2396 N N . SER B 1 346 ? 112.419 96.894 132.301 1.00 219.73 346 SER B N 1
ATOM 2397 C CA . SER B 1 346 ? 113.395 96.385 131.351 1.00 219.73 346 SER B CA 1
ATOM 2398 C C . SER B 1 346 ? 112.802 95.195 130.612 1.00 219.73 346 SER B C 1
ATOM 2399 O O . SER B 1 346 ? 111.881 94.532 131.095 1.00 219.73 346 SER B O 1
ATOM 2402 N N . SER B 1 347 ? 113.349 94.932 129.428 1.00 214.26 347 SER B N 1
ATOM 2403 C CA . SER B 1 347 ? 112.934 93.802 128.610 1.00 214.26 347 SER B CA 1
ATOM 2404 C C . SER B 1 347 ? 114.153 93.285 127.866 1.00 214.26 347 SER B C 1
ATOM 2405 O O . SER B 1 347 ? 115.002 94.078 127.450 1.00 214.26 347 SER B O 1
ATOM 2408 N N . VAL B 1 348 ? 114.240 91.967 127.702 1.00 211.41 348 VAL B N 1
ATOM 2409 C CA . VAL B 1 348 ? 115.382 91.336 127.057 1.00 211.41 348 VAL B CA 1
ATOM 2410 C C . VAL B 1 348 ? 114.895 90.240 126.122 1.00 211.41 348 VAL B C 1
ATOM 2411 O O . VAL B 1 348 ? 113.836 89.640 126.332 1.00 211.41 348 VAL B O 1
ATOM 2415 N N . ARG B 1 349 ? 115.681 89.980 125.081 1.00 203.76 349 ARG B N 1
ATOM 2416 C CA . ARG B 1 349 ? 115.380 88.884 124.172 1.00 203.76 349 ARG B CA 1
ATOM 2417 C C . ARG B 1 349 ? 115.515 87.551 124.893 1.00 203.76 349 ARG B C 1
ATOM 2418 O O . ARG B 1 349 ? 116.312 87.407 125.823 1.00 203.76 349 ARG B O 1
ATOM 2426 N N . SER B 1 350 ? 114.730 86.573 124.458 1.00 201.36 350 SER B N 1
ATOM 2427 C CA . SER B 1 350 ? 114.835 85.225 124.995 1.00 201.36 350 SER B CA 1
ATOM 2428 C C . SER B 1 350 ? 115.802 84.396 124.160 1.00 201.36 350 SER B C 1
ATOM 2429 O O . SER B 1 350 ? 116.116 84.743 123.018 1.00 201.36 350 SER B O 1
ATOM 2432 N N . GLY B 1 351 ? 116.277 83.299 124.741 1.00 198.90 351 GLY B N 1
ATOM 2433 C CA . GLY B 1 351 ? 117.087 82.335 124.027 1.00 198.90 351 GLY B CA 1
ATOM 2434 C C . GLY B 1 351 ? 118.568 82.635 123.948 1.00 198.90 351 GLY B C 1
ATOM 2435 O O . GLY B 1 351 ? 119.273 81.962 123.188 1.00 198.90 351 GLY B O 1
ATOM 2436 N N . TRP B 1 352 ? 119.062 83.623 124.695 1.00 196.95 352 TRP B N 1
ATOM 2437 C CA . TRP B 1 352 ? 120.474 83.974 124.662 1.00 196.95 352 TRP B CA 1
ATOM 2438 C C . TRP B 1 352 ? 121.096 84.204 126.030 1.00 196.95 352 TRP B C 1
ATOM 2439 O O . TRP B 1 352 ? 122.317 84.379 126.104 1.00 196.95 352 TRP B O 1
ATOM 2450 N N . GLY B 1 353 ? 120.311 84.216 127.106 1.00 204.18 353 GLY B N 1
ATOM 2451 C CA . GLY B 1 353 ? 120.829 84.479 128.428 1.00 204.18 353 GLY B CA 1
ATOM 2452 C C . GLY B 1 353 ? 120.865 85.940 128.816 1.00 204.18 353 GLY B C 1
ATOM 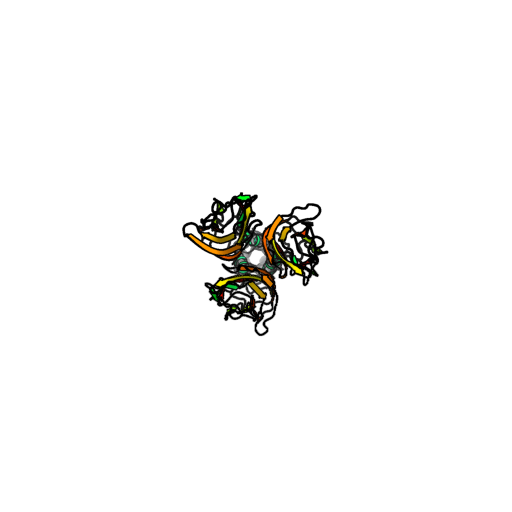2453 O O . GLY B 1 353 ? 121.226 86.252 129.957 1.00 204.18 353 GLY B O 1
ATOM 2454 N N . ASP B 1 354 ? 120.508 86.844 127.908 1.00 209.96 354 ASP B N 1
ATOM 2455 C CA . ASP B 1 354 ? 120.475 88.260 128.240 1.00 209.96 354 ASP B CA 1
ATOM 2456 C C . ASP B 1 354 ? 119.519 88.504 129.399 1.00 209.96 354 ASP B C 1
ATOM 2457 O O . ASP B 1 354 ? 118.422 87.939 129.447 1.00 209.96 354 ASP B O 1
ATOM 2462 N N . ASN B 1 355 ? 119.942 89.346 130.338 1.00 214.22 355 ASN B N 1
ATOM 2463 C CA . ASN B 1 355 ? 119.121 89.682 131.490 1.00 214.22 355 ASN B CA 1
ATOM 2464 C C . ASN B 1 355 ? 119.431 91.107 131.916 1.00 214.22 355 ASN B C 1
ATOM 2465 O O . ASN B 1 355 ? 120.566 91.575 131.798 1.00 214.22 355 ASN B O 1
ATOM 2470 N N . PHE B 1 356 ? 118.404 91.791 132.420 1.00 219.00 356 PHE B N 1
ATOM 2471 C CA . PHE B 1 356 ? 118.540 93.157 132.928 1.00 219.00 356 PHE B CA 1
ATOM 2472 C C . PHE B 1 356 ? 117.841 93.202 134.284 1.00 219.00 356 PHE B C 1
ATOM 2473 O O . PHE B 1 356 ? 116.648 93.504 134.372 1.00 219.00 356 PHE B O 1
ATOM 2481 N N . SER B 1 357 ? 118.593 92.898 135.337 1.00 219.66 357 SER B N 1
ATOM 2482 C CA . SER B 1 357 ? 118.083 92.908 136.697 1.00 219.66 357 SER B CA 1
ATOM 2483 C C . SER B 1 357 ? 119.021 93.720 137.574 1.00 219.66 357 SER B C 1
ATOM 2484 O O . SER B 1 357 ? 120.198 93.893 137.253 1.00 219.66 357 SER B O 1
ATOM 2487 N N . SER B 1 358 ? 118.488 94.230 138.682 1.00 218.84 358 SER B N 1
ATOM 2488 C CA . SER B 1 358 ? 119.285 95.015 139.622 1.00 218.84 358 SER B CA 1
ATOM 2489 C C . SER B 1 358 ? 119.923 96.213 138.929 1.00 218.84 358 SER B C 1
ATOM 2490 O O . SER B 1 358 ? 120.971 96.709 139.349 1.00 218.84 358 SER B O 1
ATOM 2493 N N . ASN B 1 359 ? 119.296 96.679 137.852 1.00 224.34 359 ASN B N 1
ATOM 2494 C CA . ASN B 1 359 ? 119.797 97.797 137.061 1.00 224.34 359 ASN B CA 1
ATOM 2495 C C . ASN B 1 359 ? 121.130 97.479 136.396 1.00 224.34 359 ASN B C 1
ATOM 2496 O O . ASN B 1 359 ? 121.882 98.392 136.042 1.00 224.34 359 ASN B O 1
ATOM 2501 N N . ARG B 1 360 ? 121.437 96.196 136.219 1.00 220.84 360 ARG B N 1
ATOM 2502 C CA . ARG B 1 360 ? 122.638 95.764 135.519 1.00 220.84 360 ARG B CA 1
ATOM 2503 C C . ARG B 1 360 ? 122.251 94.812 134.400 1.00 220.84 360 ARG B C 1
ATOM 2504 O O . ARG B 1 360 ? 121.388 93.947 134.578 1.00 220.84 360 ARG B O 1
ATOM 2512 N N . TRP B 1 361 ? 122.882 94.984 133.245 1.00 217.32 361 TRP B N 1
ATOM 2513 C CA . TRP B 1 361 ? 122.630 94.145 132.084 1.00 217.32 361 TRP B CA 1
ATOM 2514 C C . TRP B 1 361 ? 123.639 93.009 132.045 1.00 217.32 361 TRP B C 1
ATOM 2515 O O . TRP B 1 361 ? 124.834 93.225 132.268 1.00 217.32 361 TRP B O 1
ATOM 2526 N N . LEU B 1 362 ? 123.155 91.806 131.762 1.00 216.27 362 LEU B N 1
ATOM 2527 C CA . LEU B 1 362 ? 124.005 90.641 131.579 1.00 216.27 362 LEU B CA 1
ATOM 2528 C C . LEU B 1 362 ? 124.183 90.399 130.088 1.00 216.27 362 LEU B C 1
ATOM 2529 O O . LEU B 1 362 ? 123.222 90.510 129.319 1.00 216.27 362 LEU B O 1
ATOM 2534 N N . VAL B 1 363 ? 125.407 90.076 129.681 1.00 215.26 363 VAL B N 1
ATOM 2535 C CA . VAL B 1 363 ? 125.695 89.815 128.277 1.00 215.26 363 VAL B CA 1
ATOM 2536 C C . VAL B 1 363 ? 125.301 88.381 127.955 1.00 215.26 363 VAL B C 1
ATOM 2537 O O . VAL B 1 363 ? 126.068 87.444 128.203 1.00 215.26 363 VAL B O 1
ATOM 2541 N N . GLY B 1 364 ? 124.101 88.200 127.403 1.00 210.35 364 GLY B N 1
ATOM 2542 C CA . GLY B 1 364 ? 123.663 86.861 127.051 1.00 210.35 364 GLY B CA 1
ATOM 2543 C C . GLY B 1 364 ? 124.584 86.196 126.048 1.00 210.35 364 GLY B C 1
ATOM 2544 O O . GLY B 1 364 ? 124.924 85.019 126.187 1.00 210.35 364 GLY B O 1
ATOM 2545 N N . GLU B 1 365 ? 125.002 86.939 125.026 1.00 210.54 365 GLU B N 1
ATOM 2546 C CA . GLU B 1 365 ? 125.901 86.438 123.995 1.00 210.54 365 GLU B CA 1
ATOM 2547 C C . GLU B 1 365 ? 127.077 87.392 123.868 1.00 210.54 365 GLU B C 1
ATOM 2548 O O . GLU B 1 365 ? 126.895 88.562 123.517 1.00 210.54 365 GLU B O 1
ATOM 2554 N N . GLY B 1 366 ? 128.277 86.893 124.145 1.00 212.07 366 GLY B N 1
ATOM 2555 C CA . GLY B 1 366 ? 129.468 87.703 123.993 1.00 212.07 366 GLY B CA 1
ATOM 2556 C C . GLY B 1 366 ? 129.616 88.204 122.572 1.00 212.07 366 GLY B C 1
ATOM 2557 O O . GLY B 1 366 ? 129.493 87.427 121.621 1.00 212.07 366 GLY B O 1
ATOM 2558 N N . GLY B 1 367 ? 129.873 89.495 122.411 1.00 211.65 367 GLY B N 1
ATOM 2559 C CA . GLY B 1 367 ? 130.035 90.055 121.084 1.00 211.65 367 GLY B CA 1
ATOM 2560 C C . GLY B 1 367 ? 129.870 91.564 121.117 1.00 211.65 367 GLY B C 1
ATOM 2561 O O . GLY B 1 367 ? 129.753 92.166 122.182 1.00 211.65 367 GLY B O 1
ATOM 2562 N N . THR B 1 368 ? 129.866 92.148 119.924 1.00 210.08 368 THR B N 1
ATOM 2563 C CA . THR B 1 368 ? 129.725 93.587 119.764 1.00 210.08 368 THR B CA 1
ATOM 2564 C C . THR B 1 368 ? 128.257 93.983 119.813 1.00 210.08 368 THR B C 1
ATOM 2565 O O . THR B 1 368 ? 127.389 93.265 119.309 1.00 210.08 368 THR B O 1
ATOM 2569 N N . TYR B 1 369 ? 127.985 95.131 120.429 1.00 212.53 369 TYR B N 1
ATOM 2570 C CA . TYR B 1 369 ? 126.630 95.647 120.553 1.00 212.53 369 TYR B CA 1
ATOM 2571 C C . TYR B 1 369 ? 126.649 97.150 120.332 1.00 212.53 369 TYR B C 1
ATOM 2572 O O . TYR B 1 369 ? 127.672 97.800 120.563 1.00 212.53 369 TYR B O 1
ATOM 2581 N N . LEU B 1 370 ? 125.521 97.694 119.884 1.00 216.71 370 LEU B N 1
ATOM 2582 C CA . LEU B 1 370 ? 125.348 99.139 119.784 1.00 216.71 370 LEU B CA 1
ATOM 2583 C C . LEU B 1 370 ? 124.518 99.602 120.975 1.00 216.71 370 LEU B C 1
ATOM 2584 O O . LEU B 1 370 ? 123.389 99.140 121.170 1.00 216.71 370 LEU B O 1
ATOM 2589 N N . ILE B 1 371 ? 125.070 100.515 121.768 1.00 221.23 371 ILE B N 1
ATOM 2590 C CA . ILE B 1 371 ? 124.450 100.966 123.007 1.00 221.23 371 ILE B CA 1
ATOM 2591 C C . ILE B 1 371 ? 124.072 102.433 122.864 1.00 221.23 371 ILE B C 1
ATOM 2592 O O . ILE B 1 371 ? 124.883 103.250 122.410 1.00 221.23 371 ILE B O 1
ATOM 2597 N N . THR B 1 372 ? 122.842 102.767 123.249 1.00 227.46 372 THR B N 1
ATOM 2598 C CA . THR B 1 372 ? 122.353 104.140 123.249 1.00 227.46 372 THR B CA 1
ATOM 2599 C C . THR B 1 372 ? 121.809 104.477 124.629 1.00 227.46 372 THR B C 1
ATOM 2600 O O . THR B 1 372 ? 121.054 103.692 125.213 1.00 227.46 372 THR B O 1
ATOM 2604 N N . VAL B 1 373 ? 122.186 105.646 125.140 1.00 233.32 373 VAL B N 1
ATOM 2605 C CA . VAL B 1 373 ? 121.773 106.110 126.458 1.00 233.32 373 VAL B CA 1
ATOM 2606 C C . VAL B 1 373 ? 121.234 107.524 126.316 1.00 233.32 373 VAL B C 1
ATOM 2607 O O . VAL B 1 373 ? 121.838 108.357 125.631 1.00 233.32 373 VAL B O 1
ATOM 2611 N N . THR B 1 374 ? 120.100 107.793 126.958 1.00 238.00 374 THR B N 1
ATOM 2612 C CA . THR B 1 374 ? 119.495 109.119 126.962 1.00 238.00 374 THR B CA 1
ATOM 2613 C C . THR B 1 374 ? 119.055 109.441 128.380 1.00 238.00 374 THR B C 1
ATOM 2614 O O . THR B 1 374 ? 118.054 108.897 128.860 1.00 238.00 374 THR B O 1
ATOM 2618 N N . THR B 1 375 ? 119.798 110.322 129.044 1.00 244.19 375 THR B N 1
ATOM 2619 C CA . THR B 1 375 ? 119.531 110.707 130.421 1.00 244.19 375 THR B CA 1
ATOM 2620 C C . THR B 1 375 ? 119.206 112.191 130.474 1.00 244.19 375 THR B C 1
ATOM 2621 O O . THR B 1 375 ? 119.683 112.969 129.644 1.00 244.19 375 THR B O 1
ATOM 2625 N N . ARG B 1 376 ? 118.389 112.574 131.451 1.00 244.97 376 ARG B N 1
ATOM 2626 C CA . ARG B 1 376 ? 117.978 113.957 131.638 1.00 244.97 376 ARG B CA 1
ATOM 2627 C C . ARG B 1 376 ? 118.241 114.377 133.076 1.00 244.97 376 ARG B C 1
ATOM 2628 O O . ARG B 1 376 ? 117.714 113.767 134.012 1.00 244.97 376 ARG B O 1
ATOM 2636 N N . PHE B 1 377 ? 119.052 115.419 133.244 1.00 246.82 377 PHE B N 1
ATOM 2637 C CA . PHE B 1 377 ? 119.374 115.978 134.551 1.00 246.82 377 PHE B CA 1
ATOM 2638 C C . PHE B 1 377 ? 118.751 117.361 134.652 1.00 246.82 377 PHE B C 1
ATOM 2639 O O . PHE B 1 377 ? 118.893 118.176 133.735 1.00 246.82 377 PHE B O 1
ATOM 2647 N N . ALA B 1 378 ? 118.061 117.620 135.760 1.00 249.18 378 ALA B N 1
ATOM 2648 C CA . ALA B 1 378 ? 117.432 118.907 136.008 1.00 249.18 378 ALA B CA 1
ATOM 2649 C C . ALA B 1 378 ? 117.624 119.297 137.467 1.00 249.18 378 ALA B C 1
ATOM 2650 O O . ALA B 1 378 ? 117.762 118.444 138.347 1.00 249.18 378 ALA B O 1
ATOM 2652 N N . THR B 1 379 ? 117.628 120.605 137.712 1.00 249.82 379 THR B N 1
ATOM 2653 C CA . THR B 1 379 ? 117.793 121.162 139.049 1.00 249.82 379 THR B CA 1
ATOM 2654 C C . THR B 1 379 ? 116.425 121.537 139.596 1.00 249.82 379 THR B C 1
ATOM 2655 O O . THR B 1 379 ? 115.680 122.286 138.955 1.00 249.82 379 THR B O 1
ATOM 2659 N N . VAL B 1 380 ? 116.103 121.018 140.776 1.00 253.33 380 VAL B N 1
ATOM 2660 C CA . VAL B 1 380 ? 114.831 121.272 141.438 1.00 253.33 380 VAL B CA 1
ATOM 2661 C C . VAL B 1 380 ? 115.121 121.758 142.849 1.00 253.33 380 VAL B C 1
ATOM 2662 O O . VAL B 1 380 ? 115.902 121.135 143.578 1.00 253.33 380 VAL B O 1
ATOM 2666 N N . GLY B 1 381 ? 114.500 122.867 143.227 1.00 256.31 381 GLY B N 1
ATOM 2667 C CA . GLY B 1 381 ? 114.692 123.436 144.542 1.00 256.31 381 GLY B CA 1
ATOM 2668 C C . GLY B 1 381 ? 115.974 124.243 144.643 1.00 256.31 381 GLY B C 1
ATOM 2669 O O . GLY B 1 381 ? 116.877 124.152 143.812 1.00 256.31 381 GLY B O 1
ATOM 2670 N N . GLY B 1 382 ? 116.044 125.056 145.692 1.00 255.56 382 GLY B N 1
ATOM 2671 C CA . GLY B 1 382 ? 117.250 125.811 145.930 1.00 255.56 382 GLY B CA 1
ATOM 2672 C C . GLY B 1 382 ? 117.554 126.788 144.805 1.00 255.56 382 GLY B C 1
ATOM 2673 O O . GLY B 1 382 ? 116.679 127.236 144.060 1.00 255.56 382 GLY B O 1
ATOM 2674 N N . THR B 1 383 ? 118.842 127.117 144.696 1.00 253.79 383 THR B N 1
ATOM 2675 C CA . THR B 1 383 ? 119.332 127.993 143.641 1.00 253.79 383 THR B CA 1
ATOM 2676 C C . THR B 1 383 ? 120.040 127.168 142.577 1.00 253.79 383 THR B C 1
ATOM 2677 O O . THR B 1 383 ? 120.787 126.242 142.925 1.00 253.79 383 THR B O 1
ATOM 2681 N N . PRO B 1 384 ? 119.842 127.447 141.286 1.00 251.10 384 PRO B N 1
ATOM 2682 C CA . PRO B 1 384 ? 120.555 126.682 140.266 1.00 251.10 384 PRO B CA 1
ATOM 2683 C C . PRO B 1 384 ? 122.055 126.855 140.417 1.00 251.10 384 PRO B C 1
ATOM 2684 O O . PRO B 1 384 ? 122.538 127.960 140.719 1.00 251.10 384 PRO B O 1
ATOM 2688 N N . PRO B 1 385 ? 122.837 125.794 140.213 1.00 252.77 385 PRO B N 1
ATOM 2689 C CA . PRO B 1 385 ? 124.293 125.939 140.314 1.00 252.77 385 PRO B CA 1
ATOM 2690 C C . PRO B 1 385 ? 124.846 126.863 139.240 1.00 252.77 385 PRO B C 1
ATOM 2691 O O . PRO B 1 385 ? 124.319 126.953 138.129 1.00 252.77 385 PRO B O 1
ATOM 2695 N N . THR B 1 386 ? 125.927 127.556 139.592 1.00 251.47 386 THR B N 1
ATOM 2696 C CA . THR B 1 386 ? 126.714 128.294 138.615 1.00 251.47 386 THR B CA 1
ATOM 2697 C C . THR B 1 386 ? 127.617 127.380 137.800 1.00 251.47 386 THR B C 1
ATOM 2698 O O . THR B 1 386 ? 128.287 127.852 136.876 1.00 251.47 386 THR B O 1
ATOM 2702 N N . TYR B 1 387 ? 127.665 126.094 138.138 1.00 249.79 387 TYR B N 1
ATOM 2703 C CA . TYR B 1 387 ? 128.458 125.111 137.418 1.00 249.79 387 TYR B CA 1
ATOM 2704 C C . TYR B 1 387 ? 127.780 123.760 137.571 1.00 249.79 387 TYR B C 1
ATOM 2705 O O . TYR B 1 387 ? 127.582 123.292 138.695 1.00 249.79 387 TYR B O 1
ATOM 2714 N N . PHE B 1 388 ? 127.403 123.153 136.448 1.00 248.70 388 PHE B N 1
ATOM 2715 C CA . PHE B 1 388 ? 126.732 121.860 136.437 1.00 248.70 388 PHE B CA 1
ATOM 2716 C C . PHE B 1 388 ? 127.497 120.912 135.528 1.00 248.70 388 PHE B C 1
ATOM 2717 O O . PHE B 1 388 ? 127.765 121.241 134.368 1.00 248.70 388 PHE B O 1
ATOM 2725 N N . ASP B 1 389 ? 127.842 119.737 136.053 1.00 250.44 389 ASP B N 1
ATOM 2726 C CA . ASP B 1 389 ? 128.671 118.784 135.318 1.00 250.44 389 ASP B CA 1
ATOM 2727 C C . ASP B 1 389 ? 128.087 117.391 135.501 1.00 250.44 389 ASP B C 1
ATOM 2728 O O . ASP B 1 389 ? 127.792 116.984 136.628 1.00 250.44 389 ASP B O 1
ATOM 2733 N N . ALA B 1 390 ? 127.931 116.664 134.396 1.00 247.45 390 ALA B N 1
ATOM 2734 C CA . ALA B 1 390 ? 127.411 115.301 134.403 1.00 247.45 390 ALA B CA 1
ATOM 2735 C C . ALA B 1 390 ? 128.247 114.460 133.448 1.00 247.45 390 ALA B C 1
ATOM 2736 O O . ALA B 1 390 ? 128.301 114.747 132.247 1.00 247.45 390 ALA B O 1
ATOM 2738 N N . LEU B 1 391 ? 128.891 113.423 133.978 1.00 245.27 391 LEU B N 1
ATOM 2739 C CA . LEU B 1 391 ? 129.717 112.517 133.190 1.00 245.27 391 LEU B CA 1
ATOM 2740 C C . LEU B 1 391 ? 129.002 111.179 133.059 1.00 245.27 391 LEU B C 1
ATOM 2741 O O . LEU B 1 391 ? 128.476 110.652 134.046 1.00 245.27 391 LEU B O 1
ATOM 2746 N N . LEU B 1 392 ? 128.983 110.636 131.845 1.00 242.75 392 LEU B N 1
ATOM 2747 C CA . LEU B 1 392 ? 128.341 109.362 131.552 1.00 242.75 392 LEU B CA 1
ATOM 2748 C C . LEU B 1 392 ? 129.394 108.364 131.097 1.00 242.75 392 LEU B C 1
ATOM 2749 O O . LEU B 1 392 ? 130.226 108.681 130.240 1.00 242.75 392 LEU B O 1
ATOM 2754 N N . PHE B 1 393 ? 129.355 107.161 131.665 1.00 239.88 393 PHE B N 1
ATOM 2755 C CA . PHE B 1 393 ? 130.307 106.119 131.316 1.00 239.88 393 PHE B CA 1
ATOM 2756 C C . PHE B 1 393 ? 129.658 104.756 131.507 1.00 239.88 393 PHE B C 1
ATOM 2757 O O . PHE B 1 393 ? 128.660 104.612 132.218 1.00 239.88 393 PHE B O 1
ATOM 2765 N N . VAL B 1 394 ? 130.239 103.752 130.852 1.00 231.29 394 VAL B N 1
ATOM 2766 C CA . VAL B 1 394 ? 129.688 102.395 130.854 1.00 231.29 394 VAL B CA 1
ATOM 2767 C C . VAL B 1 394 ? 130.317 101.672 132.041 1.00 231.29 394 VAL B C 1
ATOM 2768 O O . VAL B 1 394 ? 131.319 100.968 131.914 1.00 231.29 394 VAL B O 1
ATOM 2772 N N . GLY B 1 395 ? 129.713 101.846 133.211 1.00 232.31 395 GLY B N 1
ATOM 2773 C CA . GLY B 1 395 ? 130.175 101.163 134.401 1.00 232.31 395 GLY B CA 1
ATOM 2774 C C . GLY B 1 395 ? 130.072 99.658 134.287 1.00 232.31 395 GLY B C 1
ATOM 2775 O O . GLY B 1 395 ? 129.018 99.127 133.923 1.00 232.31 395 GLY B O 1
ATOM 2776 N N . LEU B 1 396 ? 131.158 98.958 134.589 1.00 230.94 396 LEU B N 1
ATOM 2777 C CA . LEU B 1 396 ? 131.161 97.504 134.642 1.00 230.94 396 LEU B CA 1
ATOM 2778 C C . LEU B 1 396 ? 131.091 97.071 136.099 1.00 230.94 396 LEU B C 1
ATOM 2779 O O . LEU B 1 396 ? 131.808 97.613 136.947 1.00 230.94 396 LEU B O 1
ATOM 2784 N N . SER B 1 397 ? 130.222 96.106 136.386 1.00 229.60 397 SER B N 1
ATOM 2785 C CA . SER B 1 397 ? 129.950 95.741 137.769 1.00 229.60 397 SER B CA 1
ATOM 2786 C C . SER B 1 397 ? 131.221 95.281 138.471 1.00 229.60 397 SER B C 1
ATOM 2787 O O . SER B 1 397 ? 132.018 94.516 137.921 1.00 229.60 397 SER B O 1
ATOM 2790 N N . GLY B 1 398 ? 131.403 95.761 139.699 1.00 235.15 398 GLY B N 1
ATOM 2791 C CA . GLY B 1 398 ? 132.564 95.434 140.495 1.00 235.15 398 GLY B CA 1
ATOM 2792 C C . GLY B 1 398 ? 133.801 96.247 140.185 1.00 235.15 398 GLY B C 1
ATOM 2793 O O . GLY B 1 398 ? 134.832 96.046 140.841 1.00 235.15 398 GLY B O 1
ATOM 2794 N N . SER B 1 399 ? 133.739 97.155 139.212 1.00 236.72 399 SER B N 1
ATOM 2795 C CA . SER B 1 399 ? 134.890 97.959 138.826 1.00 236.72 399 SER B CA 1
ATOM 2796 C C . SER B 1 399 ? 134.599 99.447 138.714 1.00 236.72 399 SER B C 1
ATOM 2797 O O . SER B 1 399 ? 135.516 100.250 138.897 1.00 236.72 399 SER B O 1
ATOM 2800 N N . GLY B 1 400 ? 133.362 99.838 138.427 1.00 234.13 400 GLY B N 1
ATOM 2801 C CA . GLY B 1 400 ? 133.087 101.244 138.181 1.00 234.13 400 GLY B CA 1
ATOM 2802 C C . GLY B 1 400 ? 133.904 101.797 137.034 1.00 234.13 400 GLY B C 1
ATOM 2803 O O . GLY B 1 400 ? 134.377 102.938 137.101 1.00 234.13 400 GLY B O 1
ATOM 2804 N N . VAL B 1 401 ? 134.085 101.004 135.978 1.00 234.22 401 VAL B N 1
ATOM 2805 C CA . VAL B 1 401 ? 134.920 101.402 134.849 1.00 234.22 401 VAL B CA 1
ATOM 2806 C C . VAL B 1 401 ? 134.432 102.738 134.309 1.00 234.22 401 VAL B C 1
ATOM 2807 O O . VAL B 1 401 ? 133.229 102.945 134.121 1.00 234.22 401 VAL B O 1
ATOM 2811 N N . GLU B 1 402 ? 135.370 103.647 134.050 1.00 238.05 402 GLU B N 1
ATOM 2812 C CA . GLU B 1 402 ? 135.049 104.964 133.499 1.00 238.05 402 GLU B CA 1
ATOM 2813 C C . GLU B 1 402 ? 135.238 104.949 131.981 1.00 238.05 402 GLU B C 1
ATOM 2814 O O . GLU B 1 402 ? 136.137 105.574 131.418 1.00 238.05 402 GLU B O 1
ATOM 2820 N N . ASN B 1 403 ? 134.354 104.205 131.313 1.00 234.47 403 ASN B N 1
ATOM 2821 C CA . ASN B 1 403 ? 134.299 104.193 129.851 1.00 234.47 403 ASN B CA 1
ATOM 2822 C C . ASN B 1 403 ? 133.606 105.474 129.397 1.00 234.47 403 ASN B C 1
ATOM 2823 O O . ASN B 1 403 ? 132.461 105.475 128.939 1.00 234.47 403 ASN B O 1
ATOM 2828 N N . PHE B 1 404 ? 134.331 106.585 129.527 1.00 239.75 404 PHE B N 1
ATOM 2829 C CA . PHE B 1 404 ? 133.777 107.913 129.285 1.00 239.75 404 PHE B CA 1
ATOM 2830 C C . PHE B 1 404 ? 132.981 107.967 127.988 1.00 239.75 404 PHE B C 1
ATOM 2831 O O . PHE B 1 404 ? 133.471 107.557 126.932 1.00 239.75 404 PHE B O 1
ATOM 2839 N N . LEU B 1 405 ? 131.748 108.470 128.065 1.00 238.19 405 LEU B N 1
ATOM 2840 C CA . LEU B 1 405 ? 130.864 108.563 126.908 1.00 238.19 405 LEU B CA 1
ATOM 2841 C C . LEU B 1 405 ? 130.492 110.006 126.588 1.00 238.19 405 LEU B C 1
ATOM 2842 O O . LEU B 1 405 ? 130.644 110.452 125.448 1.00 238.19 405 LEU B O 1
ATOM 2847 N N . THR B 1 406 ? 130.004 110.747 127.581 1.00 244.81 406 THR B N 1
ATOM 2848 C CA . THR B 1 406 ? 129.477 112.085 127.361 1.00 244.81 406 THR B CA 1
ATOM 2849 C C . THR B 1 406 ? 129.669 112.928 128.611 1.00 244.81 406 THR B C 1
ATOM 2850 O O . THR B 1 406 ? 129.588 112.420 129.733 1.00 244.81 406 THR B O 1
ATOM 2854 N N . ARG B 1 407 ? 129.924 114.221 128.408 1.00 247.10 407 ARG B N 1
ATOM 2855 C CA . ARG B 1 407 ? 130.041 115.182 129.505 1.00 247.10 407 ARG B CA 1
ATOM 2856 C C . ARG B 1 407 ? 129.451 116.503 129.023 1.00 247.10 407 ARG B C 1
ATOM 2857 O O . ARG B 1 407 ? 130.143 117.301 128.383 1.00 247.10 407 ARG B O 1
ATOM 2865 N N . SER B 1 408 ? 128.178 116.729 129.330 1.00 247.16 408 SER B N 1
ATOM 2866 C CA . SER B 1 408 ? 127.509 117.985 129.020 1.00 247.16 408 SER B CA 1
ATOM 2867 C C . SER B 1 408 ? 127.564 118.887 130.244 1.00 247.16 408 SER B C 1
ATOM 2868 O O . SER B 1 408 ? 127.189 118.471 131.345 1.00 247.16 408 SER B O 1
ATOM 2871 N N . GLN B 1 409 ? 128.032 120.117 130.049 1.00 248.92 409 GLN B N 1
ATOM 2872 C CA . GLN B 1 409 ? 128.206 121.075 131.135 1.00 248.92 409 GLN B CA 1
ATOM 2873 C C . GLN B 1 409 ? 127.644 122.418 130.696 1.00 248.92 409 GLN B C 1
ATOM 2874 O O . GLN B 1 409 ? 128.216 123.080 129.824 1.00 248.92 409 GLN B O 1
ATOM 2880 N N . SER B 1 410 ? 126.526 122.811 131.296 1.00 248.75 410 SER B N 1
ATOM 2881 C CA . SER B 1 410 ? 125.939 124.120 131.061 1.00 248.75 410 SER B CA 1
ATOM 2882 C C . SER B 1 410 ? 125.425 124.657 132.388 1.00 248.75 410 SER B C 1
ATOM 2883 O O . SER B 1 410 ? 125.063 123.884 133.279 1.00 248.75 410 SER B O 1
ATOM 2886 N N . VAL B 1 411 ? 125.392 125.981 132.509 1.00 248.55 411 VAL B N 1
ATOM 2887 C CA . VAL B 1 411 ? 125.115 126.630 133.785 1.00 248.55 411 VAL B CA 1
ATOM 2888 C C . VAL B 1 411 ? 123.679 127.145 133.810 1.00 248.55 411 VAL B C 1
ATOM 2889 O O . VAL B 1 411 ? 123.342 128.047 134.586 1.00 248.55 411 VAL B O 1
ATOM 2893 N N . TYR B 1 412 ? 122.810 126.561 132.981 1.00 249.57 412 TYR B N 1
ATOM 2894 C CA . TYR B 1 412 ? 121.380 126.876 133.012 1.00 249.57 412 TYR B CA 1
ATOM 2895 C C . TYR B 1 412 ? 120.551 125.613 133.244 1.00 249.57 412 TYR B C 1
ATOM 2896 O O . TYR B 1 412 ? 119.624 125.314 132.490 1.00 249.57 412 TYR B O 1
ATOM 2905 N N . PRO B 1 413 ? 120.858 124.847 134.293 1.00 249.51 413 PRO B N 1
ATOM 2906 C CA . PRO B 1 413 ? 120.033 123.687 134.639 1.00 249.51 413 PRO B CA 1
ATOM 2907 C C . PRO B 1 413 ? 118.732 124.033 135.343 1.00 249.51 413 PRO B C 1
ATOM 2908 O O . PRO B 1 413 ? 118.097 123.136 135.902 1.00 249.51 413 PRO B O 1
ATOM 2912 N N . SER B 1 414 ? 118.335 125.305 135.338 1.00 248.76 414 SER B N 1
ATOM 2913 C CA . SER B 1 414 ? 117.129 125.728 136.033 1.00 248.76 414 SER B CA 1
ATOM 2914 C C . SER B 1 414 ? 115.908 124.910 135.633 1.00 248.76 414 SER B C 1
ATOM 2915 O O . SER B 1 414 ? 115.033 124.686 136.475 1.00 248.76 414 SER B O 1
ATOM 2918 N N . PHE B 1 415 ? 115.824 124.476 134.377 1.00 252.36 415 PHE B N 1
ATOM 2919 C CA . PHE B 1 415 ? 114.677 123.725 133.884 1.00 252.36 415 PHE B CA 1
ATOM 2920 C C . PHE B 1 415 ? 114.984 122.280 133.511 1.00 252.36 415 PHE B C 1
ATOM 2921 O O . PHE B 1 415 ? 114.075 121.444 133.589 1.00 252.36 415 PHE B O 1
ATOM 2929 N N . GLY B 1 416 ? 116.210 121.952 133.101 1.00 250.23 416 GLY B N 1
ATOM 2930 C CA . GLY B 1 416 ? 116.560 120.575 132.811 1.00 250.23 416 GLY B CA 1
ATOM 2931 C C . GLY B 1 416 ? 117.358 120.393 131.536 1.00 250.23 416 GLY B C 1
ATOM 2932 O O . GLY B 1 416 ? 117.089 121.050 130.527 1.00 250.23 416 GLY B O 1
ATOM 2933 N N . TYR B 1 417 ? 118.343 119.497 131.572 1.00 248.08 417 TYR B N 1
ATOM 2934 C CA . TYR B 1 417 ? 119.160 119.181 130.406 1.00 248.08 417 TYR B CA 1
ATOM 2935 C C . TYR B 1 417 ? 118.961 117.717 130.061 1.00 248.08 417 TYR B C 1
ATOM 2936 O O . TYR B 1 417 ? 118.885 116.874 130.958 1.00 248.08 417 TYR B O 1
ATOM 2945 N N . THR B 1 418 ? 118.883 117.419 128.767 1.00 245.28 418 THR B N 1
ATOM 2946 C CA . THR B 1 418 ? 118.785 116.047 128.296 1.00 245.28 418 THR B CA 1
ATOM 2947 C C . THR B 1 418 ? 120.071 115.664 127.579 1.00 245.28 418 THR B C 1
ATOM 2948 O O . THR B 1 418 ? 120.441 116.287 126.578 1.00 245.28 418 THR B O 1
ATOM 2952 N N . LEU B 1 419 ? 120.746 114.640 128.090 1.00 245.56 419 LEU B N 1
ATOM 2953 C CA . LEU B 1 419 ? 121.975 114.127 127.499 1.00 245.56 419 LEU B CA 1
ATOM 2954 C C . LEU B 1 419 ? 121.668 112.803 126.815 1.00 245.56 419 LEU B C 1
ATOM 2955 O O . LEU B 1 419 ? 121.116 111.891 127.440 1.00 245.56 419 LEU B O 1
ATOM 2960 N N . SER B 1 420 ? 122.025 112.703 125.538 1.00 240.09 420 SER B N 1
ATOM 2961 C CA . SER B 1 420 ? 121.845 111.487 124.762 1.00 240.09 420 SER B CA 1
ATOM 2962 C C . SER B 1 420 ? 123.164 111.110 124.111 1.00 240.09 420 SER B C 1
ATOM 2963 O O . SER B 1 420 ? 123.955 111.983 123.741 1.00 240.09 420 SER B O 1
ATOM 2966 N N . TRP B 1 421 ? 123.399 109.808 123.971 1.00 235.10 421 TRP B N 1
ATOM 2967 C CA . TRP B 1 421 ? 124.606 109.319 123.325 1.00 235.10 421 TRP B CA 1
ATOM 2968 C C . TRP B 1 421 ? 124.318 107.996 122.635 1.00 235.10 421 TRP B C 1
ATOM 2969 O O . TRP B 1 421 ? 123.533 107.178 123.121 1.00 235.10 421 TRP B O 1
ATOM 2980 N N . VAL B 1 422 ? 124.967 107.801 121.491 1.00 230.62 422 VAL B N 1
ATOM 2981 C CA . VAL B 1 422 ? 124.887 106.560 120.732 1.00 230.62 422 VAL B CA 1
ATOM 2982 C C . VAL B 1 422 ? 126.298 106.183 120.310 1.00 230.62 422 VAL B C 1
ATOM 2983 O O . VAL B 1 422 ? 127.089 107.053 119.930 1.00 230.62 422 VAL B O 1
ATOM 2987 N N . GLY B 1 423 ? 126.619 104.896 120.382 1.00 224.94 423 GLY B N 1
ATOM 2988 C CA . GLY B 1 423 ? 127.939 104.446 119.984 1.00 224.94 423 GLY B CA 1
ATOM 2989 C C . GLY B 1 423 ? 128.017 102.939 119.988 1.00 224.94 423 GLY B C 1
ATOM 2990 O O . GLY B 1 423 ? 127.054 102.241 120.315 1.00 224.94 423 GLY B O 1
ATOM 2991 N N . ILE B 1 424 ? 129.196 102.445 119.630 1.00 218.36 424 ILE B N 1
ATOM 2992 C CA . ILE B 1 424 ? 129.448 101.019 119.482 1.00 218.36 424 ILE B CA 1
ATOM 2993 C C . ILE B 1 424 ? 130.366 100.569 120.607 1.00 218.36 424 ILE B C 1
ATOM 2994 O O . ILE B 1 424 ? 131.346 101.248 120.934 1.00 218.36 424 ILE B O 1
ATOM 2999 N N . LEU B 1 425 ? 130.043 99.423 121.202 1.00 219.02 425 LEU B N 1
ATOM 3000 C CA . LEU B 1 425 ? 130.820 98.869 122.299 1.00 219.02 425 LEU B CA 1
ATOM 3001 C C . LEU B 1 425 ? 130.943 97.366 122.113 1.00 219.02 425 LEU B C 1
ATOM 3002 O O . LEU B 1 425 ? 130.176 96.745 121.375 1.00 219.02 425 LEU B O 1
ATOM 3007 N N . THR B 1 426 ? 131.925 96.786 122.795 1.00 211.68 426 THR B N 1
ATOM 3008 C CA . THR B 1 426 ? 132.157 95.351 122.779 1.00 211.68 426 THR B CA 1
ATOM 3009 C C . THR B 1 426 ? 131.999 94.805 124.189 1.00 211.68 426 THR B C 1
ATOM 3010 O O . THR B 1 426 ? 132.332 95.481 125.167 1.00 211.68 426 THR B O 1
ATOM 3014 N N . PHE B 1 427 ? 131.486 93.582 124.291 1.00 214.38 427 PHE B N 1
ATOM 3015 C CA . PHE B 1 427 ? 131.305 92.939 125.582 1.00 214.38 427 PHE B CA 1
ATOM 3016 C C . PHE B 1 427 ? 131.437 91.436 125.402 1.00 214.38 427 PHE B C 1
ATOM 3017 O O . PHE B 1 427 ? 131.398 90.918 124.283 1.00 214.38 427 PHE B O 1
ATOM 3025 N N . ASN B 1 428 ? 131.595 90.742 126.523 1.00 211.67 428 ASN B N 1
ATOM 3026 C CA . ASN B 1 428 ? 131.762 89.298 126.544 1.00 211.67 428 ASN B CA 1
ATOM 3027 C C . ASN B 1 428 ? 130.683 88.683 127.422 1.00 211.67 428 ASN B C 1
ATOM 3028 O O . ASN B 1 428 ? 130.242 89.295 128.399 1.00 211.67 428 ASN B O 1
ATOM 3033 N N . THR B 1 429 ? 130.260 87.473 127.068 1.00 211.60 429 THR B N 1
ATOM 3034 C CA . THR B 1 429 ? 129.226 86.800 127.840 1.00 211.60 429 THR B CA 1
ATOM 3035 C C . THR B 1 429 ? 129.651 86.685 129.298 1.00 211.60 429 THR B C 1
ATOM 3036 O O . THR B 1 429 ? 130.780 86.294 129.605 1.00 211.60 429 THR B O 1
ATOM 3040 N N . GLY B 1 430 ? 128.735 87.032 130.198 1.00 212.02 430 GLY B N 1
ATOM 3041 C CA . GLY B 1 430 ? 128.979 86.995 131.619 1.00 212.02 430 GLY B CA 1
ATOM 3042 C C . GLY B 1 430 ? 129.390 88.322 132.222 1.00 212.02 430 GLY B C 1
ATOM 3043 O O . GLY B 1 430 ? 129.420 88.443 133.452 1.00 212.02 430 GLY B O 1
ATOM 3044 N N . GLN B 1 431 ? 129.707 89.316 131.397 1.00 213.75 431 GLN B N 1
ATOM 3045 C CA . GLN B 1 431 ? 130.067 90.625 131.921 1.00 213.75 431 GLN B CA 1
ATOM 3046 C C . GLN B 1 431 ? 128.821 91.362 132.390 1.00 213.75 431 GLN B C 1
ATOM 3047 O O . GLN B 1 431 ? 127.891 91.590 131.611 1.00 213.75 431 GLN B O 1
ATOM 3053 N N . ASN B 1 432 ? 128.804 91.739 133.664 1.00 220.29 432 ASN B N 1
ATOM 3054 C CA . ASN B 1 432 ? 127.706 92.514 134.223 1.00 220.29 432 ASN B CA 1
ATOM 3055 C C . ASN B 1 432 ? 127.953 93.991 133.951 1.00 220.29 432 ASN B C 1
ATOM 3056 O O . ASN B 1 432 ? 129.002 94.530 134.318 1.00 220.29 432 ASN B O 1
ATOM 3061 N N . VAL B 1 433 ? 126.987 94.640 133.307 1.00 222.79 433 VAL B N 1
ATOM 3062 C CA . VAL B 1 433 ? 127.119 96.022 132.862 1.00 222.79 433 VAL B CA 1
ATOM 3063 C C . VAL B 1 433 ? 125.933 96.805 133.402 1.00 222.79 433 VAL B C 1
ATOM 3064 O O . VAL B 1 433 ? 124.778 96.429 133.167 1.00 222.79 433 VAL B O 1
ATOM 3068 N N . PHE B 1 434 ? 126.209 97.893 134.115 1.00 229.13 434 PHE B N 1
ATOM 3069 C CA . PHE B 1 434 ? 125.189 98.860 134.492 1.00 229.13 434 PHE B CA 1
ATOM 3070 C C . PHE B 1 434 ? 125.700 100.266 134.216 1.00 229.13 434 PHE B C 1
ATOM 3071 O O . PHE B 1 434 ? 126.911 100.497 134.158 1.00 229.13 434 PHE B O 1
ATOM 3079 N N . LEU B 1 435 ? 124.769 101.200 134.045 1.00 234.18 435 LEU B N 1
ATOM 3080 C CA . LEU B 1 435 ? 125.111 102.571 133.685 1.00 234.18 435 LEU B CA 1
ATOM 3081 C C . LEU B 1 435 ? 125.508 103.338 134.939 1.00 234.18 435 LEU B C 1
ATOM 3082 O O . LEU B 1 435 ? 124.651 103.709 135.747 1.00 234.18 435 LEU B O 1
ATOM 3087 N N . ASN B 1 436 ? 126.804 103.580 135.099 1.00 237.39 436 ASN B N 1
ATOM 3088 C CA . ASN B 1 436 ? 127.318 104.432 136.160 1.00 237.39 436 ASN B CA 1
ATOM 3089 C C . ASN B 1 436 ? 127.526 105.839 135.620 1.00 237.39 436 ASN B C 1
ATOM 3090 O O . ASN B 1 436 ? 128.094 106.023 134.539 1.00 237.39 436 ASN B O 1
ATOM 3095 N N . TYR B 1 437 ? 127.063 106.829 136.375 1.00 243.53 437 TYR B N 1
ATOM 3096 C CA . TYR B 1 437 ? 127.170 108.225 135.981 1.00 243.53 437 TYR B CA 1
ATOM 3097 C C . TYR B 1 437 ? 127.734 109.036 137.136 1.00 243.53 437 TYR B C 1
ATOM 3098 O O . TYR B 1 437 ? 127.318 108.870 138.286 1.00 243.53 437 TYR B O 1
ATOM 3107 N N . GLN B 1 438 ? 128.687 109.908 136.822 1.00 244.16 438 GLN B N 1
ATOM 3108 C CA . GLN B 1 438 ? 129.273 110.824 137.789 1.00 244.16 438 GLN B CA 1
ATOM 3109 C C . GLN B 1 438 ? 128.823 112.238 137.462 1.00 244.16 438 GLN B C 1
ATOM 3110 O O . GLN B 1 438 ? 129.059 112.730 136.354 1.00 244.16 438 GLN B O 1
ATOM 3116 N N . VAL B 1 439 ? 128.178 112.887 138.427 1.00 247.09 439 VAL B N 1
ATOM 3117 C CA . VAL B 1 439 ? 127.615 114.217 138.248 1.00 247.09 439 VAL B CA 1
ATOM 3118 C C . VAL B 1 439 ? 128.200 115.130 139.312 1.00 247.09 439 VAL B C 1
ATOM 3119 O O . VAL B 1 439 ? 128.228 114.774 140.496 1.00 247.09 439 VAL B O 1
ATOM 3123 N N . ASN B 1 440 ? 128.673 116.296 138.890 1.00 248.21 440 ASN B N 1
ATOM 3124 C CA . ASN B 1 440 ? 129.174 117.320 139.790 1.00 248.21 440 ASN B CA 1
ATOM 3125 C C . ASN B 1 440 ? 128.580 118.663 139.395 1.00 248.21 440 ASN B C 1
ATOM 3126 O O . ASN B 1 440 ? 128.368 118.933 138.210 1.00 248.21 440 ASN B O 1
ATOM 3131 N N . ALA B 1 441 ? 128.310 119.500 140.391 1.00 249.73 441 ALA B N 1
ATOM 3132 C CA . ALA B 1 441 ? 127.762 120.823 140.136 1.00 249.73 441 ALA B CA 1
ATOM 3133 C C . ALA B 1 441 ? 128.123 121.730 141.299 1.00 249.73 441 ALA B C 1
ATOM 3134 O O . ALA B 1 441 ? 128.085 121.301 142.455 1.00 249.73 441 ALA B O 1
ATOM 3136 N N . VAL B 1 442 ? 128.468 122.981 140.990 1.00 252.71 442 VAL B N 1
ATOM 3137 C CA . VAL B 1 442 ? 128.914 123.938 141.992 1.00 252.71 442 VAL B CA 1
ATOM 3138 C C . VAL B 1 442 ? 128.103 125.218 141.844 1.00 252.71 442 VAL B C 1
ATOM 3139 O O . VAL B 1 442 ? 127.604 125.548 140.766 1.00 252.71 442 VAL B O 1
ATOM 3143 N N . GLY B 1 443 ? 127.984 125.941 142.951 1.00 254.67 443 GLY B N 1
ATOM 3144 C CA . GLY B 1 443 ? 127.191 127.149 143.001 1.00 254.67 443 GLY B CA 1
ATOM 3145 C C . GLY B 1 443 ? 125.754 126.876 143.412 1.00 254.67 443 GLY B C 1
ATOM 3146 O O . GLY B 1 443 ? 125.296 125.737 143.477 1.00 254.67 443 GLY B O 1
ATOM 3147 N N . GLY B 1 444 ? 125.032 127.957 143.688 1.00 256.07 444 GLY B N 1
ATOM 3148 C CA . GLY B 1 444 ? 123.671 127.829 144.161 1.00 256.07 444 GLY B CA 1
ATOM 3149 C C . GLY B 1 444 ? 123.631 127.379 145.614 1.00 256.07 444 GLY B C 1
ATOM 3150 O O . GLY B 1 444 ? 124.624 127.408 146.341 1.00 256.07 444 GLY B O 1
ATOM 3151 N N . GLY B 1 445 ? 122.441 126.953 146.032 1.00 256.12 445 GLY B N 1
ATOM 3152 C CA . GLY B 1 445 ? 122.260 126.494 147.395 1.00 256.12 445 GLY B CA 1
ATOM 3153 C C . GLY B 1 445 ? 120.957 125.763 147.637 1.00 256.12 445 GLY B C 1
ATOM 3154 O O . GLY B 1 445 ? 119.913 126.138 147.095 1.00 256.12 445 GLY B O 1
ATOM 3155 N N . SER B 1 446 ? 121.011 124.713 148.460 1.00 255.41 446 SER B N 1
ATOM 3156 C CA . SER B 1 446 ? 119.822 123.959 148.859 1.00 255.41 446 SER B CA 1
ATOM 3157 C C . SER B 1 446 ? 119.023 123.486 147.649 1.00 255.41 446 SER B C 1
ATOM 3158 O O . SER B 1 446 ? 117.791 123.439 147.676 1.00 255.41 446 SER B O 1
ATOM 3161 N N . TYR B 1 447 ? 119.723 123.130 146.580 1.00 254.82 447 TYR B N 1
ATOM 3162 C CA . TYR B 1 447 ? 119.103 122.659 145.352 1.00 254.82 447 TYR B CA 1
ATOM 3163 C C . TYR B 1 447 ? 119.211 121.143 145.259 1.00 254.82 447 TYR B C 1
ATOM 3164 O O . TYR B 1 447 ? 119.951 120.501 146.008 1.00 254.82 447 TYR B O 1
ATOM 3173 N N . SER B 1 448 ? 118.456 120.573 144.322 1.00 253.17 448 SER B N 1
ATOM 3174 C CA . SER B 1 448 ? 118.406 119.129 144.131 1.00 253.17 448 SER B CA 1
ATOM 3175 C C . SER B 1 448 ? 118.445 118.823 142.642 1.00 253.17 448 SER B C 1
ATOM 3176 O O . SER B 1 448 ? 117.485 119.115 141.921 1.00 253.17 448 SER B O 1
ATOM 3179 N N . VAL B 1 449 ? 119.548 118.237 142.187 1.00 250.56 449 VAL B N 1
ATOM 3180 C CA . VAL B 1 449 ? 119.649 117.761 140.813 1.00 250.56 449 VAL B CA 1
ATOM 3181 C C . VAL B 1 449 ? 118.988 116.393 140.732 1.00 250.56 449 VAL B C 1
ATOM 3182 O O . VAL B 1 449 ? 119.311 115.488 141.511 1.00 250.56 449 VAL B O 1
ATOM 3186 N N . VAL B 1 450 ? 118.057 116.238 139.794 1.00 249.40 450 VAL B N 1
ATOM 3187 C CA . VAL B 1 450 ? 117.245 115.033 139.685 1.00 249.40 450 VAL B CA 1
ATOM 3188 C C . VAL B 1 450 ? 117.501 114.383 138.333 1.00 249.40 450 VAL B C 1
ATOM 3189 O O . VAL B 1 450 ? 117.391 115.037 137.290 1.00 249.40 450 VAL B O 1
ATOM 3193 N N . LEU B 1 451 ? 117.848 113.098 138.359 1.00 245.63 451 LEU B N 1
ATOM 3194 C CA . LEU B 1 451 ? 117.969 112.294 137.151 1.00 245.63 451 LEU B CA 1
ATOM 3195 C C . LEU B 1 451 ? 116.615 111.673 136.836 1.00 245.63 451 LEU B C 1
ATOM 3196 O O . LEU B 1 451 ? 115.971 111.097 137.718 1.00 245.63 451 LEU B O 1
ATOM 3201 N N . GLU B 1 452 ? 116.188 111.787 135.582 1.00 245.00 452 GLU B N 1
ATOM 3202 C CA . GLU B 1 452 ? 114.829 111.422 135.218 1.00 245.00 452 GLU B CA 1
ATOM 3203 C C . GLU B 1 452 ? 114.790 110.904 133.790 1.00 245.00 452 GLU B C 1
ATOM 3204 O O . GLU B 1 452 ? 115.639 111.249 132.963 1.00 245.00 452 GLU B O 1
ATOM 3210 N N . ASP B 1 453 ? 113.786 110.074 133.510 1.00 240.49 453 ASP B N 1
ATOM 3211 C CA . ASP B 1 453 ? 113.491 109.623 132.153 1.00 240.49 453 ASP B CA 1
ATOM 3212 C C . ASP B 1 453 ? 114.719 108.982 131.510 1.00 240.49 453 ASP B C 1
ATOM 3213 O O . ASP B 1 453 ? 115.038 109.209 130.341 1.00 240.49 453 ASP B O 1
ATOM 3218 N N . VAL B 1 454 ? 115.416 108.169 132.295 1.00 239.74 454 VAL B N 1
ATOM 3219 C CA . VAL B 1 454 ? 116.620 107.499 131.820 1.00 239.74 454 VAL B CA 1
ATOM 3220 C C . VAL B 1 454 ? 116.227 106.364 130.887 1.00 239.74 454 VAL B C 1
ATOM 3221 O O . VAL B 1 454 ? 115.305 105.592 131.178 1.00 239.74 454 VAL B O 1
ATOM 3225 N N . ARG B 1 455 ? 116.925 106.262 129.758 1.00 235.01 455 ARG B N 1
ATOM 3226 C CA . ARG B 1 455 ? 116.780 105.142 128.840 1.00 235.01 455 ARG B CA 1
ATOM 3227 C C . ARG B 1 455 ? 118.155 104.550 128.584 1.00 235.01 455 ARG B C 1
ATOM 3228 O O . ARG B 1 455 ? 119.097 105.279 128.255 1.00 235.01 455 ARG B O 1
ATOM 3236 N N . PHE B 1 456 ? 118.267 103.234 128.733 1.00 225.64 456 PHE B N 1
ATOM 3237 C CA . PHE B 1 456 ? 119.520 102.525 128.497 1.00 225.64 456 PHE B CA 1
ATOM 3238 C C . PHE B 1 456 ? 119.201 101.292 127.669 1.00 225.64 456 PHE B C 1
ATOM 3239 O O . PHE B 1 456 ? 118.821 100.253 128.219 1.00 225.64 456 PHE B O 1
ATOM 3247 N N . SER B 1 457 ? 119.353 101.408 126.353 1.00 221.07 457 SER B N 1
ATOM 3248 C CA . SER B 1 457 ? 118.999 100.349 125.422 1.00 221.07 457 SER B CA 1
ATOM 3249 C C . SER B 1 457 ? 120.214 99.975 124.592 1.00 221.07 457 SER B C 1
ATOM 3250 O O . SER B 1 457 ? 120.964 100.847 124.143 1.00 221.07 457 SER B O 1
ATOM 3253 N N . GLY B 1 458 ? 120.400 98.676 124.391 1.00 217.21 458 GLY B N 1
ATOM 3254 C CA . GLY B 1 458 ? 121.479 98.182 123.563 1.00 217.21 458 GLY B CA 1
ATOM 3255 C C . GLY B 1 458 ? 120.964 97.270 122.474 1.00 217.21 458 GLY B C 1
ATOM 3256 O O . GLY B 1 458 ? 120.198 96.344 122.749 1.00 217.21 458 GLY B O 1
ATOM 3257 N N . ILE B 1 459 ? 121.367 97.529 121.234 1.00 211.60 459 ILE B N 1
ATOM 3258 C CA . ILE B 1 459 ? 120.972 96.726 120.084 1.00 211.60 459 ILE B CA 1
ATOM 3259 C C . ILE B 1 459 ? 122.224 96.055 119.537 1.00 211.60 459 ILE B C 1
ATOM 3260 O O . ILE B 1 459 ? 123.242 96.718 119.302 1.00 211.60 459 ILE B O 1
ATOM 3265 N N . GLN B 1 460 ? 122.157 94.740 119.340 1.00 206.50 460 GLN B N 1
ATOM 3266 C CA . GLN B 1 460 ? 123.337 93.948 119.007 1.00 206.50 460 GLN B CA 1
ATOM 3267 C C . GLN B 1 460 ? 123.729 94.176 117.554 1.00 206.50 460 GLN B C 1
ATOM 3268 O O . GLN B 1 460 ? 122.882 94.135 116.657 1.00 206.50 460 GLN B O 1
ATOM 3274 N N . LEU B 1 461 ? 125.014 94.423 117.325 1.00 207.46 461 LEU B N 1
ATOM 3275 C CA . LEU B 1 461 ? 125.611 94.424 115.996 1.00 207.46 461 LEU B CA 1
ATOM 3276 C C . LEU B 1 461 ? 126.816 93.496 116.029 1.00 207.46 461 LEU B C 1
ATOM 3277 O O . LEU B 1 461 ? 127.760 93.731 116.790 1.00 207.46 461 LEU B O 1
ATOM 3282 N N . GLY B 1 462 ? 126.785 92.451 115.212 1.00 199.49 462 GLY B N 1
ATOM 3283 C CA . GLY B 1 462 ? 127.841 91.458 115.236 1.00 199.49 462 GLY B CA 1
ATOM 3284 C C . GLY B 1 462 ? 127.830 90.660 116.524 1.00 199.49 462 GLY B C 1
ATOM 3285 O O . GLY B 1 462 ? 128.605 89.719 116.693 1.00 199.49 462 GLY B O 1
ATOM 3287 N N . ASP C 1 245 ? 109.359 18.696 68.258 1.00 121.62 245 ASP C N 1
ATOM 3288 C CA . ASP C 1 245 ? 108.972 17.460 68.922 1.00 121.62 245 ASP C CA 1
ATOM 3289 C C . ASP C 1 245 ? 108.617 17.698 70.378 1.00 121.62 245 ASP C C 1
ATOM 3290 O O . ASP C 1 245 ? 108.563 18.839 70.825 1.00 121.62 245 ASP C O 1
ATOM 3295 N N . LEU C 1 246 ? 108.382 16.622 71.120 1.00 117.17 246 LEU C N 1
ATOM 3296 C CA . LEU C 1 246 ? 108.045 16.737 72.535 1.00 117.17 246 LEU C CA 1
ATOM 3297 C C . LEU C 1 246 ? 109.170 17.401 73.307 1.00 117.17 246 LEU C C 1
ATOM 3298 O O . LEU C 1 246 ? 108.947 18.361 74.045 1.00 117.17 246 LEU C O 1
ATOM 3303 N N . SER C 1 247 ? 110.376 16.855 73.188 1.00 118.85 247 SER C N 1
ATOM 3304 C CA . SER C 1 247 ? 111.508 17.386 73.944 1.00 118.85 247 SER C CA 1
ATOM 3305 C C . SER C 1 247 ? 111.802 18.814 73.539 1.00 118.85 247 SER C C 1
ATOM 3306 O O . SER C 1 247 ? 112.299 19.600 74.340 1.00 118.85 247 SER C O 1
ATOM 3309 N N . TYR C 1 248 ? 111.487 19.154 72.296 1.00 117.46 248 TYR C N 1
ATOM 3310 C CA . TYR C 1 248 ? 111.712 20.512 71.840 1.00 117.46 248 TYR C CA 1
ATOM 3311 C C . TYR C 1 248 ? 110.886 21.471 72.676 1.00 117.46 248 TYR C C 1
ATOM 3312 O O . TYR C 1 248 ? 111.430 22.413 73.231 1.00 117.46 248 TYR C O 1
ATOM 3321 N N . VAL C 1 249 ? 109.581 21.228 72.777 1.00 115.15 249 VAL C N 1
ATOM 3322 C CA . VAL C 1 249 ? 108.715 22.089 73.577 1.00 115.15 249 VAL C CA 1
ATOM 3323 C C . VAL C 1 249 ? 109.312 22.308 74.956 1.00 115.15 249 VAL C C 1
ATOM 3324 O O . VAL C 1 249 ? 109.451 23.449 75.393 1.00 115.15 249 VAL C O 1
ATOM 3328 N N . ASN C 1 250 ? 109.691 21.225 75.629 1.00 114.78 250 ASN C N 1
ATOM 3329 C CA . ASN C 1 250 ? 110.321 21.339 76.939 1.00 114.78 250 ASN C CA 1
ATOM 3330 C C . ASN C 1 250 ? 111.456 22.350 76.933 1.00 114.78 250 ASN C C 1
ATOM 3331 O O . ASN C 1 250 ? 111.439 23.303 77.706 1.00 114.78 250 ASN C O 1
ATOM 3336 N N . THR C 1 251 ? 112.438 22.152 76.059 1.00 116.45 251 THR C N 1
ATOM 3337 C CA . THR C 1 251 ? 113.600 23.040 76.031 1.00 116.45 251 THR C CA 1
ATOM 3338 C C . THR C 1 251 ? 113.280 24.519 75.811 1.00 116.45 251 THR C C 1
ATOM 3339 O O . THR C 1 251 ? 113.776 25.363 76.550 1.00 116.45 251 THR C O 1
ATOM 3343 N N . GLN C 1 252 ? 112.471 24.849 74.808 1.00 114.26 252 GLN C N 1
ATOM 3344 C CA . GLN C 1 252 ? 112.226 26.264 74.541 1.00 114.26 252 GLN C CA 1
ATOM 3345 C C . GLN C 1 252 ? 111.415 26.902 75.657 1.00 114.26 252 GLN C C 1
ATOM 3346 O O . GLN C 1 252 ? 111.676 28.038 76.040 1.00 114.26 252 GLN C O 1
ATOM 3352 N N . LEU C 1 253 ? 110.449 26.166 76.195 1.00 111.76 253 LEU C N 1
ATOM 3353 C CA . LEU C 1 253 ? 109.625 26.700 77.268 1.00 111.76 253 LEU C CA 1
ATOM 3354 C C . LEU C 1 253 ? 110.456 26.912 78.532 1.00 111.76 253 LEU C C 1
ATOM 3355 O O . LEU C 1 253 ? 110.290 27.911 79.228 1.00 111.76 253 LEU C O 1
ATOM 3360 N N . SER C 1 254 ? 111.379 25.999 78.813 1.00 113.86 254 SER C N 1
ATOM 3361 C CA . SER C 1 254 ? 112.237 26.159 79.978 1.00 113.86 254 SER C CA 1
ATOM 3362 C C . SER C 1 254 ? 113.166 27.347 79.794 1.00 113.86 254 SER C C 1
ATOM 3363 O O . SER C 1 254 ? 113.491 28.033 80.758 1.00 113.86 254 SER C O 1
ATOM 3366 N N . ALA C 1 255 ? 113.584 27.599 78.558 1.00 112.97 255 ALA C N 1
ATOM 3367 C CA . ALA C 1 255 ? 114.454 28.734 78.285 1.00 112.97 255 ALA C CA 1
ATOM 3368 C C . ALA C 1 255 ? 113.781 30.051 78.658 1.00 112.97 255 ALA C C 1
ATOM 3369 O O . ALA C 1 255 ? 114.370 30.874 79.351 1.00 112.97 255 ALA C O 1
ATOM 3371 N N . ASP C 1 256 ? 112.541 30.248 78.215 1.00 112.15 256 ASP C N 1
ATOM 3372 C CA . ASP C 1 256 ? 111.854 31.497 78.522 1.00 112.15 256 ASP C CA 1
ATOM 3373 C C . ASP C 1 256 ? 111.424 31.566 79.978 1.00 112.15 256 ASP C C 1
ATOM 3374 O O . ASP C 1 256 ? 111.204 32.652 80.509 1.00 112.15 256 ASP C O 1
ATOM 3379 N N . GLN C 1 257 ? 111.304 30.415 80.631 1.00 110.47 257 GLN C N 1
ATOM 3380 C CA . GLN C 1 257 ? 110.983 30.410 82.050 1.00 110.47 257 GLN C CA 1
ATOM 3381 C C . GLN C 1 257 ? 112.189 30.979 82.782 1.00 110.47 257 GLN C C 1
ATOM 3382 O O . GLN C 1 257 ? 112.039 31.773 83.704 1.00 110.47 2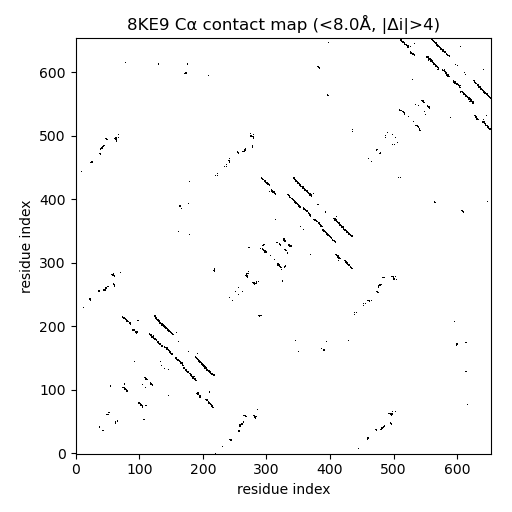57 GLN C O 1
ATOM 3388 N N . VAL C 1 258 ? 113.390 30.605 82.352 1.00 111.19 258 VAL C N 1
ATOM 3389 C CA . VAL C 1 258 ? 114.601 31.153 82.956 1.00 111.19 258 VAL C CA 1
ATOM 3390 C C . VAL C 1 258 ? 114.618 32.672 82.798 1.00 111.19 258 VAL C C 1
ATOM 3391 O O . VAL C 1 258 ? 114.901 33.394 83.753 1.00 111.19 258 VAL C O 1
ATOM 3395 N N . VAL C 1 259 ? 114.278 33.166 81.609 1.00 109.56 259 VAL C N 1
ATOM 3396 C CA . VAL C 1 259 ? 114.222 34.613 81.397 1.00 109.56 259 VAL C CA 1
ATOM 3397 C C . VAL C 1 259 ? 113.206 35.275 82.327 1.00 109.56 259 VAL C C 1
ATOM 3398 O O . VAL C 1 259 ? 113.469 36.340 82.870 1.00 109.56 259 VAL C O 1
ATOM 3402 N N . LEU C 1 260 ? 112.057 34.641 82.535 1.00 109.13 260 LEU C N 1
ATOM 3403 C CA . LEU C 1 260 ? 111.063 35.182 83.460 1.00 109.13 260 LEU C CA 1
ATOM 3404 C C . LEU C 1 260 ? 111.625 35.310 84.875 1.00 109.13 260 LEU C C 1
ATOM 3405 O O . LEU C 1 260 ? 111.377 36.304 85.553 1.00 109.13 260 LEU C O 1
ATOM 3410 N N . ASP C 1 261 ? 112.401 34.323 85.314 1.00 111.23 261 ASP C N 1
ATOM 3411 C CA . ASP C 1 261 ? 112.988 34.366 86.649 1.00 111.23 261 ASP C CA 1
ATOM 3412 C C . ASP C 1 261 ? 114.089 35.409 86.732 1.00 111.23 261 ASP C C 1
ATOM 3413 O O . ASP C 1 261 ? 114.306 36.008 87.783 1.00 111.23 261 ASP C O 1
ATOM 3418 N N . ALA C 1 262 ? 114.793 35.629 85.628 1.00 108.04 262 ALA C N 1
ATOM 3419 C CA . ALA C 1 262 ? 115.831 36.648 85.605 1.00 108.04 262 ALA C CA 1
ATOM 3420 C C . ALA C 1 262 ? 115.190 38.021 85.650 1.00 108.04 262 ALA C C 1
ATOM 3421 O O . ALA C 1 262 ? 115.728 38.941 86.261 1.00 108.04 262 ALA C O 1
ATOM 3423 N N . LEU C 1 263 ? 114.041 38.164 85.001 1.00 106.55 263 LEU C N 1
ATOM 3424 C CA . LEU C 1 263 ? 113.337 39.435 85.015 1.00 106.55 263 LEU C CA 1
ATOM 3425 C C . LEU C 1 263 ? 112.891 39.702 86.440 1.00 106.55 263 LEU C C 1
ATOM 3426 O O . LEU C 1 263 ? 113.046 40.811 86.930 1.00 106.55 263 LEU C O 1
ATOM 3431 N N . SER C 1 264 ? 112.351 38.686 87.109 1.00 106.05 264 SER C N 1
ATOM 3432 C CA . SER C 1 264 ? 111.922 38.826 88.498 1.00 106.05 264 SER C CA 1
ATOM 3433 C C . SER C 1 264 ? 112.983 39.485 89.360 1.00 106.05 264 SER C C 1
ATOM 3434 O O . SER C 1 264 ? 112.715 40.481 90.033 1.00 106.05 264 SER C O 1
ATOM 3437 N N . SER C 1 265 ? 114.191 38.937 89.338 1.00 107.63 265 SER C N 1
ATOM 3438 C CA . SER C 1 265 ? 115.258 39.477 90.166 1.00 107.63 265 SER C CA 1
ATOM 3439 C C . SER C 1 265 ? 115.712 40.840 89.681 1.00 107.63 265 SER C C 1
ATOM 3440 O O . SER C 1 265 ? 115.844 41.772 90.474 1.00 107.63 265 SER C O 1
ATOM 3443 N N . GLY C 1 266 ? 115.946 40.968 88.382 1.00 108.50 266 GLY C N 1
ATOM 3444 C CA . GLY C 1 266 ? 116.456 42.216 87.847 1.00 108.50 266 GLY C CA 1
ATOM 3445 C C . GLY C 1 266 ? 115.545 43.423 87.924 1.00 108.50 266 GLY C C 1
ATOM 3446 O O . GLY C 1 266 ? 116.017 44.545 87.753 1.00 108.50 266 GLY C O 1
ATOM 3447 N N . LYS C 1 267 ? 114.250 43.224 88.164 1.00 106.73 267 LYS C N 1
ATOM 3448 C CA . LYS C 1 267 ? 113.330 44.359 88.147 1.00 106.73 267 LYS C CA 1
ATOM 3449 C C . LYS C 1 267 ? 112.889 44.780 89.538 1.00 106.73 267 LYS C C 1
ATOM 3450 O O . LYS C 1 267 ? 113.196 44.108 90.521 1.00 106.73 267 LYS C O 1
ATOM 3456 N N . ALA C 1 268 ? 112.164 45.891 89.622 1.00 106.76 268 ALA C N 1
ATOM 3457 C CA . ALA C 1 268 ? 111.733 46.403 90.920 1.00 106.76 268 ALA C CA 1
ATOM 3458 C C . ALA C 1 268 ? 110.258 46.150 91.191 1.00 106.76 268 ALA C C 1
ATOM 3459 O O . ALA C 1 268 ? 109.446 46.162 90.269 1.00 106.76 268 ALA C O 1
ATOM 3461 N N . ASP C 1 269 ? 109.906 45.938 92.456 1.00 105.04 269 ASP C N 1
ATOM 3462 C CA . ASP C 1 269 ? 108.520 45.699 92.822 1.00 105.04 269 ASP C CA 1
ATOM 3463 C C . ASP C 1 269 ? 107.758 47.011 92.965 1.00 105.04 269 ASP C C 1
ATOM 3464 O O . ASP C 1 269 ? 108.312 48.044 93.351 1.00 105.04 269 ASP C O 1
ATOM 3469 N N . LEU C 1 270 ? 106.465 46.956 92.637 1.00 104.37 270 LEU C N 1
ATOM 3470 C CA . LEU C 1 270 ? 105.584 48.097 92.861 1.00 104.37 270 LEU C CA 1
ATOM 3471 C C . LEU C 1 270 ? 105.768 48.659 94.265 1.00 104.37 270 LEU C C 1
ATOM 3472 O O . LEU C 1 270 ? 106.093 49.841 94.440 1.00 104.37 270 LEU C O 1
ATOM 3477 N N . SER C 1 271 ? 105.573 47.817 95.282 1.00 106.15 271 SER C N 1
ATOM 3478 C CA . SER C 1 271 ? 105.612 48.293 96.660 1.00 106.15 271 SER C CA 1
ATOM 3479 C C . SER C 1 271 ? 106.992 48.821 97.026 1.00 106.15 271 SER C C 1
ATOM 3480 O O . SER C 1 271 ? 107.110 49.861 97.685 1.00 106.15 271 SER C O 1
ATOM 3483 N N . TYR C 1 272 ? 108.048 48.113 96.626 1.00 106.09 272 TYR C N 1
ATOM 3484 C CA . TYR C 1 272 ? 109.395 48.570 96.949 1.00 106.09 272 TYR C CA 1
ATOM 3485 C C . TYR C 1 272 ? 109.668 49.941 96.348 1.00 106.09 272 TYR C C 1
ATOM 3486 O O . TYR C 1 272 ? 110.170 50.842 97.032 1.00 106.09 272 TYR C O 1
ATOM 3495 N N . VAL C 1 273 ? 109.346 50.116 95.066 1.00 106.01 273 VAL C N 1
ATOM 3496 C CA . VAL C 1 273 ? 109.593 51.395 94.414 1.00 106.01 273 VAL C CA 1
ATOM 3497 C C . VAL C 1 273 ? 108.777 52.493 95.078 1.00 106.01 273 VAL C C 1
ATOM 3498 O O . VAL C 1 273 ? 109.271 53.606 95.296 1.00 106.01 273 VAL C O 1
ATOM 3502 N N . ASN C 1 274 ? 107.513 52.210 95.396 1.00 105.62 274 ASN C N 1
ATOM 3503 C CA . ASN C 1 274 ? 106.687 53.216 96.052 1.00 105.62 274 ASN C CA 1
ATOM 3504 C C . ASN C 1 274 ? 107.272 53.604 97.403 1.00 105.62 274 ASN C C 1
ATOM 3505 O O . ASN C 1 274 ? 107.268 54.783 97.774 1.00 105.62 274 ASN C O 1
ATOM 3510 N N . THR C 1 275 ? 107.775 52.625 98.154 1.00 106.33 275 THR C N 1
ATOM 3511 C CA . THR C 1 275 ? 108.400 52.926 99.437 1.00 106.33 275 THR C CA 1
ATOM 3512 C C . THR C 1 275 ? 109.613 53.824 99.247 1.00 106.33 275 THR C C 1
ATOM 3513 O O . THR C 1 275 ? 109.775 54.832 99.947 1.00 106.33 275 THR C O 1
ATOM 3517 N N . GLN C 1 276 ? 110.476 53.478 98.292 1.00 109.55 276 GLN C N 1
ATOM 3518 C CA . GLN C 1 276 ? 111.653 54.304 98.048 1.00 109.55 276 GLN C CA 1
ATOM 3519 C C . GLN C 1 276 ? 111.250 55.725 97.680 1.00 109.55 276 GLN C C 1
ATOM 3520 O O . GLN C 1 276 ? 111.837 56.695 98.175 1.00 109.55 276 GLN C O 1
ATOM 3526 N N . LEU C 1 277 ? 110.247 55.870 96.815 1.00 110.37 277 LEU C N 1
ATOM 3527 C CA . LEU C 1 277 ? 109.799 57.203 96.430 1.00 110.37 277 LEU C CA 1
ATOM 3528 C C . LEU C 1 277 ? 109.267 57.974 97.630 1.00 110.37 277 LEU C C 1
ATOM 3529 O O . LEU C 1 277 ? 109.586 59.156 97.805 1.00 110.37 277 LEU C O 1
ATOM 3534 N N . ASN C 1 278 ? 108.458 57.325 98.469 1.00 111.13 278 ASN C N 1
ATOM 3535 C CA . ASN C 1 278 ? 107.989 57.982 99.683 1.00 111.13 278 ASN C CA 1
ATOM 3536 C C . ASN C 1 278 ? 109.162 58.398 100.557 1.00 111.13 278 ASN C C 1
ATOM 3537 O O . ASN C 1 278 ? 109.072 59.375 101.309 1.00 111.13 278 ASN C O 1
ATOM 3542 N N . SER C 1 279 ? 110.274 57.669 100.468 1.00 115.31 279 SER C N 1
ATOM 3543 C CA . SER C 1 279 ? 111.461 58.052 101.223 1.00 115.31 279 SER C CA 1
ATOM 3544 C C . SER C 1 279 ? 111.961 59.426 100.798 1.00 115.31 279 SER C C 1
ATOM 3545 O O . SER C 1 279 ? 112.440 60.205 101.630 1.00 115.31 279 SER C O 1
ATOM 3548 N N . LYS C 1 280 ? 111.862 59.741 99.510 1.00 118.26 280 LYS C N 1
ATOM 3549 C CA . LYS C 1 280 ? 112.321 61.024 99.002 1.00 118.26 280 LYS C CA 1
ATOM 3550 C C . LYS C 1 280 ? 111.239 62.083 99.194 1.00 118.26 280 LYS C C 1
ATOM 3551 O O . LYS C 1 280 ? 110.226 61.865 99.864 1.00 118.26 280 LYS C O 1
ATOM 3557 N N . ALA C 1 281 ? 111.456 63.250 98.593 1.00 124.59 281 ALA C N 1
ATOM 3558 C CA . ALA C 1 281 ? 110.548 64.380 98.710 1.00 124.59 281 ALA C CA 1
ATOM 3559 C C . ALA C 1 281 ? 109.880 64.657 97.372 1.00 124.59 281 ALA C C 1
ATOM 3560 O O . ALA C 1 281 ? 110.527 64.612 96.322 1.00 124.59 281 ALA C O 1
ATOM 3562 N N . ASN C 1 282 ? 108.580 64.929 97.416 1.00 126.64 282 ASN C N 1
ATOM 3563 C CA . ASN C 1 282 ? 107.878 65.393 96.230 1.00 126.64 282 ASN C CA 1
ATOM 3564 C C . ASN C 1 282 ? 108.442 66.737 95.791 1.00 126.64 282 ASN C C 1
ATOM 3565 O O . ASN C 1 282 ? 108.861 67.558 96.611 1.00 126.64 282 ASN C O 1
ATOM 3570 N N . LEU C 1 283 ? 108.458 66.960 94.477 1.00 126.34 283 LEU C N 1
ATOM 3571 C CA . LEU C 1 283 ? 109.003 68.210 93.963 1.00 126.34 283 LEU C CA 1
ATOM 3572 C C . LEU C 1 283 ? 108.225 69.412 94.480 1.00 126.34 283 LEU C C 1
ATOM 3573 O O . LEU C 1 283 ? 108.827 70.419 94.868 1.00 126.34 283 LEU C O 1
ATOM 3578 N N . ASN C 1 284 ? 106.898 69.326 94.502 1.00 129.45 284 ASN C N 1
ATOM 3579 C CA . ASN C 1 284 ? 106.040 70.397 94.987 1.00 129.45 284 ASN C CA 1
ATOM 3580 C C . ASN C 1 284 ? 105.608 70.096 96.414 1.00 129.45 284 ASN C C 1
ATOM 3581 O O . ASN C 1 284 ? 105.440 68.931 96.789 1.00 129.45 284 ASN C O 1
ATOM 3586 N N . GLY C 1 285 ? 105.430 71.149 97.208 1.00 130.82 285 GLY C N 1
ATOM 3587 C CA . GLY C 1 285 ? 105.043 70.965 98.594 1.00 130.82 285 GLY C CA 1
ATOM 3588 C C . GLY C 1 285 ? 105.989 70.080 99.369 1.00 130.82 285 GLY C C 1
ATOM 3589 O O . GLY C 1 285 ? 105.562 69.381 100.294 1.00 130.82 285 GLY C O 1
ATOM 3590 N N . ALA C 1 286 ? 107.271 70.087 99.014 1.00 131.81 286 ALA C N 1
ATOM 3591 C CA . ALA C 1 286 ? 108.234 69.233 99.689 1.00 131.81 286 ALA C CA 1
ATOM 3592 C C . ALA C 1 286 ? 108.336 69.603 101.161 1.00 131.81 286 ALA C C 1
ATOM 3593 O O . ALA C 1 286 ? 108.411 70.780 101.519 1.00 131.81 286 ALA C O 1
ATOM 3595 N N . VAL C 1 287 ? 108.340 68.582 102.017 1.00 135.00 287 VAL C N 1
ATOM 3596 C CA . VAL C 1 287 ? 108.598 68.750 103.440 1.00 135.00 287 VAL C CA 1
ATOM 3597 C C . VAL C 1 287 ? 109.753 67.833 103.809 1.00 135.00 287 VAL C C 1
ATOM 3598 O O . VAL C 1 287 ? 109.910 66.740 103.263 1.00 135.00 287 VAL C O 1
ATOM 3602 N N . LEU C 1 288 ? 110.567 68.292 104.749 1.00 136.37 288 LEU C N 1
ATOM 3603 C CA . LEU C 1 288 ? 111.814 67.613 105.080 1.00 136.37 288 LEU C CA 1
ATOM 3604 C C . LEU C 1 288 ? 112.149 67.922 106.532 1.00 136.37 288 LEU C C 1
ATOM 3605 O O . LEU C 1 288 ? 111.453 68.690 107.204 1.00 136.37 288 LEU C O 1
ATOM 3610 N N . VAL C 1 289 ? 113.231 67.317 107.011 1.00 136.09 289 VAL C N 1
ATOM 3611 C CA . VAL C 1 289 ? 113.688 67.510 108.381 1.00 136.09 289 VAL C CA 1
ATOM 3612 C C . VAL C 1 289 ? 115.200 67.357 108.400 1.00 136.09 289 VAL C C 1
ATOM 3613 O O . VAL C 1 289 ? 115.754 66.466 107.750 1.00 136.09 289 VAL C O 1
ATOM 3617 N N . ASN C 1 290 ? 115.866 68.229 109.151 1.00 136.78 290 ASN C N 1
ATOM 3618 C CA . ASN C 1 290 ? 117.322 68.234 109.248 1.00 136.78 290 ASN C CA 1
ATOM 3619 C C . ASN C 1 290 ? 117.953 68.214 107.857 1.00 136.78 290 ASN C C 1
ATOM 3620 O O . ASN C 1 290 ? 118.705 67.310 107.488 1.00 136.78 290 ASN C O 1
ATOM 3625 N N . ALA C 1 291 ? 117.621 69.241 107.084 1.00 140.70 291 ALA C N 1
ATOM 3626 C CA . ALA C 1 291 ? 118.140 69.426 105.739 1.00 140.70 291 ALA C CA 1
ATOM 3627 C C . ALA C 1 291 ? 119.085 70.618 105.731 1.00 140.70 291 ALA C C 1
ATOM 3628 O O . ALA C 1 291 ? 118.797 71.652 106.342 1.00 140.70 291 ALA C O 1
ATOM 3630 N N . THR C 1 292 ? 120.214 70.474 105.042 1.00 146.38 292 THR C N 1
ATOM 3631 C CA . THR C 1 292 ? 121.248 71.494 105.100 1.00 146.38 292 THR C CA 1
ATOM 3632 C C . THR C 1 292 ? 122.044 71.502 103.804 1.00 146.38 292 THR C C 1
ATOM 3633 O O . THR C 1 292 ? 122.146 70.491 103.104 1.00 146.38 292 THR C O 1
ATOM 3637 N N . THR C 1 293 ? 122.610 72.667 103.500 1.00 148.98 293 THR C N 1
ATOM 3638 C CA . THR C 1 293 ? 123.467 72.881 102.343 1.00 148.98 293 THR C CA 1
ATOM 3639 C C . THR C 1 293 ? 124.743 73.570 102.806 1.00 148.98 293 THR C C 1
ATOM 3640 O O . THR C 1 293 ? 125.006 73.696 104.005 1.00 148.98 293 THR C O 1
ATOM 3644 N N . ALA C 1 294 ? 125.545 74.014 101.844 1.00 151.00 294 ALA C N 1
ATOM 3645 C CA . ALA C 1 294 ? 126.686 74.864 102.147 1.00 151.00 294 ALA C CA 1
ATOM 3646 C C . ALA C 1 294 ? 126.266 76.321 102.026 1.00 151.00 294 ALA C C 1
ATOM 3647 O O . ALA C 1 294 ? 125.663 76.721 101.025 1.00 151.00 294 ALA C O 1
ATOM 3649 N N . THR C 1 295 ? 126.581 77.110 103.042 1.00 156.12 295 THR C N 1
ATOM 3650 C CA . THR C 1 295 ? 126.144 78.497 103.071 1.00 156.12 295 THR C CA 1
ATOM 3651 C C . THR C 1 295 ? 126.665 79.236 101.844 1.00 156.12 295 THR C C 1
ATOM 3652 O O . THR C 1 295 ? 127.877 79.206 101.583 1.00 156.12 295 THR C O 1
ATOM 3656 N N . PRO C 1 296 ? 125.810 79.902 101.074 1.00 156.16 296 PRO C N 1
ATOM 3657 C CA . PRO C 1 296 ? 126.299 80.688 99.945 1.00 156.16 296 PRO C CA 1
ATOM 3658 C C . PRO C 1 296 ? 126.993 81.946 100.431 1.00 156.16 296 PRO C C 1
ATOM 3659 O O . PRO C 1 296 ? 126.818 82.351 101.590 1.00 156.16 296 PRO C O 1
ATOM 3663 N N . PRO C 1 297 ? 127.788 82.592 99.581 1.00 161.61 297 PRO C N 1
ATOM 3664 C CA . PRO C 1 297 ? 128.494 83.799 100.019 1.00 161.61 297 PRO C CA 1
ATOM 3665 C C . PRO C 1 297 ? 127.518 84.878 100.457 1.00 161.61 297 PRO C C 1
ATOM 3666 O O . PRO C 1 297 ? 126.409 84.995 99.933 1.00 161.61 297 PRO C O 1
ATOM 3670 N N . ILE C 1 298 ? 127.947 85.673 101.439 1.00 167.83 298 ILE C N 1
ATOM 3671 C CA . ILE C 1 298 ? 127.072 86.691 102.006 1.00 167.83 298 ILE C CA 1
ATOM 3672 C C . ILE C 1 298 ? 126.598 87.659 100.938 1.00 167.83 298 ILE C C 1
ATOM 3673 O O . ILE C 1 298 ? 125.438 88.081 100.954 1.00 167.83 298 ILE C O 1
ATOM 3678 N N . SER C 1 299 ? 127.468 88.022 100.003 1.00 166.75 299 SER C N 1
ATOM 3679 C CA . SER C 1 299 ? 127.103 88.892 98.896 1.00 166.75 299 SER C CA 1
ATOM 3680 C C . SER C 1 299 ? 126.136 88.232 97.926 1.00 166.75 299 SER C C 1
ATOM 3681 O O . SER C 1 299 ? 125.606 88.916 97.044 1.00 166.75 299 SER C O 1
ATOM 3684 N N . ASP C 1 300 ? 125.903 86.928 98.057 1.00 162.32 300 ASP C N 1
ATOM 3685 C CA . ASP C 1 300 ? 125.044 86.225 97.115 1.00 162.32 300 ASP C CA 1
ATOM 3686 C C . ASP C 1 300 ? 123.697 86.923 97.004 1.00 162.32 300 ASP C C 1
ATOM 3687 O O . ASP C 1 300 ? 123.065 87.254 98.011 1.00 162.32 300 ASP C O 1
ATOM 3692 N N . ASN C 1 301 ? 123.261 87.147 95.766 1.00 162.20 301 ASN C N 1
ATOM 3693 C CA . ASN C 1 301 ? 121.960 87.739 95.465 1.00 162.20 301 ASN C CA 1
ATOM 3694 C C . ASN C 1 301 ? 121.342 86.878 94.370 1.00 162.20 301 ASN C C 1
ATOM 3695 O O . ASN C 1 301 ? 121.506 87.155 93.180 1.00 162.20 301 ASN C O 1
ATOM 3700 N N . ASP C 1 302 ? 120.630 85.833 94.775 1.00 157.55 302 ASP C N 1
ATOM 3701 C CA . ASP C 1 302 ? 119.969 84.946 93.832 1.00 157.55 302 ASP C CA 1
ATOM 3702 C C . ASP C 1 302 ? 118.804 84.273 94.544 1.00 157.55 302 ASP C C 1
ATOM 3703 O O . ASP C 1 302 ? 118.471 84.611 95.683 1.00 157.55 302 ASP C O 1
ATOM 3708 N N . THR C 1 303 ? 118.198 83.296 93.876 1.00 151.21 303 THR C N 1
ATOM 3709 C CA . THR C 1 303 ? 117.077 82.555 94.430 1.00 151.21 303 THR C CA 1
ATOM 3710 C C . THR C 1 303 ? 117.523 81.334 95.222 1.00 151.21 303 THR C C 1
ATOM 3711 O O . THR C 1 303 ? 116.680 80.530 95.634 1.00 151.21 303 THR C O 1
ATOM 3715 N N . SER C 1 304 ? 118.825 81.177 95.439 1.00 150.36 304 SER C N 1
ATOM 3716 C CA . SER C 1 304 ? 119.333 80.065 96.223 1.00 150.36 304 SER C CA 1
ATOM 3717 C C . SER C 1 304 ? 118.940 80.223 97.688 1.00 150.36 304 SER C C 1
ATOM 3718 O O . SER C 1 304 ? 118.707 81.328 98.184 1.00 150.36 304 SER C O 1
ATOM 3721 N N . LEU C 1 305 ? 118.868 79.091 98.383 1.00 148.46 305 LEU C N 1
ATOM 3722 C CA . LEU C 1 305 ? 118.468 79.084 99.782 1.00 148.46 305 LEU C CA 1
ATOM 3723 C C . LEU C 1 305 ? 119.538 79.742 100.639 1.00 148.46 305 LEU C C 1
ATOM 3724 O O . LEU C 1 305 ? 120.721 79.734 100.288 1.00 148.46 305 LEU C O 1
ATOM 3729 N N . ALA C 1 306 ? 119.117 80.311 101.764 1.00 154.73 306 ALA C N 1
ATOM 3730 C CA . ALA C 1 306 ? 120.028 80.835 102.770 1.00 154.73 306 ALA C CA 1
ATOM 3731 C C . ALA C 1 306 ? 119.938 79.953 104.009 1.00 154.73 306 ALA C C 1
ATOM 3732 O O . ALA C 1 306 ? 118.839 79.573 104.427 1.00 154.73 306 ALA C O 1
ATOM 3734 N N . THR C 1 307 ? 121.089 79.626 104.586 1.00 156.37 307 THR C N 1
ATOM 3735 C CA . THR C 1 307 ? 121.120 78.840 105.807 1.00 156.37 307 THR C CA 1
ATOM 3736 C C . THR C 1 307 ? 121.121 79.761 107.023 1.00 156.37 307 THR C C 1
ATOM 3737 O O . THR C 1 307 ? 121.407 80.958 106.933 1.00 156.37 307 THR C O 1
ATOM 3741 N N . THR C 1 308 ? 120.800 79.182 108.182 1.00 159.75 308 THR C N 1
ATOM 3742 C CA . THR C 1 308 ? 120.800 79.964 109.414 1.00 159.75 308 THR C CA 1
ATOM 3743 C C . THR C 1 308 ? 122.118 80.706 109.581 1.00 159.75 308 THR C C 1
ATOM 3744 O O . THR C 1 308 ? 122.138 81.883 109.965 1.00 159.75 308 THR C O 1
ATOM 3748 N N . GLN C 1 309 ? 123.232 80.034 109.290 1.00 159.35 309 GLN C N 1
ATOM 3749 C CA . GLN C 1 309 ? 124.523 80.711 109.298 1.00 159.35 309 GLN C CA 1
ATOM 3750 C C . GLN C 1 309 ? 124.516 81.905 108.354 1.00 159.35 309 GLN C C 1
ATOM 3751 O O . GLN C 1 309 ? 125.106 82.949 108.657 1.00 159.35 309 GLN C O 1
ATOM 3757 N N . HIS C 1 310 ? 123.859 81.770 107.202 1.00 159.21 310 HIS C N 1
ATOM 3758 C CA . HIS C 1 310 ? 123.864 82.854 106.228 1.00 159.21 310 HIS C CA 1
ATOM 3759 C C . HIS C 1 310 ? 123.163 84.088 106.775 1.00 159.21 310 HIS C C 1
ATOM 3760 O O . HIS C 1 310 ? 123.669 85.207 106.651 1.00 159.21 310 HIS C O 1
ATOM 3767 N N . VAL C 1 311 ? 121.985 83.908 107.374 1.00 163.10 311 VAL C N 1
ATOM 3768 C CA . VAL C 1 311 ? 121.272 85.051 107.937 1.00 163.10 311 VAL C CA 1
ATOM 3769 C C . VAL C 1 311 ? 122.048 85.632 109.111 1.00 163.10 311 VAL C C 1
ATOM 3770 O O . VAL C 1 311 ? 122.124 86.857 109.278 1.00 163.10 311 VAL C O 1
ATOM 3774 N N . ARG C 1 312 ? 122.635 84.768 109.941 1.00 170.40 312 ARG C N 1
ATOM 3775 C CA . ARG C 1 312 ? 123.492 85.248 111.019 1.00 170.40 312 ARG C CA 1
ATOM 3776 C C . ARG C 1 312 ? 124.568 86.177 110.479 1.00 170.40 312 ARG C C 1
ATOM 3777 O O . ARG C 1 312 ? 124.764 87.286 110.987 1.00 170.40 312 ARG C O 1
ATOM 3785 N N . SER C 1 313 ? 125.277 85.734 109.442 1.00 172.07 313 SER C N 1
ATOM 3786 C CA . SER C 1 313 ? 126.330 86.558 108.863 1.00 172.07 313 SER C CA 1
ATOM 3787 C C . SER C 1 313 ? 125.764 87.841 108.270 1.00 172.07 313 SER C C 1
ATOM 3788 O O . SER C 1 313 ? 126.341 88.921 108.441 1.00 172.07 313 SER C O 1
ATOM 3791 N N . PHE C 1 314 ? 124.635 87.745 107.567 1.00 177.16 314 PHE C N 1
ATOM 3792 C CA . PHE C 1 314 ? 124.118 88.901 106.845 1.00 177.16 314 PHE C CA 1
ATOM 3793 C C . PHE C 1 314 ? 123.683 90.000 107.803 1.00 177.16 314 PHE C C 1
ATOM 3794 O O . PHE C 1 314 ? 124.078 91.161 107.650 1.00 177.16 314 PHE C O 1
ATOM 3802 N N . ASN C 1 315 ? 122.867 89.656 108.802 1.00 181.38 315 ASN C N 1
ATOM 3803 C CA . ASN C 1 315 ? 122.387 90.683 109.720 1.00 181.38 315 ASN C CA 1
ATOM 3804 C C . ASN C 1 315 ? 123.551 91.394 110.391 1.00 181.38 315 ASN C C 1
ATOM 3805 O O . ASN C 1 315 ? 123.556 92.625 110.508 1.00 181.38 315 ASN C O 1
ATOM 3810 N N . HIS C 1 316 ? 124.553 90.635 110.834 1.00 184.90 316 HIS C N 1
ATOM 3811 C CA . HIS C 1 316 ? 125.739 91.247 111.416 1.00 184.90 316 HIS C CA 1
ATOM 3812 C C . HIS C 1 316 ? 126.484 92.103 110.400 1.00 184.90 316 HIS C C 1
ATOM 3813 O O . HIS C 1 316 ? 127.244 92.998 110.786 1.00 184.90 316 HIS C O 1
ATOM 3820 N N . SER C 1 317 ? 126.281 91.851 109.108 1.00 188.02 317 SER C N 1
ATOM 3821 C CA . SER C 1 317 ? 127.013 92.568 108.072 1.00 188.02 317 SER C CA 1
ATOM 3822 C C . SER C 1 317 ? 126.363 93.888 107.682 1.00 188.02 317 SER C C 1
ATOM 3823 O O . SER C 1 317 ? 126.913 94.599 106.836 1.00 188.02 317 SER C O 1
ATOM 3826 N N . ARG C 1 318 ? 125.220 94.232 108.264 1.00 190.00 318 ARG C N 1
ATOM 3827 C CA . ARG C 1 318 ? 124.596 95.521 107.976 1.00 190.00 318 ARG C CA 1
ATOM 3828 C C . ARG C 1 318 ? 125.262 96.662 108.705 1.00 190.00 318 ARG C C 1
ATOM 3829 O O . ARG C 1 318 ? 124.897 97.822 108.467 1.00 190.00 318 ARG C O 1
ATOM 3837 N N . LEU C 1 319 ? 126.226 96.377 109.582 1.00 204.36 319 LEU C N 1
ATOM 3838 C CA . LEU C 1 319 ? 126.912 97.433 110.313 1.00 204.36 319 LEU C CA 1
ATOM 3839 C C . LEU C 1 319 ? 127.703 98.357 109.404 1.00 204.36 319 LEU C C 1
ATOM 3840 O O . LEU C 1 319 ? 128.025 99.477 109.813 1.00 204.36 319 LEU C O 1
ATOM 3845 N N . ALA C 1 320 ? 128.039 97.918 108.196 1.00 211.98 320 ALA C N 1
ATOM 3846 C CA . ALA C 1 320 ? 128.782 98.747 107.245 1.00 211.98 320 ALA C CA 1
ATOM 3847 C C . ALA C 1 320 ? 130.142 99.034 107.880 1.00 211.98 320 ALA C C 1
ATOM 3848 O O . ALA C 1 320 ? 130.899 98.084 108.137 1.00 211.98 320 ALA C O 1
ATOM 3850 N N . PHE C 1 321 ? 130.488 100.288 108.151 1.00 224.40 321 PHE C N 1
ATOM 3851 C CA . PHE C 1 321 ? 131.790 100.662 108.682 1.00 224.40 321 PHE C CA 1
ATOM 3852 C C . PHE C 1 321 ? 131.651 101.254 110.077 1.00 224.40 321 PHE C C 1
ATOM 3853 O O . PHE C 1 321 ? 130.554 101.557 110.552 1.00 224.40 321 PHE C O 1
ATOM 3861 N N . ASN C 1 322 ? 132.798 101.422 110.730 1.00 224.06 322 ASN C N 1
ATOM 3862 C CA . ASN C 1 322 ? 132.861 102.095 112.018 1.00 224.06 322 ASN C CA 1
ATOM 3863 C C . ASN C 1 322 ? 134.271 102.625 112.217 1.00 224.06 322 ASN C C 1
ATOM 3864 O O . ASN C 1 322 ? 135.246 101.921 111.948 1.00 224.06 322 ASN C O 1
ATOM 3869 N N . ALA C 1 323 ? 134.369 103.865 112.691 1.00 233.55 323 ALA C N 1
ATOM 3870 C CA . ALA C 1 323 ? 135.653 104.497 112.951 1.00 233.55 323 ALA C CA 1
ATOM 3871 C C . ALA C 1 323 ? 135.545 105.345 114.208 1.00 233.55 323 ALA C C 1
ATOM 3872 O O . ALA C 1 323 ? 134.470 105.835 114.562 1.00 233.55 323 ALA C O 1
ATOM 3874 N N . PHE C 1 324 ? 136.681 105.516 114.882 1.00 240.37 324 PHE C N 1
ATOM 3875 C CA . PHE C 1 324 ? 136.718 106.260 116.132 1.00 240.37 324 PHE C CA 1
ATOM 3876 C C . PHE C 1 324 ? 138.129 106.776 116.365 1.00 240.37 324 PHE C C 1
ATOM 3877 O O . PHE C 1 324 ? 139.098 106.188 115.878 1.00 240.37 324 PHE C O 1
ATOM 3885 N N . ARG C 1 325 ? 138.233 107.875 117.108 1.00 244.04 325 ARG C N 1
ATOM 3886 C CA . ARG C 1 325 ? 139.510 108.433 117.527 1.00 244.04 325 ARG C CA 1
ATOM 3887 C C . ARG C 1 325 ? 139.570 108.459 119.046 1.00 244.04 325 ARG C C 1
ATOM 3888 O O . ARG C 1 325 ? 138.645 108.950 119.700 1.00 244.04 325 ARG C O 1
ATOM 3896 N N . GLY C 1 326 ? 140.667 107.941 119.602 1.00 243.81 326 GLY C N 1
ATOM 3897 C CA . GLY C 1 326 ? 140.902 107.980 121.025 1.00 243.81 326 GLY C CA 1
ATOM 3898 C C . GLY C 1 326 ? 141.954 109.016 121.360 1.00 243.81 326 GLY C C 1
ATOM 3899 O O . GLY C 1 326 ? 143.136 108.835 121.058 1.00 243.81 326 GLY C O 1
ATOM 3900 N N . GLY C 1 327 ? 141.517 110.107 121.990 1.00 245.96 327 GLY C N 1
ATOM 3901 C CA . GLY C 1 327 ? 142.394 111.204 122.341 1.00 245.96 327 GLY C CA 1
ATOM 3902 C C . GLY C 1 327 ? 141.839 112.534 121.862 1.00 245.96 327 GLY C C 1
ATOM 3903 O O . GLY C 1 327 ? 140.620 112.725 121.781 1.00 245.96 327 GLY C O 1
ATOM 3904 N N . GLN C 1 328 ? 142.750 113.447 121.538 1.00 249.08 328 GLN C N 1
ATOM 3905 C CA . GLN C 1 328 ? 142.398 114.796 121.127 1.00 249.08 328 GLN C CA 1
ATOM 3906 C C . GLN C 1 328 ? 142.964 115.086 119.744 1.00 249.08 328 GLN C C 1
ATOM 3907 O O . GLN C 1 328 ? 144.055 114.628 119.391 1.00 249.08 328 GLN C O 1
ATOM 3913 N N . GLN C 1 329 ? 142.206 115.851 118.963 1.00 249.13 329 GLN C N 1
ATOM 3914 C CA . GLN C 1 329 ? 142.626 116.308 117.646 1.00 249.13 329 GLN C CA 1
ATOM 3915 C C . GLN C 1 329 ? 142.559 117.828 117.593 1.00 249.13 329 GLN C C 1
ATOM 3916 O O . GLN C 1 329 ? 141.539 118.427 117.947 1.00 249.13 329 GLN C O 1
ATOM 3922 N N . GLY C 1 330 ? 143.651 118.447 117.149 1.00 250.50 330 GLY C N 1
ATOM 3923 C CA . GLY C 1 330 ? 143.693 119.892 117.052 1.00 250.50 330 GLY C CA 1
ATOM 3924 C C . GLY C 1 330 ? 142.815 120.419 115.933 1.00 250.50 330 GLY C C 1
ATOM 3925 O O . GLY C 1 330 ? 142.456 119.706 114.997 1.00 250.50 330 GLY C O 1
ATOM 3926 N N . VAL C 1 331 ? 142.466 121.694 116.041 1.00 251.70 331 VAL C N 1
ATOM 3927 C CA . VAL C 1 331 ? 141.658 122.394 115.047 1.00 251.70 331 VAL C CA 1
ATOM 3928 C C . VAL C 1 331 ? 142.522 123.494 114.438 1.00 251.70 331 VAL C C 1
ATOM 3929 O O . VAL C 1 331 ? 143.095 124.302 115.180 1.00 251.70 331 VAL C O 1
ATOM 3933 N N . PRO C 1 332 ? 142.648 123.569 113.109 1.00 253.44 332 PRO C N 1
ATOM 3934 C CA . PRO C 1 332 ? 143.520 124.599 112.528 1.00 253.44 332 PRO C CA 1
ATOM 3935 C C . PRO C 1 332 ? 142.976 126.007 112.670 1.00 253.44 332 PRO C C 1
ATOM 3936 O O . PRO C 1 332 ? 143.720 126.906 113.078 1.00 253.44 332 PRO C O 1
ATOM 3940 N N . SER C 1 333 ? 141.703 126.227 112.351 1.00 255.36 333 SER C N 1
ATOM 3941 C CA . SER C 1 333 ? 141.144 127.575 112.302 1.00 255.36 333 SER C CA 1
ATOM 3942 C C . SER C 1 333 ? 139.715 127.546 112.817 1.00 255.36 333 SER C C 1
ATOM 3943 O O . SER C 1 333 ? 138.911 126.724 112.369 1.00 255.36 333 SER C O 1
ATOM 3946 N N . LEU C 1 334 ? 139.408 128.440 113.752 1.00 254.91 334 LEU C N 1
ATOM 3947 C CA . LEU C 1 334 ? 138.061 128.578 114.302 1.00 254.91 334 LEU C CA 1
ATOM 3948 C C . LEU C 1 334 ? 137.284 129.679 113.585 1.00 254.91 334 LEU C C 1
ATOM 3949 O O . LEU C 1 334 ? 136.727 130.582 114.208 1.00 254.91 334 LEU C O 1
ATOM 3954 N N . SER C 1 335 ? 137.258 129.616 112.257 1.00 256.57 335 SER C N 1
ATOM 3955 C CA . SER C 1 335 ? 136.619 130.641 111.439 1.00 256.57 335 SER C CA 1
ATOM 3956 C C . SER C 1 335 ? 135.835 129.996 110.301 1.00 256.57 335 SER C C 1
ATOM 3957 O O . SER C 1 335 ? 135.905 130.421 109.147 1.00 256.57 335 SER C O 1
ATOM 3960 N N . TYR C 1 336 ? 135.079 128.946 110.617 1.00 257.04 336 TYR C N 1
ATOM 3961 C CA . TYR C 1 336 ? 134.298 128.216 109.619 1.00 257.04 336 TYR C CA 1
ATOM 3962 C C . TYR C 1 336 ? 135.204 127.662 108.519 1.00 257.04 336 TYR C C 1
ATOM 3963 O O . TYR C 1 336 ? 134.918 127.763 107.324 1.00 257.04 336 TYR C O 1
ATOM 3972 N N . VAL C 1 337 ? 136.314 127.068 108.947 1.00 256.84 337 VAL C N 1
ATOM 3973 C CA . VAL C 1 337 ? 137.272 126.434 108.050 1.00 256.84 337 VAL C CA 1
ATOM 3974 C C . VAL C 1 337 ? 137.035 124.933 108.091 1.00 256.84 337 VAL C C 1
ATOM 3975 O O . VAL C 1 337 ? 137.210 124.298 109.137 1.00 256.84 337 VAL C O 1
ATOM 3979 N N . THR C 1 338 ? 136.631 124.369 106.956 1.00 252.53 338 THR C N 1
ATOM 3980 C CA . THR C 1 338 ? 136.363 122.940 106.888 1.00 252.53 338 THR C CA 1
ATOM 3981 C C . THR C 1 338 ? 137.612 122.153 107.257 1.00 252.53 338 THR C C 1
ATOM 3982 O O . THR C 1 338 ? 138.718 122.473 106.812 1.00 252.53 338 THR C O 1
ATOM 3986 N N . THR C 1 339 ? 137.432 121.122 108.077 1.00 251.55 339 THR C N 1
ATOM 3987 C CA . THR C 1 339 ? 138.531 120.262 108.484 1.00 251.55 339 THR C CA 1
ATOM 3988 C C . THR C 1 339 ? 137.999 118.849 108.652 1.00 251.55 339 THR C C 1
ATOM 3989 O O . THR C 1 339 ? 136.852 118.648 109.060 1.00 251.55 339 THR C O 1
ATOM 3993 N N . THR C 1 340 ? 138.842 117.872 108.334 1.00 246.31 340 THR C N 1
ATOM 3994 C CA . THR C 1 340 ? 138.447 116.472 108.372 1.00 246.31 340 THR C CA 1
ATOM 3995 C C . THR C 1 340 ? 138.972 115.816 109.642 1.00 246.31 340 THR C C 1
ATOM 3996 O O . THR C 1 340 ? 140.178 115.832 109.906 1.00 246.31 340 THR C O 1
ATOM 4000 N N . ALA C 1 341 ? 138.062 115.239 110.421 1.00 246.41 341 ALA C N 1
ATOM 4001 C CA . ALA C 1 341 ? 138.444 114.511 111.621 1.00 246.41 341 ALA C CA 1
ATOM 4002 C C . ALA C 1 341 ? 139.212 113.253 111.244 1.00 246.41 341 ALA C C 1
ATOM 4003 O O . ALA C 1 341 ? 138.996 112.675 110.175 1.00 246.41 341 ALA C O 1
ATOM 4005 N N . GLN C 1 342 ? 140.110 112.830 112.124 1.00 243.60 342 GLN C N 1
ATOM 4006 C CA . GLN C 1 342 ? 140.921 111.646 111.892 1.00 243.60 342 GLN C CA 1
ATOM 4007 C C . GLN C 1 342 ? 140.428 110.501 112.769 1.00 243.60 342 GLN C C 1
ATOM 4008 O O . GLN C 1 342 ? 139.546 110.663 113.616 1.00 243.60 342 GLN C O 1
ATOM 4014 N N . PHE C 1 343 ? 141.013 109.324 112.553 1.00 240.44 343 PHE C N 1
ATOM 4015 C CA . PHE C 1 343 ? 140.609 108.116 113.259 1.00 240.44 343 PHE C CA 1
ATOM 4016 C C . PHE C 1 343 ? 141.807 107.188 113.357 1.00 240.44 343 PHE C C 1
ATOM 4017 O O . PHE C 1 343 ? 142.346 106.761 112.332 1.00 240.44 343 PHE C O 1
ATOM 4025 N N . ASN C 1 344 ? 142.216 106.877 114.583 1.00 240.41 344 ASN C N 1
ATOM 4026 C CA . ASN C 1 344 ? 143.316 105.952 114.808 1.00 240.41 344 ASN C CA 1
ATOM 4027 C C . ASN C 1 344 ? 142.923 104.502 114.564 1.00 240.41 344 ASN C C 1
ATOM 4028 O O . ASN C 1 344 ? 143.808 103.659 114.385 1.00 240.41 344 ASN C O 1
ATOM 4033 N N . SER C 1 345 ? 141.628 104.196 114.552 1.00 237.52 345 SER C N 1
ATOM 4034 C CA . SER C 1 345 ? 141.157 102.839 114.320 1.00 237.52 345 SER C CA 1
ATOM 4035 C C . SER C 1 345 ? 139.840 102.907 113.563 1.00 237.52 345 SER C C 1
ATOM 4036 O O . SER C 1 345 ? 139.111 103.897 113.666 1.00 237.52 345 SER C O 1
ATOM 4039 N N . SER C 1 346 ? 139.542 101.853 112.810 1.00 229.19 346 SER C N 1
ATOM 4040 C CA . SER C 1 346 ? 138.294 101.786 112.065 1.00 229.19 346 SER C CA 1
ATOM 4041 C C . SER C 1 346 ? 138.056 100.344 111.642 1.00 229.19 346 SER C C 1
ATOM 4042 O O . SER C 1 346 ? 138.981 99.531 111.580 1.00 229.19 346 SER C O 1
ATOM 4045 N N . SER C 1 347 ? 136.794 100.042 111.350 1.00 222.98 347 SER C N 1
ATOM 4046 C CA . SER C 1 347 ? 136.386 98.713 110.924 1.00 222.98 347 SER C CA 1
ATOM 4047 C C . SER C 1 347 ? 135.370 98.846 109.800 1.00 222.98 347 SER C C 1
ATOM 4048 O O . SER C 1 347 ? 134.659 99.848 109.693 1.00 222.98 347 SER C O 1
ATOM 4051 N N . VAL C 1 348 ? 135.308 97.815 108.957 1.00 220.23 348 VAL C N 1
ATOM 4052 C CA . VAL C 1 348 ? 134.452 97.820 107.779 1.00 220.23 348 VAL C CA 1
ATOM 4053 C C . VAL C 1 348 ? 133.946 96.411 107.510 1.00 220.23 348 VAL C C 1
ATOM 4054 O O . VAL C 1 348 ? 134.666 95.423 107.668 1.00 220.23 348 VAL C O 1
ATOM 4058 N N . ARG C 1 349 ? 132.684 96.330 107.095 1.00 210.58 349 ARG C N 1
ATOM 4059 C CA . ARG C 1 349 ? 132.146 95.068 106.611 1.00 210.58 349 ARG C CA 1
ATOM 4060 C C . ARG C 1 349 ? 132.960 94.589 105.418 1.00 210.58 349 ARG C C 1
ATOM 4061 O O . ARG C 1 349 ? 133.350 95.378 104.554 1.00 210.58 349 ARG C O 1
ATOM 4069 N N . SER C 1 350 ? 133.219 93.288 105.372 1.00 202.47 350 SER C N 1
ATOM 4070 C CA . SER C 1 350 ? 134.049 92.699 104.333 1.00 202.47 350 SER C CA 1
ATOM 4071 C C . SER C 1 350 ? 133.180 92.062 103.258 1.00 202.47 350 SER C C 1
ATOM 4072 O O . SER C 1 350 ? 132.068 91.604 103.533 1.00 202.47 350 SER C O 1
ATOM 4075 N N . GLY C 1 351 ? 133.696 92.038 102.032 1.00 199.66 351 GLY C N 1
ATOM 4076 C CA . GLY C 1 351 ? 133.011 91.389 100.933 1.00 199.66 351 GLY C CA 1
ATOM 4077 C C . GLY C 1 351 ? 132.035 92.255 100.173 1.00 199.66 351 GLY C C 1
ATOM 4078 O O . GLY C 1 351 ? 131.137 91.716 99.516 1.00 199.66 351 GLY C O 1
ATOM 4079 N N . TRP C 1 352 ? 132.173 93.581 100.239 1.00 199.82 352 TRP C N 1
ATOM 4080 C CA . TRP C 1 352 ? 131.271 94.488 99.541 1.00 199.82 352 TRP C CA 1
ATOM 4081 C C . TRP C 1 352 ? 132.003 95.651 98.884 1.00 199.82 352 TRP C C 1
ATOM 4082 O O . TRP C 1 352 ? 131.353 96.606 98.445 1.00 199.82 352 TRP C O 1
ATOM 4093 N N . GLY C 1 353 ? 133.330 95.600 98.806 1.00 211.67 353 GLY C N 1
ATOM 4094 C CA . GLY C 1 353 ? 134.102 96.691 98.255 1.00 211.67 353 GLY C CA 1
ATOM 4095 C C . GLY C 1 353 ? 134.360 97.831 99.212 1.00 211.67 353 GLY C C 1
ATOM 4096 O O . GLY C 1 353 ? 135.014 98.807 98.823 1.00 211.67 353 GLY C O 1
ATOM 4097 N N . ASP C 1 354 ? 133.872 97.746 100.445 1.00 217.74 354 ASP C N 1
ATOM 4098 C CA . ASP C 1 354 ? 134.091 98.802 101.420 1.00 217.74 354 ASP C CA 1
ATOM 4099 C C . ASP C 1 354 ? 135.522 98.759 101.933 1.00 217.74 354 ASP C C 1
ATOM 4100 O O . ASP C 1 354 ? 136.111 97.687 102.091 1.00 217.74 354 ASP C O 1
ATOM 4105 N N . ASN C 1 355 ? 136.079 99.939 102.190 1.00 223.27 355 ASN C N 1
ATOM 4106 C CA . ASN C 1 355 ? 137.418 100.052 102.744 1.00 223.27 355 ASN C CA 1
ATOM 4107 C C . ASN C 1 355 ? 137.546 101.399 103.434 1.00 223.27 355 ASN C C 1
ATOM 4108 O O . ASN C 1 355 ? 137.059 102.412 102.928 1.00 223.27 355 ASN C O 1
ATOM 4113 N N . PHE C 1 356 ? 138.200 101.403 104.590 1.00 228.09 356 PHE C N 1
ATOM 4114 C CA . PHE C 1 356 ? 138.469 102.629 105.329 1.00 228.09 356 PHE C CA 1
ATOM 4115 C C . PHE C 1 356 ? 139.977 102.837 105.360 1.00 228.09 356 PHE C C 1
ATOM 4116 O O . PHE C 1 356 ? 140.721 101.960 105.812 1.00 228.09 356 PHE C O 1
ATOM 4124 N N . SER C 1 357 ? 140.425 103.995 104.882 1.00 231.23 357 SER C N 1
ATOM 4125 C CA . SER C 1 357 ? 141.846 104.286 104.766 1.00 231.23 357 SER C CA 1
ATOM 4126 C C . SER C 1 357 ? 142.065 105.788 104.845 1.00 231.23 357 SER C C 1
ATOM 4127 O O . SER C 1 357 ? 141.263 106.566 104.323 1.00 231.23 357 SER C O 1
ATOM 4130 N N . SER C 1 358 ? 143.157 106.186 105.495 1.00 232.27 358 SER C N 1
ATOM 4131 C CA . SER C 1 358 ? 143.524 107.596 105.605 1.00 232.27 358 SER C CA 1
ATOM 4132 C C . SER C 1 358 ? 142.334 108.426 106.072 1.00 232.27 358 SER C C 1
ATOM 4133 O O . SER C 1 358 ? 142.057 109.508 105.550 1.00 232.27 358 SER C O 1
ATOM 4136 N N . ASN C 1 359 ? 141.621 107.909 107.070 1.00 236.21 359 ASN C N 1
ATOM 4137 C CA . ASN C 1 359 ? 140.410 108.549 107.575 1.00 236.21 359 ASN C CA 1
ATOM 4138 C C . ASN C 1 359 ? 139.410 108.801 106.453 1.00 236.21 359 ASN C C 1
ATOM 4139 O O . ASN C 1 359 ? 138.855 109.895 106.326 1.00 236.21 359 ASN C O 1
ATOM 4144 N N . ARG C 1 360 ? 139.188 107.782 105.630 1.00 232.33 360 ARG C N 1
ATOM 4145 C CA . ARG C 1 360 ? 138.276 107.847 104.499 1.00 232.33 360 ARG C CA 1
ATOM 4146 C C . ARG C 1 360 ? 137.356 106.639 104.537 1.00 232.33 360 ARG C C 1
ATOM 4147 O O . ARG C 1 360 ? 137.812 105.522 104.795 1.00 232.33 360 ARG C O 1
ATOM 4155 N N . TRP C 1 361 ? 136.069 106.859 104.287 1.00 227.69 361 TRP C N 1
ATOM 4156 C CA . TRP C 1 361 ? 135.110 105.767 104.135 1.00 227.69 361 TRP C CA 1
ATOM 4157 C C . TRP C 1 361 ? 134.888 105.540 102.646 1.00 227.69 361 TRP C C 1
ATOM 4158 O O . TRP C 1 361 ? 134.250 106.352 101.973 1.00 227.69 361 TRP C O 1
ATOM 4169 N N . LEU C 1 362 ? 135.412 104.432 102.133 1.00 225.21 362 LEU C N 1
ATOM 4170 C CA . LEU C 1 362 ? 135.079 104.018 100.779 1.00 225.21 362 LEU C CA 1
ATOM 4171 C C . LEU C 1 362 ? 133.713 103.345 100.790 1.00 225.21 362 LEU C C 1
ATOM 4172 O O . LEU C 1 362 ? 133.502 102.365 101.511 1.00 225.21 362 LEU C O 1
ATOM 4177 N N . VAL C 1 363 ? 132.785 103.871 99.995 1.00 227.32 363 VAL C N 1
ATOM 4178 C CA . VAL C 1 363 ? 131.424 103.345 99.948 1.00 227.32 363 VAL C CA 1
ATOM 4179 C C . VAL C 1 363 ? 131.456 102.103 99.062 1.00 227.32 363 VAL C C 1
ATOM 4180 O O . VAL C 1 363 ? 131.313 102.190 97.842 1.00 227.32 363 VAL C O 1
ATOM 4184 N N . GLY C 1 364 ? 131.645 100.937 99.682 1.00 222.61 364 GLY C N 1
ATOM 4185 C CA . GLY C 1 364 ? 131.732 99.709 98.913 1.00 222.61 364 GLY C CA 1
ATOM 4186 C C . GLY C 1 364 ? 130.479 99.418 98.116 1.00 222.61 364 GLY C C 1
ATOM 4187 O O . GLY C 1 364 ? 130.555 98.884 97.006 1.00 222.61 364 GLY C O 1
ATOM 4188 N N . GLU C 1 365 ? 129.313 99.753 98.664 1.00 221.22 365 GLU C N 1
ATOM 4189 C CA . GLU C 1 365 ? 128.047 99.550 97.976 1.00 221.22 365 GLU C CA 1
ATOM 4190 C C . GLU C 1 365 ? 127.154 100.754 98.219 1.00 221.22 365 GLU C C 1
ATOM 4191 O O . GLU C 1 365 ? 127.005 101.198 99.361 1.00 221.22 365 GLU C O 1
ATOM 4197 N N . GLY C 1 366 ? 126.563 101.275 97.148 1.00 225.79 366 GLY C N 1
ATOM 4198 C CA . GLY C 1 366 ? 125.657 102.393 97.281 1.00 225.79 366 GLY C CA 1
ATOM 4199 C C . GLY C 1 366 ? 124.309 101.978 97.835 1.00 225.79 366 GLY C C 1
ATOM 4200 O O . GLY C 1 366 ? 123.999 100.797 97.992 1.00 225.79 366 GLY C O 1
ATOM 4201 N N . GLY C 1 367 ? 123.499 102.978 98.139 1.00 225.41 367 GLY C N 1
ATOM 4202 C CA . GLY C 1 367 ? 122.167 102.752 98.656 1.00 225.41 367 GLY C CA 1
ATOM 4203 C C . GLY C 1 367 ? 121.885 103.693 99.809 1.00 225.41 367 GLY C C 1
ATOM 4204 O O . GLY C 1 367 ? 122.563 104.699 99.996 1.00 225.41 367 GLY C O 1
ATOM 4205 N N . THR C 1 368 ? 120.860 103.341 100.579 1.00 221.25 368 THR C N 1
ATOM 4206 C CA . THR C 1 368 ? 120.497 104.115 101.756 1.00 221.25 368 THR C CA 1
ATOM 4207 C C . THR C 1 368 ? 121.304 103.644 102.958 1.00 221.25 368 THR C C 1
ATOM 4208 O O . THR C 1 368 ? 121.600 102.455 103.101 1.00 221.25 368 THR C O 1
ATOM 4212 N N . TYR C 1 369 ? 121.675 104.589 103.817 1.00 221.82 369 TYR C N 1
ATOM 4213 C CA . TYR C 1 369 ? 122.476 104.281 104.990 1.00 221.82 369 TYR C CA 1
ATOM 4214 C C . TYR C 1 369 ? 122.053 105.173 106.145 1.00 221.82 369 TYR C C 1
ATOM 4215 O O . TYR C 1 369 ? 121.470 106.241 105.945 1.00 221.82 369 TYR C O 1
ATOM 4224 N N . LEU C 1 370 ? 122.355 104.720 107.358 1.00 222.43 370 LEU C N 1
ATOM 4225 C CA . LEU C 1 370 ? 122.135 105.502 108.566 1.00 222.43 370 LEU C CA 1
ATOM 4226 C C . LEU C 1 370 ? 123.491 105.899 109.133 1.00 222.43 370 LEU C C 1
ATOM 4227 O O . LEU C 1 370 ? 124.374 105.050 109.292 1.00 222.43 370 LEU C O 1
ATOM 4232 N N . ILE C 1 371 ? 123.651 107.185 109.433 1.00 232.37 371 ILE C N 1
ATOM 4233 C CA . ILE C 1 371 ? 124.909 107.741 109.916 1.00 232.37 371 ILE C CA 1
ATOM 4234 C C . ILE C 1 371 ? 124.672 108.311 111.306 1.00 232.37 371 ILE C C 1
ATOM 4235 O O . ILE C 1 371 ? 123.717 109.067 111.522 1.00 232.37 371 ILE C O 1
ATOM 4240 N N . THR C 1 372 ? 125.539 107.947 112.248 1.00 234.68 372 THR C N 1
ATOM 4241 C CA . THR C 1 372 ? 125.498 108.468 113.608 1.00 234.68 372 THR C CA 1
ATOM 4242 C C . THR C 1 372 ? 126.860 109.055 113.941 1.00 234.68 372 THR C C 1
ATOM 4243 O O . THR C 1 372 ? 127.851 108.323 114.029 1.00 234.68 372 THR C O 1
ATOM 4247 N N . VAL C 1 373 ? 126.904 110.371 114.130 1.00 240.73 373 VAL C N 1
ATOM 4248 C CA . VAL C 1 373 ? 128.141 111.094 114.398 1.00 240.73 373 VAL C CA 1
ATOM 4249 C C . VAL C 1 373 ? 128.023 111.729 115.773 1.00 240.73 373 VAL C C 1
ATOM 4250 O O . VAL C 1 373 ? 127.033 112.414 116.060 1.00 240.73 373 VAL C O 1
ATOM 4254 N N . THR C 1 374 ? 129.027 111.508 116.618 1.00 242.72 374 THR C N 1
ATOM 4255 C CA . THR C 1 374 ? 129.083 112.137 117.932 1.00 242.72 374 THR C CA 1
ATOM 4256 C C . THR C 1 374 ? 130.525 112.513 118.228 1.00 242.72 374 THR C C 1
ATOM 4257 O O . THR C 1 374 ? 131.418 111.665 118.149 1.00 242.72 374 THR C O 1
ATOM 4261 N N . THR C 1 375 ? 130.746 113.782 118.565 1.00 247.99 375 THR C N 1
ATOM 4262 C CA . THR C 1 375 ? 132.069 114.290 118.891 1.00 247.99 375 THR C CA 1
ATOM 4263 C C . THR C 1 375 ? 131.946 115.248 120.066 1.00 247.99 375 THR C C 1
ATOM 4264 O O . THR C 1 375 ? 130.861 115.458 120.613 1.00 247.99 375 THR C O 1
ATOM 4268 N N . ARG C 1 376 ? 133.076 115.834 120.456 1.00 249.41 376 ARG C N 1
ATOM 4269 C CA . ARG C 1 376 ? 133.102 116.862 121.488 1.00 249.41 376 ARG C CA 1
ATOM 4270 C C . ARG C 1 376 ? 134.068 117.961 121.081 1.00 249.41 376 ARG C C 1
ATOM 4271 O O . ARG C 1 376 ? 135.258 117.701 120.876 1.00 249.41 376 ARG C O 1
ATOM 4279 N N . PHE C 1 377 ? 133.558 119.183 120.975 1.00 250.65 377 PHE C N 1
ATOM 4280 C CA . PHE C 1 377 ? 134.383 120.369 120.799 1.00 250.65 377 PHE C CA 1
ATOM 4281 C C . PHE C 1 377 ? 134.575 121.031 122.155 1.00 250.65 377 PHE C C 1
ATOM 4282 O O . PHE C 1 377 ? 133.601 121.263 122.879 1.00 250.65 377 PHE C O 1
ATOM 4290 N N . ALA C 1 378 ? 135.825 121.330 122.497 1.00 252.24 378 ALA C N 1
ATOM 4291 C CA . ALA C 1 378 ? 136.135 121.936 123.782 1.00 252.24 378 ALA C CA 1
ATOM 4292 C C . ALA C 1 378 ? 137.360 122.823 123.628 1.00 252.24 378 ALA C C 1
ATOM 4293 O O . ALA C 1 378 ? 138.148 122.670 122.693 1.00 252.24 378 ALA C O 1
ATOM 4295 N N . THR C 1 379 ? 137.507 123.758 124.559 1.00 253.17 379 THR C N 1
ATOM 4296 C CA . THR C 1 379 ? 138.621 124.698 124.568 1.00 253.17 379 THR C CA 1
ATOM 4297 C C . THR C 1 379 ? 139.484 124.427 125.791 1.00 253.17 379 THR C C 1
ATOM 4298 O O . THR C 1 379 ? 138.960 124.195 126.886 1.00 253.17 379 THR C O 1
ATOM 4302 N N . VAL C 1 380 ? 140.800 124.454 125.601 1.00 251.34 380 VAL C N 1
ATOM 4303 C CA . VAL C 1 380 ? 141.760 124.232 126.673 1.00 251.34 380 VAL C CA 1
ATOM 4304 C C . VAL C 1 380 ? 142.881 125.251 126.533 1.00 251.34 380 VAL C C 1
ATOM 4305 O O . VAL C 1 380 ? 143.383 125.490 125.429 1.00 251.34 380 VAL C O 1
ATOM 4309 N N . GLY C 1 381 ? 143.267 125.853 127.655 1.00 252.37 381 GLY C N 1
ATOM 4310 C CA . GLY C 1 381 ? 144.318 126.850 127.654 1.00 252.37 381 GLY C CA 1
ATOM 4311 C C . GLY C 1 381 ? 143.816 128.216 127.239 1.00 252.37 381 GLY C C 1
ATOM 4312 O O . GLY C 1 381 ? 143.038 128.333 126.287 1.00 252.37 381 GLY C O 1
ATOM 4313 N N . GLY C 1 382 ? 144.249 129.258 127.944 1.00 255.63 382 GLY C N 1
ATOM 4314 C CA . GLY C 1 382 ? 143.840 130.601 127.589 1.00 255.63 382 GLY C CA 1
ATOM 4315 C C . GLY C 1 382 ? 142.443 130.942 128.088 1.00 255.63 382 GLY C C 1
ATOM 4316 O O . GLY C 1 382 ? 141.863 130.270 128.945 1.00 255.63 382 GLY C O 1
ATOM 4317 N N . THR C 1 383 ? 141.902 132.023 127.522 1.00 259.27 383 THR C N 1
ATOM 4318 C CA . THR C 1 383 ? 140.591 132.521 127.907 1.00 259.27 383 THR C CA 1
ATOM 4319 C C . THR C 1 383 ? 139.531 131.914 127.003 1.00 259.27 383 THR C C 1
ATOM 4320 O O . THR C 1 383 ? 139.627 132.066 125.775 1.00 259.27 383 THR C O 1
ATOM 4324 N N . PRO C 1 384 ? 138.520 131.231 127.535 1.00 256.47 384 PRO C N 1
ATOM 4325 C CA . PRO C 1 384 ? 137.444 130.722 126.681 1.00 256.47 384 PRO C CA 1
ATOM 4326 C C . PRO C 1 384 ? 136.778 131.855 125.923 1.00 256.47 384 PRO C C 1
ATOM 4327 O O . PRO C 1 384 ? 136.574 132.946 126.477 1.00 256.47 384 PRO C O 1
ATOM 4331 N N . PRO C 1 385 ? 136.421 131.643 124.658 1.00 257.85 385 PRO C N 1
ATOM 4332 C CA . PRO C 1 385 ? 135.864 132.743 123.866 1.00 257.85 385 PRO C CA 1
ATOM 4333 C C . PRO C 1 385 ? 134.534 133.228 124.422 1.00 257.85 385 PRO C C 1
ATOM 4334 O O . PRO C 1 385 ? 133.745 132.460 124.977 1.00 257.85 385 PRO C O 1
ATOM 4338 N N . THR C 1 386 ? 134.296 134.531 124.265 1.00 260.57 386 THR C N 1
ATOM 4339 C CA . THR C 1 386 ? 133.023 135.113 124.671 1.00 260.57 386 THR C CA 1
ATOM 4340 C C . THR C 1 386 ? 131.864 134.583 123.842 1.00 260.57 386 THR C C 1
ATOM 4341 O O . THR C 1 386 ? 130.707 134.733 124.248 1.00 260.57 386 THR C O 1
ATOM 4345 N N . TYR C 1 387 ? 132.144 133.984 122.687 1.00 256.88 387 TYR C N 1
ATOM 4346 C CA . TYR C 1 387 ? 131.110 133.397 121.851 1.00 256.88 387 TYR C CA 1
ATOM 4347 C C . TYR C 1 387 ? 131.695 132.198 121.123 1.00 256.88 387 TYR C C 1
ATOM 4348 O O . TYR C 1 387 ? 132.849 132.227 120.689 1.00 256.88 387 TYR C O 1
ATOM 4357 N N . PHE C 1 388 ? 130.888 131.151 120.993 1.00 255.54 388 PHE C N 1
ATOM 4358 C CA . PHE C 1 388 ? 131.307 129.904 120.375 1.00 255.54 388 PHE C CA 1
ATOM 4359 C C . PHE C 1 388 ? 130.304 129.513 119.302 1.00 255.54 388 PHE C C 1
ATOM 4360 O O . PHE C 1 388 ? 129.125 129.868 119.374 1.00 255.54 388 PHE C O 1
ATOM 4368 N N . ASP C 1 389 ? 130.787 128.790 118.295 1.00 259.06 389 ASP C N 1
ATOM 4369 C CA . ASP C 1 389 ? 129.920 128.239 117.264 1.00 259.06 389 ASP C CA 1
ATOM 4370 C C . ASP C 1 389 ? 130.642 127.080 116.599 1.00 259.06 389 ASP C C 1
ATOM 4371 O O . ASP C 1 389 ? 131.851 127.154 116.366 1.00 259.06 389 ASP C O 1
ATOM 4376 N N . ALA C 1 390 ? 129.902 126.015 116.300 1.00 255.20 390 ALA C N 1
ATOM 4377 C CA . ALA C 1 390 ? 130.482 124.846 115.645 1.00 255.20 390 ALA C CA 1
ATOM 4378 C C . ALA C 1 390 ? 129.363 124.083 114.955 1.00 255.20 390 ALA C C 1
ATOM 4379 O O . ALA C 1 390 ? 128.491 123.519 115.623 1.00 255.20 390 ALA C O 1
ATOM 4381 N N . LEU C 1 391 ? 129.390 124.067 113.627 1.00 253.08 391 LEU C N 1
ATOM 4382 C CA . LEU C 1 391 ? 128.417 123.319 112.848 1.00 253.08 391 LEU C CA 1
ATOM 4383 C C . LEU C 1 391 ? 128.916 121.902 112.608 1.00 253.08 391 LEU C C 1
ATOM 4384 O O . LEU C 1 391 ? 130.122 121.644 112.563 1.00 253.08 391 LEU C O 1
ATOM 4389 N N . LEU C 1 392 ? 127.969 120.981 112.455 1.00 249.73 392 LEU C N 1
ATOM 4390 C CA . LEU C 1 392 ? 128.263 119.585 112.161 1.00 249.73 392 LEU C CA 1
ATOM 4391 C C . LEU C 1 392 ? 127.568 119.222 110.859 1.00 249.73 392 LEU C C 1
ATOM 4392 O O . LEU C 1 392 ? 126.358 119.428 110.719 1.00 249.73 392 LEU C O 1
ATOM 4397 N N . PHE C 1 393 ? 128.332 118.689 109.910 1.00 251.43 393 PHE C N 1
ATOM 4398 C CA . PHE C 1 393 ? 127.834 118.431 108.569 1.00 251.43 393 PHE C CA 1
ATOM 4399 C C . PHE C 1 393 ? 128.657 117.327 107.925 1.00 251.43 393 PHE C C 1
ATOM 4400 O O . PHE C 1 393 ? 129.834 117.141 108.245 1.00 251.43 393 PHE C O 1
ATOM 4408 N N . VAL C 1 394 ? 128.026 116.598 107.007 1.00 245.06 394 VAL C N 1
ATOM 4409 C CA . VAL C 1 394 ? 128.715 115.579 106.216 1.00 245.06 394 VAL C CA 1
ATOM 4410 C C . VAL C 1 394 ? 129.253 116.298 104.983 1.00 245.06 394 VAL C C 1
ATOM 4411 O O . VAL C 1 394 ? 128.647 116.287 103.912 1.00 245.06 394 VAL C O 1
ATOM 4415 N N . GLY C 1 395 ? 130.410 116.930 105.141 1.00 249.21 395 GLY C N 1
ATOM 4416 C CA . GLY C 1 395 ? 131.032 117.685 104.074 1.00 249.21 395 GLY C CA 1
ATOM 4417 C C . GLY C 1 395 ? 131.995 116.835 103.267 1.00 249.21 395 GLY C C 1
ATOM 4418 O O . GLY C 1 395 ? 132.459 115.791 103.721 1.00 249.21 395 GLY C O 1
ATOM 4419 N N . LEU C 1 396 ? 132.288 117.297 102.054 1.00 248.07 396 LEU C N 1
ATOM 4420 C CA . LEU C 1 396 ? 133.222 116.616 101.165 1.00 248.07 396 LEU C CA 1
ATOM 4421 C C . LEU C 1 396 ? 134.039 117.665 100.430 1.00 248.07 396 LEU C C 1
ATOM 4422 O O . LEU C 1 396 ? 133.553 118.262 99.467 1.00 248.07 396 LEU C O 1
ATOM 4427 N N . SER C 1 397 ? 135.270 117.887 100.884 1.00 253.75 397 SER C N 1
ATOM 4428 C CA . SER C 1 397 ? 136.162 118.812 100.202 1.00 253.75 397 SER C CA 1
ATOM 4429 C C . SER C 1 397 ? 136.208 118.494 98.714 1.00 253.75 397 SER C C 1
ATOM 4430 O O . SER C 1 397 ? 136.218 117.328 98.309 1.00 253.75 397 SER C O 1
ATOM 4433 N N . GLY C 1 398 ? 136.235 119.545 97.896 1.00 263.95 398 GLY C N 1
ATOM 4434 C CA . GLY C 1 398 ? 136.103 119.428 96.463 1.00 263.95 398 GLY C CA 1
ATOM 4435 C C . GLY C 1 398 ? 134.679 119.583 95.967 1.00 263.95 398 GLY C C 1
ATOM 4436 O O . GLY C 1 398 ? 134.437 120.358 95.036 1.00 263.95 398 GLY C O 1
ATOM 4437 N N . SER C 1 399 ? 133.732 118.864 96.569 1.00 261.89 399 SER C N 1
ATOM 4438 C CA . SER C 1 399 ? 132.315 119.048 96.283 1.00 261.89 399 SER C CA 1
ATOM 4439 C C . SER C 1 399 ? 131.617 119.922 97.312 1.00 261.89 399 SER C C 1
ATOM 4440 O O . SER C 1 399 ? 130.660 120.622 96.967 1.00 261.89 399 SER C O 1
ATOM 4443 N N . GLY C 1 400 ? 132.070 119.896 98.564 1.00 259.11 400 GLY C N 1
ATOM 4444 C CA . GLY C 1 400 ? 131.515 120.756 99.586 1.00 259.11 400 GLY C CA 1
ATOM 4445 C C . GLY C 1 400 ? 130.069 120.495 99.929 1.00 259.11 400 GLY C C 1
ATOM 4446 O O . GLY C 1 400 ? 129.435 121.352 100.551 1.00 259.11 400 GLY C O 1
ATOM 4447 N N . VAL C 1 401 ? 129.524 119.337 99.560 1.00 255.87 401 VAL C N 1
ATOM 4448 C CA . VAL C 1 401 ? 128.127 119.025 99.853 1.00 255.87 401 VAL C CA 1
ATOM 4449 C C . VAL C 1 401 ? 128.058 118.718 101.344 1.00 255.87 401 VAL C C 1
ATOM 4450 O O . VAL C 1 401 ? 128.350 117.604 101.780 1.00 255.87 401 VAL C O 1
ATOM 4454 N N . GLU C 1 402 ? 127.659 119.713 102.128 1.00 251.14 402 GLU C N 1
ATOM 4455 C CA . GLU C 1 402 ? 127.652 119.621 103.584 1.00 251.14 402 GLU C CA 1
ATOM 4456 C C . GLU C 1 402 ? 126.217 119.377 104.035 1.00 251.14 402 GLU C C 1
ATOM 4457 O O . GLU C 1 402 ? 125.442 120.312 104.235 1.00 251.14 402 GLU C O 1
ATOM 4463 N N . ASN C 1 403 ? 125.861 118.106 104.199 1.00 246.22 403 ASN C N 1
ATOM 4464 C CA . ASN C 1 403 ? 124.567 117.771 104.779 1.00 246.22 403 ASN C CA 1
ATOM 4465 C C . ASN C 1 403 ? 124.569 118.219 106.232 1.00 246.22 403 ASN C C 1
ATOM 4466 O O . ASN C 1 403 ? 125.165 117.564 107.091 1.00 246.22 403 ASN C O 1
ATOM 4471 N N . PHE C 1 404 ? 123.907 119.337 106.508 1.00 247.90 404 PHE C N 1
ATOM 4472 C CA . PHE C 1 404 ? 123.952 119.915 107.842 1.00 247.90 404 PHE C CA 1
ATOM 4473 C C . PHE C 1 404 ? 123.378 118.938 108.857 1.00 247.90 404 PHE C C 1
ATOM 4474 O O . PHE C 1 404 ? 122.226 118.511 108.740 1.00 247.90 404 PHE C O 1
ATOM 4482 N N . LEU C 1 405 ? 124.187 118.586 109.856 1.00 246.09 405 LEU C N 1
ATOM 4483 C CA . LEU C 1 405 ? 123.753 117.671 110.906 1.00 246.09 405 LEU C CA 1
ATOM 4484 C C . LEU C 1 405 ? 123.218 118.432 112.116 1.00 246.09 405 LEU C C 1
ATOM 4485 O O . LEU C 1 405 ? 122.073 118.228 112.529 1.00 246.09 405 LEU C O 1
ATOM 4490 N N . THR C 1 406 ? 124.033 119.313 112.691 1.00 249.47 406 THR C N 1
ATOM 4491 C CA . THR C 1 406 ? 123.615 120.088 113.852 1.00 249.47 406 THR C CA 1
ATOM 4492 C C . THR C 1 406 ? 124.596 121.231 114.057 1.00 249.47 406 THR C C 1
ATOM 4493 O O . THR C 1 406 ? 125.696 121.238 113.496 1.00 249.47 406 THR C O 1
ATOM 4497 N N . ARG C 1 407 ? 124.180 122.200 114.871 1.00 254.19 407 ARG C N 1
ATOM 4498 C CA . ARG C 1 407 ? 124.983 123.380 115.188 1.00 254.19 407 ARG C CA 1
ATOM 4499 C C . ARG C 1 407 ? 124.830 123.663 116.679 1.00 254.19 407 ARG C C 1
ATOM 4500 O O . ARG C 1 407 ? 123.907 124.371 117.091 1.00 254.19 407 ARG C O 1
ATOM 4508 N N . SER C 1 408 ? 125.731 123.109 117.484 1.00 250.91 408 SER C N 1
ATOM 4509 C CA . SER C 1 408 ? 125.730 123.320 118.924 1.00 250.91 408 SER C CA 1
ATOM 4510 C C . SER C 1 408 ? 126.642 124.490 119.262 1.00 250.91 408 SER C C 1
ATOM 4511 O O . SER C 1 408 ? 127.807 124.514 118.851 1.00 250.91 408 SER C O 1
ATOM 4514 N N . GLN C 1 409 ? 126.110 125.456 120.005 1.00 254.62 409 GLN C N 1
ATOM 4515 C CA . GLN C 1 409 ? 126.865 126.632 120.402 1.00 254.62 409 GLN C CA 1
ATOM 4516 C C . GLN C 1 409 ? 126.553 126.969 121.852 1.00 254.62 409 GLN C C 1
ATOM 4517 O O . GLN C 1 409 ? 125.431 126.773 122.326 1.00 254.62 409 GLN C O 1
ATOM 4523 N N . SER C 1 410 ? 127.565 127.466 122.558 1.00 252.05 410 SER C N 1
ATOM 4524 C CA . SER C 1 410 ? 127.407 127.949 123.924 1.00 252.05 410 SER C CA 1
ATOM 4525 C C . SER C 1 410 ? 128.735 128.536 124.377 1.00 252.05 410 SER C C 1
ATOM 4526 O O . SER C 1 410 ? 129.802 128.142 123.898 1.00 252.05 410 SER C O 1
ATOM 4529 N N . VAL C 1 411 ? 128.658 129.454 125.336 1.00 250.44 411 VAL C N 1
ATOM 4530 C CA . VAL C 1 411 ? 129.804 130.264 125.733 1.00 250.44 411 VAL C CA 1
ATOM 4531 C C . VAL C 1 411 ? 130.522 129.608 126.907 1.00 250.44 411 VAL C C 1
ATOM 4532 O O . VAL C 1 411 ? 131.269 130.264 127.640 1.00 250.44 411 VAL C O 1
ATOM 4536 N N . TYR C 1 412 ? 130.310 128.306 127.092 1.00 245.85 412 TYR C N 1
ATOM 4537 C CA . TYR C 1 412 ? 131.064 127.508 128.059 1.00 245.85 412 TYR C CA 1
ATOM 4538 C C . TYR C 1 412 ? 131.837 126.399 127.349 1.00 245.85 412 TYR C C 1
ATOM 4539 O O . TYR C 1 412 ? 131.731 125.223 127.715 1.00 245.85 412 TYR C O 1
ATOM 4548 N N . PRO C 1 413 ? 132.628 126.735 126.325 1.00 252.25 413 PRO C N 1
ATOM 4549 C CA . PRO C 1 413 ? 133.434 125.709 125.654 1.00 252.25 413 PRO C CA 1
ATOM 4550 C C . PRO C 1 413 ? 134.590 125.187 126.489 1.00 252.25 413 PRO C C 1
ATOM 4551 O O . PRO C 1 413 ? 135.194 124.175 126.115 1.00 252.25 413 PRO C O 1
ATOM 4555 N N . SER C 1 414 ? 134.916 125.846 127.601 1.00 251.86 414 SER C N 1
ATOM 4556 C CA . SER C 1 414 ? 136.030 125.416 128.434 1.00 251.86 414 SER C CA 1
ATOM 4557 C C . SER C 1 414 ? 135.879 123.984 128.920 1.00 251.86 414 SER C C 1
ATOM 4558 O O . SER C 1 414 ? 136.893 123.326 129.179 1.00 251.86 414 SER C O 1
ATOM 4561 N N . PHE C 1 415 ? 134.649 123.489 129.051 1.00 249.51 415 PHE C N 1
ATOM 4562 C CA . PHE C 1 415 ? 134.407 122.121 129.472 1.00 249.51 415 PHE C CA 1
ATOM 4563 C C . PHE C 1 415 ? 133.904 121.223 128.354 1.00 249.51 415 PHE C C 1
ATOM 4564 O O . PHE C 1 415 ? 133.797 120.009 128.564 1.00 249.51 415 PHE C O 1
ATOM 4572 N N . GLY C 1 416 ? 133.583 121.772 127.194 1.00 250.29 416 GLY C N 1
ATOM 4573 C CA . GLY C 1 416 ? 133.250 120.959 126.035 1.00 250.29 416 GLY C CA 1
ATOM 4574 C C . GLY C 1 416 ? 131.785 120.577 125.985 1.00 250.29 416 GLY C C 1
ATOM 4575 O O . GLY C 1 416 ? 131.097 120.476 127.000 1.00 250.29 416 GLY C O 1
ATOM 4576 N N . TYR C 1 417 ? 131.303 120.355 124.765 1.00 248.97 417 TYR C N 1
ATOM 4577 C CA . TYR C 1 417 ? 129.946 119.897 124.522 1.00 248.97 417 TYR C CA 1
ATOM 4578 C C . TYR C 1 417 ? 129.990 118.654 123.651 1.00 248.97 417 TYR C C 1
ATOM 4579 O O . TYR C 1 417 ? 130.904 118.479 122.844 1.00 248.97 417 TYR C O 1
ATOM 4588 N N . THR C 1 418 ? 128.988 117.797 123.811 1.00 246.95 418 THR C N 1
ATOM 4589 C CA . THR C 1 418 ? 128.855 116.587 123.014 1.00 246.95 418 THR C CA 1
ATOM 4590 C C . THR C 1 418 ? 127.725 116.772 122.015 1.00 246.95 418 THR C C 1
ATOM 4591 O O . THR C 1 418 ? 126.582 117.031 122.406 1.00 246.95 418 THR C O 1
ATOM 4595 N N . LEU C 1 419 ? 128.044 116.637 120.733 1.00 247.74 419 LEU C N 1
ATOM 4596 C CA . LEU C 1 419 ? 127.057 116.724 119.667 1.00 247.74 419 LEU C CA 1
ATOM 4597 C C . LEU C 1 419 ? 126.619 115.318 119.291 1.00 247.74 419 LEU C C 1
ATOM 4598 O O . LEU C 1 419 ? 127.451 114.412 119.190 1.00 247.74 419 LEU C O 1
ATOM 4603 N N . SER C 1 420 ? 125.316 115.134 119.105 1.00 241.65 420 SER C N 1
ATOM 4604 C CA . SER C 1 420 ? 124.749 113.850 118.716 1.00 241.65 420 SER C CA 1
ATOM 4605 C C . SER C 1 420 ? 123.829 114.067 117.527 1.00 241.65 420 SER C C 1
ATOM 4606 O O . SER C 1 420 ? 122.944 114.929 117.574 1.00 241.65 420 SER C O 1
ATOM 4609 N N . TRP C 1 421 ? 124.036 113.293 116.465 1.00 240.17 421 TRP C N 1
ATOM 4610 C CA . TRP C 1 421 ? 123.168 113.355 115.300 1.00 240.17 421 TRP C CA 1
ATOM 4611 C C . TRP C 1 421 ? 122.984 111.963 114.723 1.00 240.17 421 TRP C C 1
ATOM 4612 O O . TRP C 1 421 ? 123.953 111.215 114.572 1.00 240.17 421 TRP C O 1
ATOM 4623 N N . VAL C 1 422 ? 121.739 111.630 114.401 1.00 234.22 422 VAL C N 1
ATOM 4624 C CA . VAL C 1 422 ? 121.401 110.399 113.698 1.00 234.22 422 VAL C CA 1
ATOM 4625 C C . VAL C 1 422 ? 120.370 110.740 112.635 1.00 234.22 422 VAL C C 1
ATOM 4626 O O . VAL C 1 422 ? 119.394 111.445 112.913 1.00 234.22 422 VAL C O 1
ATOM 4630 N N . GLY C 1 423 ? 120.583 110.246 111.423 1.00 232.65 423 GLY C N 1
ATOM 4631 C CA . GLY C 1 423 ? 119.635 110.494 110.353 1.00 232.65 423 GLY C CA 1
ATOM 4632 C C . GLY C 1 423 ? 119.972 109.652 109.147 1.00 232.65 423 GLY C C 1
ATOM 4633 O O . GLY C 1 423 ? 121.005 108.978 109.097 1.00 232.65 423 GLY C O 1
ATOM 4634 N N . ILE C 1 424 ? 119.083 109.712 108.164 1.00 225.93 424 ILE C N 1
ATOM 4635 C CA . ILE C 1 424 ? 119.175 108.867 106.981 1.00 225.93 424 ILE C CA 1
ATOM 4636 C C . ILE C 1 424 ? 119.937 109.618 105.899 1.00 225.93 424 ILE C C 1
ATOM 4637 O O . ILE C 1 424 ? 119.544 110.719 105.498 1.00 225.93 424 ILE C O 1
ATOM 4642 N N . LEU C 1 425 ? 121.030 109.022 105.429 1.00 232.50 425 LEU C N 1
ATOM 4643 C CA . LEU C 1 425 ? 121.837 109.576 104.353 1.00 232.50 425 LEU C CA 1
ATOM 4644 C C . LEU C 1 425 ? 122.131 108.485 103.336 1.00 232.50 425 LEU C C 1
ATOM 4645 O O . LEU C 1 425 ? 122.552 107.383 103.700 1.00 232.50 425 LEU C O 1
ATOM 4650 N N . THR C 1 426 ? 121.910 108.796 102.063 1.00 226.70 426 THR C N 1
ATOM 4651 C CA . THR C 1 426 ? 122.164 107.871 100.968 1.00 226.70 426 THR C CA 1
ATOM 4652 C C . THR C 1 426 ? 123.537 108.162 100.387 1.00 226.70 426 THR C C 1
ATOM 4653 O O . THR C 1 426 ? 124.027 109.292 100.480 1.00 226.70 426 THR C O 1
ATOM 4657 N N . PHE C 1 427 ? 124.152 107.148 99.788 1.00 228.89 427 PHE C N 1
ATOM 4658 C CA . PHE C 1 427 ? 125.477 107.280 99.208 1.00 228.89 427 PHE C CA 1
ATOM 4659 C C . PHE C 1 427 ? 125.606 106.331 98.027 1.00 228.89 427 PHE C C 1
ATOM 4660 O O . PHE C 1 427 ? 124.853 105.362 97.902 1.00 228.89 427 PHE C O 1
ATOM 4668 N N . ASN C 1 428 ? 126.570 106.622 97.160 1.00 226.23 428 ASN C N 1
ATOM 4669 C CA . ASN C 1 428 ? 126.790 105.864 95.940 1.00 226.23 428 ASN C CA 1
ATOM 4670 C C . ASN C 1 428 ? 128.142 105.167 95.989 1.00 226.23 428 ASN C C 1
ATOM 4671 O O . ASN C 1 428 ? 129.094 105.642 96.615 1.00 226.23 428 ASN C O 1
ATOM 4676 N N . THR C 1 429 ? 128.213 104.025 95.311 1.00 225.91 429 THR C N 1
ATOM 4677 C CA . THR C 1 429 ? 129.392 103.176 95.397 1.00 225.91 429 THR C CA 1
ATOM 4678 C C . THR C 1 429 ? 130.630 103.914 94.905 1.00 225.91 429 THR C C 1
ATOM 4679 O O . THR C 1 429 ? 130.563 104.740 93.991 1.00 225.91 429 THR C O 1
ATOM 4683 N N . GLY C 1 430 ? 131.768 103.612 95.528 1.00 226.56 430 GLY C N 1
ATOM 4684 C CA . GLY C 1 430 ? 133.041 104.170 95.129 1.00 226.56 430 GLY C CA 1
ATOM 4685 C C . GLY C 1 430 ? 133.333 105.553 95.661 1.00 226.56 430 GLY C C 1
ATOM 4686 O O . GLY C 1 430 ? 134.416 106.086 95.388 1.00 226.56 430 GLY C O 1
ATOM 4687 N N . GLN C 1 431 ? 132.415 106.156 96.410 1.00 227.89 431 GLN C N 1
ATOM 4688 C CA . GLN C 1 431 ? 132.646 107.493 96.933 1.00 227.89 431 GLN C CA 1
ATOM 4689 C C . GLN C 1 431 ? 133.568 107.442 98.144 1.00 227.89 431 GLN C C 1
ATOM 4690 O O . GLN C 1 431 ? 133.417 106.594 99.028 1.00 227.89 431 GLN C O 1
ATOM 4696 N N . ASN C 1 432 ? 134.533 108.356 98.176 1.00 229.68 432 ASN C N 1
ATOM 4697 C CA . ASN C 1 432 ? 135.439 108.513 99.310 1.00 229.68 432 ASN C CA 1
ATOM 4698 C C . ASN C 1 432 ? 134.815 109.543 100.243 1.00 229.68 432 ASN C C 1
ATOM 4699 O O . ASN C 1 432 ? 134.919 110.750 100.012 1.00 229.68 432 ASN C O 1
ATOM 4704 N N . VAL C 1 433 ? 134.167 109.063 101.301 1.00 233.65 433 VAL C N 1
ATOM 4705 C CA . VAL C 1 433 ? 133.395 109.902 102.210 1.00 233.65 433 VAL C CA 1
ATOM 4706 C C . VAL C 1 433 ? 134.219 110.150 103.463 1.00 233.65 433 VAL C C 1
ATOM 4707 O O . VAL C 1 433 ? 134.856 109.230 103.991 1.00 233.65 433 VAL C O 1
ATOM 4711 N N . PHE C 1 434 ? 134.206 111.394 103.932 1.00 240.65 434 PHE C N 1
ATOM 4712 C CA . PHE C 1 434 ? 134.890 111.780 105.153 1.00 240.65 434 PHE C CA 1
ATOM 4713 C C . PHE C 1 434 ? 134.043 112.809 105.885 1.00 240.65 434 PHE C C 1
ATOM 4714 O O . PHE C 1 434 ? 133.159 113.444 105.304 1.00 240.65 434 PHE C O 1
ATOM 4722 N N . LEU C 1 435 ? 134.321 112.966 107.176 1.00 242.72 435 LEU C N 1
ATOM 4723 C CA . LEU C 1 435 ? 133.550 113.854 108.035 1.00 242.72 435 LEU C CA 1
ATOM 4724 C C . LEU C 1 435 ? 134.231 115.215 108.102 1.00 242.72 435 LEU C C 1
ATOM 4725 O O . LEU C 1 435 ? 135.431 115.301 108.383 1.00 242.72 435 LEU C O 1
ATOM 4730 N N . ASN C 1 436 ? 133.465 116.270 107.851 1.00 249.51 436 ASN C N 1
ATOM 4731 C CA . ASN C 1 436 ? 133.964 117.634 107.910 1.00 249.51 436 ASN C CA 1
ATOM 4732 C C . ASN C 1 436 ? 133.260 118.411 109.015 1.00 249.51 436 ASN C C 1
ATOM 4733 O O . ASN C 1 436 ? 132.048 118.290 109.211 1.00 249.51 436 ASN C O 1
ATOM 4738 N N . TYR C 1 437 ? 134.040 119.211 109.738 1.00 251.50 437 TYR C N 1
ATOM 4739 C CA . TYR C 1 437 ? 133.523 120.010 110.842 1.00 251.50 437 TYR C CA 1
ATOM 4740 C C . TYR C 1 437 ? 134.056 121.427 110.716 1.00 251.50 437 TYR C C 1
ATOM 4741 O O . TYR C 1 437 ? 135.211 121.623 110.327 1.00 251.50 437 TYR C O 1
ATOM 4750 N N . GLN C 1 438 ? 133.218 122.404 111.047 1.00 253.58 438 GLN C N 1
ATOM 4751 C CA . GLN C 1 438 ? 133.606 123.806 111.067 1.00 253.58 438 GLN C CA 1
ATOM 4752 C C . GLN C 1 438 ? 133.268 124.409 112.421 1.00 253.58 438 GLN C C 1
ATOM 4753 O O . GLN C 1 438 ? 132.186 124.167 112.968 1.00 253.58 438 GLN C O 1
ATOM 4759 N N . VAL C 1 439 ? 134.200 125.193 112.956 1.00 255.96 439 VAL C N 1
ATOM 4760 C CA . VAL C 1 439 ? 134.060 125.811 114.268 1.00 255.96 439 VAL C CA 1
ATOM 4761 C C . VAL C 1 439 ? 134.303 127.304 114.122 1.00 255.96 439 VAL C C 1
ATOM 4762 O O . VAL C 1 439 ? 135.226 127.723 113.416 1.00 255.96 439 VAL C O 1
ATOM 4766 N N . ASN C 1 440 ? 133.469 128.105 114.777 1.00 259.55 440 ASN C N 1
ATOM 4767 C CA . ASN C 1 440 ? 133.640 129.549 114.827 1.00 259.55 440 ASN C CA 1
ATOM 4768 C C . ASN C 1 440 ? 133.451 130.013 116.262 1.00 259.55 440 ASN C C 1
ATOM 4769 O O . ASN C 1 440 ? 132.455 129.667 116.904 1.00 259.55 440 ASN C O 1
ATOM 4774 N N . ALA C 1 441 ? 134.409 130.787 116.763 1.00 259.43 441 ALA C N 1
ATOM 4775 C CA . ALA C 1 441 ? 134.334 131.338 118.107 1.00 259.43 441 ALA C CA 1
ATOM 4776 C C . ALA C 1 441 ? 134.844 132.769 118.087 1.00 259.43 441 ALA C C 1
ATOM 4777 O O . ALA C 1 441 ? 135.776 133.102 117.351 1.00 259.43 441 ALA C O 1
ATOM 4779 N N . VAL C 1 442 ? 134.222 133.614 118.905 1.00 260.42 442 VAL C N 1
ATOM 4780 C CA . VAL C 1 442 ? 134.580 135.022 119.009 1.00 260.42 442 VAL C CA 1
ATOM 4781 C C . VAL C 1 442 ? 134.927 135.324 120.459 1.00 260.42 442 VAL C C 1
ATOM 4782 O O . VAL C 1 442 ? 134.268 134.832 121.382 1.00 260.42 442 VAL C O 1
ATOM 4786 N N . GLY C 1 443 ? 135.969 136.126 120.655 1.00 261.47 443 GLY C N 1
ATOM 4787 C CA . GLY C 1 443 ? 136.429 136.463 121.985 1.00 261.47 443 GLY C CA 1
ATOM 4788 C C . GLY C 1 443 ? 137.436 135.464 122.511 1.00 261.47 443 GLY C C 1
ATOM 4789 O O . GLY C 1 443 ? 137.780 134.465 121.874 1.00 261.47 443 GLY C O 1
ATOM 4790 N N . GLY C 1 444 ? 137.912 135.743 123.719 1.00 260.41 444 GLY C N 1
ATOM 4791 C CA . GLY C 1 444 ? 138.894 134.893 124.352 1.00 260.41 444 GLY C CA 1
ATOM 4792 C C . GLY C 1 444 ? 140.296 135.156 123.836 1.00 260.41 444 GLY C C 1
ATOM 4793 O O . GLY C 1 444 ? 140.534 135.986 122.955 1.00 260.41 444 GLY C O 1
ATOM 4794 N N . GLY C 1 445 ? 141.242 134.417 124.408 1.00 259.10 445 GLY C N 1
ATOM 4795 C CA . GLY C 1 445 ? 142.636 134.556 124.044 1.00 259.10 445 GLY C CA 1
ATOM 4796 C C . GLY C 1 445 ? 143.449 133.335 124.417 1.00 259.10 445 GLY C C 1
ATOM 4797 O O . GLY C 1 445 ? 143.237 132.742 125.478 1.00 259.10 445 GLY C O 1
ATOM 4798 N N . SER C 1 446 ? 144.384 132.949 123.550 1.00 257.70 446 SER C N 1
ATOM 4799 C CA . SER C 1 446 ? 145.222 131.774 123.776 1.00 257.70 446 SER C CA 1
ATOM 4800 C C . SER C 1 446 ? 144.382 130.507 123.892 1.00 257.70 446 SER C C 1
ATOM 4801 O O . SER C 1 446 ? 144.767 129.554 124.575 1.00 257.70 446 SER C O 1
ATOM 4804 N N . TYR C 1 447 ? 143.234 130.484 123.223 1.00 256.61 447 TYR C N 1
ATOM 4805 C CA . TYR C 1 447 ? 142.306 129.365 123.283 1.00 256.61 447 TYR C CA 1
ATOM 4806 C C . TYR C 1 447 ? 142.383 128.562 121.993 1.00 256.61 447 TYR C C 1
ATOM 4807 O O . TYR C 1 447 ? 142.430 129.130 120.897 1.00 256.61 447 TYR C O 1
ATOM 4816 N N . SER C 1 448 ? 142.404 127.241 122.132 1.00 253.70 448 SER C N 1
ATOM 4817 C CA . SER C 1 448 ? 142.445 126.324 121.003 1.00 253.70 448 SER C CA 1
ATOM 4818 C C . SER C 1 448 ? 141.369 125.265 121.189 1.00 253.70 448 SER C C 1
ATOM 4819 O O . SER C 1 448 ? 141.487 124.403 122.065 1.00 253.70 448 SER C O 1
ATOM 4822 N N . VAL C 1 449 ? 140.326 125.335 120.370 1.00 253.09 449 VAL C N 1
ATOM 4823 C CA . VAL C 1 449 ? 139.247 124.359 120.436 1.00 253.09 449 VAL C CA 1
ATOM 4824 C C . VAL C 1 449 ? 139.822 122.978 120.158 1.00 253.09 449 VAL C C 1
ATOM 4825 O O . VAL C 1 449 ? 140.742 122.823 119.346 1.00 253.09 449 VAL C O 1
ATOM 4829 N N . VAL C 1 450 ? 139.283 121.967 120.833 1.00 251.01 450 VAL C N 1
ATOM 4830 C CA . VAL C 1 450 ? 139.810 120.610 120.781 1.00 251.01 450 VAL C CA 1
ATOM 4831 C C . VAL C 1 450 ? 138.673 119.662 120.432 1.00 251.01 450 VAL C C 1
ATOM 4832 O O . VAL C 1 450 ? 137.567 119.784 120.972 1.00 251.01 450 VAL C O 1
ATOM 4836 N N . LEU C 1 451 ? 138.941 118.732 119.523 1.00 249.80 451 LEU C N 1
ATOM 4837 C CA . LEU C 1 451 ? 137.970 117.731 119.104 1.00 249.80 451 LEU C CA 1
ATOM 4838 C C . LEU C 1 451 ? 138.422 116.364 119.597 1.00 249.80 451 LEU C C 1
ATOM 4839 O O . LEU C 1 451 ? 139.546 115.938 119.311 1.00 249.80 451 LEU C O 1
ATOM 4844 N N . GLU C 1 452 ? 137.548 115.679 120.334 1.00 250.05 452 GLU C N 1
ATOM 4845 C CA . GLU C 1 452 ? 137.865 114.373 120.890 1.00 250.05 452 GLU C CA 1
ATOM 4846 C C . GLU C 1 452 ? 136.643 113.470 120.797 1.00 250.05 452 GLU C C 1
ATOM 4847 O O . GLU C 1 452 ? 135.571 113.880 120.343 1.00 250.05 452 GLU C O 1
ATOM 4853 N N . ASP C 1 453 ? 136.827 112.229 121.240 1.00 248.24 453 ASP C N 1
ATOM 4854 C CA . ASP C 1 453 ? 135.794 111.191 121.237 1.00 248.24 453 ASP C CA 1
ATOM 4855 C C . ASP C 1 453 ? 134.918 111.288 119.988 1.00 248.24 453 ASP C C 1
ATOM 4856 O O . ASP C 1 453 ? 133.696 111.416 120.047 1.00 248.24 453 ASP C O 1
ATOM 4861 N N . VAL C 1 454 ? 135.577 111.212 118.838 1.00 245.43 454 VAL C N 1
ATOM 4862 C CA . VAL C 1 454 ? 134.898 111.286 117.550 1.00 245.43 454 VAL C CA 1
ATOM 4863 C C . VAL C 1 454 ? 134.426 109.888 117.176 1.00 245.43 454 VAL C C 1
ATOM 4864 O O . VAL C 1 454 ? 135.241 108.979 116.987 1.00 245.43 454 VAL C O 1
ATOM 4868 N N . ARG C 1 455 ? 133.112 109.718 117.063 1.00 240.43 455 ARG C N 1
ATOM 4869 C CA . ARG C 1 455 ? 132.508 108.472 116.609 1.00 240.43 455 ARG C CA 1
ATOM 4870 C C . ARG C 1 455 ? 131.918 108.698 115.226 1.00 240.43 455 ARG C C 1
ATOM 4871 O O . ARG C 1 455 ? 131.161 109.653 115.019 1.00 240.43 455 ARG C O 1
ATOM 4879 N N . PHE C 1 456 ? 132.262 107.822 114.287 1.00 234.62 456 PHE C N 1
ATOM 4880 C CA . PHE C 1 456 ? 131.714 107.880 112.936 1.00 234.62 456 PHE C CA 1
ATOM 4881 C C . PHE C 1 456 ? 131.503 106.451 112.460 1.00 234.62 456 PHE C C 1
ATOM 4882 O O . PHE C 1 456 ? 132.468 105.694 112.314 1.00 234.62 456 PHE C O 1
ATOM 4890 N N . SER C 1 457 ? 130.248 106.085 112.223 1.00 226.81 457 SER C N 1
ATOM 4891 C CA . SER C 1 457 ? 129.900 104.777 111.697 1.00 226.81 457 SER C CA 1
ATOM 4892 C C . SER C 1 457 ? 128.643 104.896 110.851 1.00 226.81 457 SER C C 1
ATOM 4893 O O . SER C 1 457 ? 127.832 105.808 111.037 1.00 226.81 457 SER C O 1
ATOM 4896 N N . GLY C 1 458 ? 128.492 103.965 109.914 1.00 223.19 458 GLY C N 1
ATOM 4897 C CA . GLY C 1 458 ? 127.308 103.918 109.082 1.00 223.19 458 GLY C CA 1
ATOM 4898 C C . GLY C 1 458 ? 126.550 102.620 109.251 1.00 223.19 458 GLY C C 1
ATOM 4899 O O . GLY C 1 458 ? 127.006 101.719 109.961 1.00 223.19 458 GLY C O 1
ATOM 4900 N N . ILE C 1 459 ? 125.384 102.516 108.621 1.00 213.29 459 ILE C N 1
ATOM 4901 C CA . ILE C 1 459 ? 124.578 101.301 108.644 1.00 213.29 459 ILE C CA 1
ATOM 4902 C C . ILE C 1 459 ? 123.992 101.112 107.256 1.00 213.29 459 ILE C C 1
ATOM 4903 O O . ILE C 1 459 ? 123.556 102.083 106.628 1.00 213.29 459 ILE C O 1
ATOM 4908 N N . GLN C 1 460 ? 123.977 99.870 106.778 1.00 207.06 460 GLN C N 1
ATOM 4909 C CA . GLN C 1 460 ? 123.463 99.577 105.445 1.00 207.06 460 GLN C CA 1
ATOM 4910 C C . GLN C 1 460 ? 121.949 99.421 105.501 1.00 207.06 460 GLN C C 1
ATOM 4911 O O . GLN C 1 460 ? 121.421 98.710 106.361 1.00 207.06 460 GLN C O 1
ATOM 4917 N N . LEU C 1 461 ? 121.252 100.088 104.586 1.00 210.04 461 LEU C N 1
ATOM 4918 C CA . LEU C 1 461 ? 119.810 99.973 104.445 1.00 210.04 461 LEU C CA 1
ATOM 4919 C C . LEU C 1 461 ? 119.433 100.055 102.972 1.00 210.04 461 LEU C C 1
ATOM 4920 O O . LEU C 1 461 ? 119.826 100.987 102.266 1.00 210.04 461 LEU C O 1
ATOM 4925 N N . GLY C 1 462 ? 118.675 99.068 102.509 1.00 203.09 462 GLY C N 1
ATOM 4926 C CA . GLY C 1 462 ? 118.212 99.061 101.133 1.00 203.09 462 GLY C CA 1
ATOM 4927 C C . GLY C 1 462 ? 116.849 99.705 100.982 1.00 203.09 462 GLY C C 1
ATOM 4928 O O . GLY C 1 462 ? 116.150 99.944 101.966 1.00 203.09 462 GLY C O 1
#